Protein AF-K1SAT2-F1 (afdb_monomer)

Nearest PDB structures (foldseek):
  8qbs-assembly1_A  TM=5.553E-01  e=7.459E+00  Nostoc punctiforme
  8qbw-assembly1_A  TM=3.851E-01  e=7.459E+00  Nostoc punctiforme

pLDDT: mean 71.13, std 20.04, range [28.48, 98.44]

Radius of gyration: 42.5 Å; Cα contacts (8 Å, |Δi|>4): 253; chains: 1; bounding box: 80×56×134 Å

Solvent-accessible surface area (backbone atoms only — not comparable to full-atom values): 21656 Å² total; per-residue (Å²): 110,44,70,62,32,50,53,49,20,52,54,23,43,50,52,32,50,51,52,50,49,53,52,48,52,51,49,44,51,53,50,44,29,50,47,56,51,49,46,54,52,50,54,54,47,37,55,53,34,48,53,47,31,55,48,46,44,51,40,36,76,70,63,43,90,89,50,46,74,66,58,36,51,52,37,47,47,55,30,51,56,56,54,64,47,51,62,57,51,55,47,52,45,52,54,47,36,39,55,44,22,56,76,67,74,44,74,82,56,88,76,92,75,80,62,57,89,76,64,84,74,83,89,75,78,91,75,69,63,72,72,61,53,55,76,65,34,33,58,55,53,19,52,52,26,50,52,51,30,51,54,41,48,53,50,49,59,54,52,45,76,46,61,51,79,73,88,78,82,78,90,75,92,70,99,68,90,88,71,89,80,78,55,65,55,59,53,48,51,43,32,54,54,24,55,49,44,53,79,54,55,86,54,58,38,54,50,48,10,65,75,64,77,44,54,53,66,55,30,57,72,65,58,86,58,99,83,82,71,54,72,67,54,54,52,48,53,52,52,53,48,52,53,50,61,50,37,75,79,36,41,19,45,53,32,51,45,40,47,33,61,74,66,47,42,48,66,55,36,54,77,69,70,50,61,69,69,59,53,54,53,52,45,56,52,19,69,77,31,78,30,57,66,52,37,52,52,50,52,50,50,52,42,47,54,71,71,66,67,66,92,60,92,84,56,94,70,86,89,72,55,65,76,80,45,65,94,49,74,35,89,73,74,85,72,66,50,57,76,72,62,53,53,58,71,61,51,88,92,69,59,81,50,76,66,48,49,52,52,40,53,51,42,53,49,48,51,53,55,49,66,67,24,39,108

Structure (mmCIF, N/CA/C/O backbone):
data_AF-K1SAT2-F1
#
_entry.id   AF-K1SAT2-F1
#
loop_
_atom_site.group_PDB
_atom_site.id
_atom_site.type_symbol
_atom_site.label_atom_id
_atom_site.label_alt_id
_atom_site.label_comp_id
_atom_site.label_asym_id
_atom_site.label_entity_id
_atom_site.label_seq_id
_atom_site.pdbx_PDB_ins_code
_atom_site.Cartn_x
_atom_site.Cartn_y
_atom_site.Cartn_z
_atom_site.occupancy
_atom_site.B_iso_or_equiv
_atom_site.auth_seq_id
_atom_site.auth_comp_id
_atom_site.auth_asym_id
_atom_site.auth_atom_id
_atom_site.pdbx_PDB_model_num
ATOM 1 N N . ARG A 1 1 ? 11.034 -4.824 -20.436 1.00 73.56 1 ARG A N 1
ATOM 2 C CA . ARG A 1 1 ? 11.559 -4.964 -19.048 1.00 73.56 1 ARG A CA 1
ATOM 3 C C . ARG A 1 1 ? 10.797 -4.067 -18.073 1.00 73.56 1 ARG A C 1
ATOM 5 O O . ARG A 1 1 ? 10.253 -4.608 -17.124 1.00 73.56 1 ARG A O 1
ATOM 12 N N . GLN A 1 2 ? 10.643 -2.771 -18.363 1.00 74.75 2 GLN A N 1
ATOM 13 C CA . GLN A 1 2 ? 9.790 -1.843 -17.601 1.00 74.75 2 GLN A CA 1
ATOM 14 C C . GLN A 1 2 ? 8.387 -2.397 -17.290 1.00 74.75 2 GLN A C 1
ATOM 16 O O . GLN A 1 2 ? 8.020 -2.469 -16.127 1.00 74.75 2 GLN A O 1
ATOM 21 N N . ALA A 1 3 ? 7.643 -2.869 -18.299 1.00 78.50 3 ALA A N 1
ATOM 22 C CA . ALA A 1 3 ? 6.297 -3.422 -18.095 1.00 78.50 3 ALA A CA 1
ATOM 23 C C . ALA A 1 3 ? 6.263 -4.592 -17.089 1.00 78.50 3 ALA A C 1
ATOM 25 O O . ALA A 1 3 ? 5.349 -4.686 -16.280 1.00 78.50 3 ALA A O 1
ATOM 26 N N . LYS A 1 4 ? 7.301 -5.446 -17.075 1.00 81.75 4 LYS A N 1
ATOM 27 C CA . LYS A 1 4 ? 7.418 -6.550 -16.106 1.00 81.75 4 LYS A CA 1
ATOM 28 C C . LYS A 1 4 ? 7.636 -6.038 -14.679 1.00 81.75 4 LYS A C 1
ATOM 30 O O . LYS A 1 4 ? 7.098 -6.610 -13.741 1.00 81.75 4 LYS A O 1
ATOM 35 N N . VAL A 1 5 ? 8.432 -4.983 -14.515 1.00 83.06 5 VAL A N 1
ATOM 36 C CA . VAL A 1 5 ? 8.687 -4.362 -13.206 1.00 83.06 5 VAL A CA 1
ATOM 37 C C . VAL A 1 5 ? 7.457 -3.614 -12.704 1.00 83.06 5 VAL A C 1
ATOM 39 O O . VAL A 1 5 ? 7.106 -3.753 -11.541 1.00 83.06 5 VAL A O 1
ATOM 42 N N . SER A 1 6 ? 6.762 -2.893 -13.585 1.00 80.69 6 SER A N 1
ATOM 43 C CA . SER A 1 6 ? 5.506 -2.220 -13.248 1.00 80.69 6 SER A CA 1
ATOM 44 C C . SER A 1 6 ? 4.422 -3.219 -12.832 1.00 80.69 6 SER A C 1
ATOM 46 O O . SER A 1 6 ? 3.750 -2.985 -11.837 1.00 80.69 6 SER A O 1
ATOM 48 N N . LEU A 1 7 ? 4.315 -4.372 -13.506 1.00 91.00 7 LEU A N 1
ATOM 49 C CA . LEU A 1 7 ? 3.420 -5.452 -13.078 1.00 91.00 7 LEU A CA 1
ATOM 50 C C . LEU A 1 7 ? 3.766 -5.954 -11.665 1.00 91.00 7 LEU A C 1
ATOM 52 O O . LEU A 1 7 ? 2.884 -6.058 -10.818 1.00 91.00 7 LEU A O 1
ATOM 56 N N . LYS A 1 8 ? 5.051 -6.221 -11.392 1.00 89.75 8 LYS A N 1
ATOM 57 C CA . LYS A 1 8 ? 5.511 -6.644 -10.057 1.00 89.75 8 LYS A CA 1
ATOM 58 C C . LYS A 1 8 ? 5.253 -5.585 -8.984 1.00 89.75 8 LYS A C 1
ATOM 60 O O . LYS A 1 8 ? 4.880 -5.934 -7.871 1.00 89.75 8 LYS A O 1
ATOM 65 N N . GLN A 1 9 ? 5.432 -4.304 -9.308 1.00 90.38 9 GLN A N 1
ATOM 66 C CA . GLN A 1 9 ? 5.105 -3.196 -8.410 1.00 90.38 9 GLN A CA 1
ATOM 67 C C . GLN A 1 9 ? 3.630 -3.243 -8.001 1.00 90.38 9 GLN A C 1
ATOM 69 O O . GLN A 1 9 ? 3.337 -3.165 -6.812 1.00 90.38 9 GLN A O 1
ATOM 74 N N . THR A 1 10 ? 2.718 -3.404 -8.965 1.00 91.12 10 THR A N 1
ATOM 75 C CA . THR A 1 10 ? 1.278 -3.504 -8.693 1.00 91.12 10 THR A CA 1
ATOM 76 C C . THR A 1 10 ? 0.948 -4.719 -7.827 1.00 91.12 10 THR A C 1
ATOM 78 O O . THR A 1 10 ? 0.192 -4.580 -6.874 1.00 91.12 10 THR A O 1
ATOM 81 N N . GLN A 1 11 ? 1.566 -5.875 -8.087 1.00 92.69 11 GLN A N 1
ATOM 82 C CA . GLN A 1 11 ? 1.374 -7.086 -7.277 1.00 92.69 11 GLN A CA 1
ATOM 83 C C . GLN A 1 11 ? 1.824 -6.897 -5.819 1.00 92.69 11 GLN A C 1
ATOM 85 O O . GLN A 1 11 ? 1.113 -7.268 -4.889 1.00 92.69 11 GLN A O 1
ATOM 90 N N . PHE A 1 12 ? 2.993 -6.293 -5.591 1.00 92.56 12 PHE A N 1
ATOM 91 C CA . PHE A 1 12 ? 3.456 -6.016 -4.227 1.00 92.56 12 PHE A CA 1
ATOM 92 C C . PHE A 1 12 ? 2.622 -4.938 -3.530 1.00 92.56 12 PHE A C 1
ATOM 94 O O . PHE A 1 12 ? 2.406 -5.019 -2.323 1.00 92.56 12 PHE A O 1
ATOM 101 N N . TYR A 1 13 ? 2.126 -3.956 -4.284 1.00 91.25 13 TYR A N 1
ATOM 102 C CA . TYR A 1 13 ? 1.204 -2.952 -3.765 1.00 91.25 13 TYR A CA 1
ATOM 103 C C . TYR A 1 13 ? -0.126 -3.577 -3.326 1.00 91.25 13 TYR A C 1
ATOM 105 O O . TYR A 1 13 ? -0.590 -3.300 -2.224 1.00 91.25 13 TYR A O 1
ATOM 113 N N . GLU A 1 14 ? -0.699 -4.472 -4.132 1.00 93.00 14 GLU A N 1
ATOM 114 C CA . GLU A 1 14 ? -1.891 -5.248 -3.772 1.00 93.00 14 GLU A CA 1
ATOM 115 C C . GLU A 1 14 ? -1.671 -6.033 -2.473 1.00 93.00 14 GLU A C 1
ATOM 117 O O . GLU A 1 14 ? -2.476 -5.936 -1.548 1.00 93.00 14 GLU A O 1
ATOM 122 N N . GLN A 1 15 ? -0.536 -6.727 -2.348 1.00 93.44 15 GLN A N 1
ATOM 123 C CA . GLN A 1 15 ? -0.195 -7.469 -1.133 1.00 93.44 15 GLN A CA 1
ATOM 124 C C . GLN A 1 15 ? -0.039 -6.550 0.095 1.00 93.44 15 GLN A C 1
ATOM 126 O O . GLN A 1 15 ? -0.446 -6.914 1.204 1.00 93.44 15 GLN A O 1
ATOM 131 N N . ALA A 1 16 ? 0.530 -5.352 -0.079 1.00 91.81 16 ALA A N 1
ATOM 132 C CA . ALA A 1 16 ? 0.635 -4.354 0.986 1.00 91.81 16 ALA A CA 1
ATOM 133 C C . ALA A 1 16 ? -0.751 -3.885 1.454 1.00 91.81 16 ALA A C 1
ATOM 135 O O . ALA A 1 16 ? -1.024 -3.876 2.654 1.00 91.81 16 ALA A O 1
ATOM 136 N N . VAL A 1 17 ? -1.643 -3.560 0.513 1.00 92.50 17 VAL A N 1
ATOM 137 C CA . VAL A 1 17 ? -3.028 -3.163 0.805 1.00 92.50 17 VAL A CA 1
ATOM 138 C C . VAL A 1 17 ? -3.780 -4.298 1.494 1.00 92.50 17 VAL A C 1
ATOM 140 O O . VAL A 1 17 ? -4.419 -4.064 2.514 1.00 92.50 17 VAL A O 1
ATOM 143 N N . GLN A 1 18 ? -3.653 -5.535 1.010 1.00 93.44 18 GLN A N 1
ATOM 144 C CA . GLN A 1 18 ? -4.277 -6.702 1.634 1.00 93.44 18 GLN A CA 1
ATOM 145 C C . GLN A 1 18 ? -3.827 -6.864 3.092 1.00 93.44 18 GLN A C 1
ATOM 147 O O . GLN A 1 18 ? -4.653 -7.069 3.978 1.00 93.44 18 GLN A O 1
ATOM 152 N N . THR A 1 19 ? -2.527 -6.715 3.355 1.00 91.94 19 THR A N 1
ATOM 153 C CA . THR A 1 19 ? -1.965 -6.803 4.711 1.00 91.94 19 THR A CA 1
ATOM 154 C C . THR A 1 19 ? -2.523 -5.695 5.607 1.00 91.94 19 THR A C 1
ATOM 156 O O . THR A 1 19 ? -2.935 -5.961 6.735 1.00 91.94 19 THR A O 1
ATOM 159 N N . GLN A 1 20 ? -2.594 -4.465 5.089 1.00 91.31 20 GLN A N 1
ATOM 160 C CA . GLN A 1 20 ? -3.147 -3.311 5.797 1.00 91.31 20 GLN A CA 1
ATOM 161 C C . GLN A 1 20 ? -4.632 -3.504 6.134 1.00 91.31 20 GLN A C 1
ATOM 163 O O . GLN A 1 20 ? -5.052 -3.178 7.242 1.00 91.31 20 GLN A O 1
ATOM 168 N N . VAL A 1 21 ? -5.419 -4.050 5.202 1.00 93.56 21 VAL A N 1
ATOM 169 C CA . VAL A 1 21 ? -6.848 -4.330 5.405 1.00 93.56 21 VAL A CA 1
ATOM 170 C C . VAL A 1 21 ? -7.039 -5.421 6.452 1.00 93.56 21 VAL A C 1
ATOM 172 O O . VAL A 1 21 ? -7.824 -5.228 7.373 1.00 93.56 21 VAL A O 1
ATOM 175 N N . ILE A 1 22 ? -6.292 -6.528 6.375 1.00 94.12 22 ILE A N 1
ATOM 176 C CA . ILE A 1 22 ? -6.367 -7.613 7.368 1.00 94.12 22 ILE A CA 1
ATOM 177 C C . ILE A 1 22 ? -6.018 -7.088 8.765 1.00 94.12 22 ILE A C 1
ATOM 179 O O . ILE A 1 22 ? -6.756 -7.332 9.718 1.00 94.12 22 ILE A O 1
ATOM 183 N N . ALA A 1 23 ? -4.926 -6.329 8.887 1.00 93.00 23 ALA A N 1
ATOM 184 C CA . ALA A 1 23 ? -4.527 -5.726 10.155 1.00 93.00 23 ALA A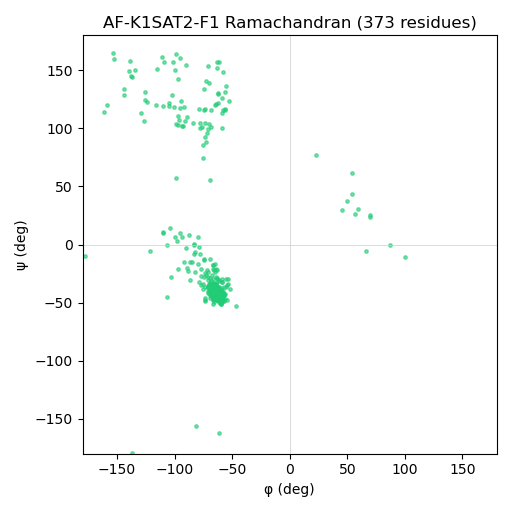 CA 1
ATOM 185 C C . ALA A 1 23 ? -5.566 -4.713 10.664 1.00 93.00 23 ALA A C 1
ATOM 187 O O . ALA A 1 23 ? -5.865 -4.684 11.856 1.00 93.00 23 ALA A O 1
ATOM 188 N N . GLY A 1 24 ? -6.141 -3.902 9.772 1.00 94.75 24 GLY A N 1
ATOM 189 C CA . GLY A 1 24 ? -7.207 -2.954 10.097 1.00 94.75 24 GLY A CA 1
ATOM 190 C C . GLY A 1 24 ? -8.460 -3.644 10.633 1.00 94.75 24 GLY A C 1
ATOM 191 O O . GLY A 1 24 ? -8.953 -3.264 11.691 1.00 94.75 24 GLY A O 1
ATOM 192 N N . VAL A 1 25 ? -8.918 -4.702 9.957 1.00 95.88 25 VAL A N 1
ATOM 193 C CA . VAL A 1 25 ? -10.059 -5.531 10.375 1.00 95.88 25 VAL A CA 1
ATOM 194 C C . VAL A 1 25 ? -9.801 -6.169 11.739 1.00 95.88 25 VAL A C 1
ATOM 196 O O . VAL A 1 25 ? -10.653 -6.079 12.622 1.00 95.88 25 VAL A O 1
ATOM 199 N N . ALA A 1 26 ? -8.621 -6.765 11.939 1.00 93.75 26 ALA A N 1
ATOM 200 C CA . ALA A 1 26 ? -8.252 -7.378 13.212 1.00 93.75 26 ALA A CA 1
ATOM 201 C C . ALA A 1 26 ? -8.237 -6.352 14.357 1.00 93.75 26 ALA A C 1
ATOM 203 O O . ALA A 1 26 ? -8.844 -6.591 15.399 1.00 93.75 26 ALA A O 1
ATOM 204 N N . ASN A 1 27 ? -7.610 -5.189 14.151 1.00 94.75 27 ASN A N 1
ATOM 205 C CA . ASN A 1 27 ? -7.588 -4.116 15.146 1.00 94.75 27 ASN A CA 1
ATOM 206 C C . ASN A 1 27 ? -9.002 -3.649 15.503 1.00 94.75 27 ASN A C 1
ATOM 208 O O . ASN A 1 27 ? -9.330 -3.598 16.683 1.00 94.75 27 ASN A O 1
ATOM 212 N N . MET A 1 28 ? -9.858 -3.384 14.508 1.00 95.38 28 MET A N 1
ATOM 213 C CA . MET A 1 28 ? -11.241 -2.958 14.755 1.00 95.38 28 MET A CA 1
ATOM 214 C C . MET A 1 28 ? -12.029 -4.008 15.549 1.00 95.38 28 MET A C 1
ATOM 216 O O . MET A 1 28 ? -12.771 -3.662 16.467 1.00 95.38 28 MET A O 1
ATOM 220 N N . TYR A 1 29 ? -11.847 -5.293 15.229 1.00 95.75 29 TYR A N 1
ATOM 221 C CA . TYR A 1 29 ? -12.497 -6.388 15.946 1.00 95.75 29 TYR A CA 1
ATOM 222 C C . TYR A 1 29 ? -12.048 -6.459 17.413 1.00 95.75 29 TYR A C 1
ATOM 224 O O . TYR A 1 29 ? -12.889 -6.517 18.308 1.00 95.75 29 TYR A O 1
ATOM 232 N N . TYR A 1 30 ? -10.743 -6.377 17.690 1.00 95.44 30 TYR A N 1
ATOM 233 C CA . TYR A 1 30 ? -10.244 -6.365 19.069 1.00 95.44 30 TYR A CA 1
ATOM 234 C C . TYR A 1 30 ? -10.637 -5.094 19.834 1.00 95.44 30 TYR A C 1
ATOM 236 O O . TYR A 1 30 ? -10.930 -5.170 21.027 1.00 95.44 30 TYR A O 1
ATOM 244 N N . THR A 1 31 ? -10.715 -3.941 19.164 1.00 96.19 31 THR A N 1
ATOM 245 C CA . THR A 1 31 ? -11.252 -2.709 19.758 1.00 96.19 31 THR A CA 1
ATOM 246 C C . THR A 1 31 ? -12.720 -2.871 20.148 1.00 96.19 31 THR A C 1
ATOM 248 O O . THR A 1 31 ? -13.096 -2.437 21.233 1.00 96.19 31 THR A O 1
ATOM 251 N N . LEU A 1 32 ? -13.541 -3.544 19.333 1.00 97.06 32 LEU A N 1
ATOM 252 C CA . LEU A 1 32 ? -14.931 -3.846 19.693 1.00 97.06 32 LEU A CA 1
ATOM 253 C C . LEU A 1 32 ? -15.025 -4.732 20.936 1.00 97.06 32 LEU A C 1
ATOM 255 O O . LEU A 1 32 ? -15.759 -4.389 21.857 1.00 97.06 32 LEU A O 1
ATOM 259 N N . LEU A 1 33 ? -14.237 -5.811 21.006 1.00 97.12 33 LEU A N 1
ATOM 260 C CA . LEU A 1 33 ? -14.194 -6.678 22.192 1.00 97.12 33 LEU A CA 1
ATOM 261 C C . LEU A 1 33 ? -13.787 -5.907 23.457 1.00 97.12 33 LEU A C 1
ATOM 263 O O . LEU A 1 33 ? -14.361 -6.104 24.528 1.00 97.12 33 LEU A O 1
ATOM 267 N N . MET A 1 34 ? -12.809 -5.006 23.334 1.00 97.56 34 MET A N 1
ATOM 268 C CA . MET A 1 34 ? -12.377 -4.130 24.423 1.00 97.56 34 MET A CA 1
ATOM 269 C C . MET A 1 34 ? -13.491 -3.176 24.866 1.00 97.56 34 MET A C 1
ATOM 271 O O . MET A 1 34 ? -13.727 -3.043 26.066 1.00 97.56 34 MET A O 1
ATOM 275 N N . LEU A 1 35 ? -14.180 -2.525 23.926 1.00 98.00 35 LEU A N 1
ATOM 276 C CA . LEU A 1 35 ? -15.265 -1.590 24.228 1.00 98.00 35 LEU A CA 1
ATOM 277 C C . LEU A 1 35 ? -16.474 -2.293 24.854 1.00 98.00 35 LEU A C 1
ATOM 279 O O . LEU A 1 35 ? -17.035 -1.778 25.819 1.00 98.00 35 LEU A O 1
ATOM 283 N N . ASP A 1 36 ? -16.840 -3.481 24.367 1.00 97.62 36 ASP A N 1
ATOM 284 C CA . ASP A 1 36 ? -17.902 -4.298 24.965 1.00 97.62 36 ASP A CA 1
ATOM 285 C C . ASP A 1 36 ? -17.555 -4.652 26.415 1.00 97.62 36 ASP A C 1
ATOM 287 O O . ASP A 1 36 ? -18.383 -4.518 27.322 1.00 97.62 36 ASP A O 1
ATOM 291 N N . ARG A 1 37 ? -16.296 -5.036 26.668 1.00 97.50 37 ARG A N 1
ATOM 292 C CA . ARG A 1 37 ? -15.836 -5.323 28.026 1.00 97.50 37 ARG A CA 1
ATOM 293 C C . ARG A 1 37 ? -15.832 -4.073 28.903 1.00 97.50 37 ARG A C 1
ATOM 295 O O . ARG A 1 37 ? -16.259 -4.142 30.055 1.00 97.50 37 ARG A O 1
ATOM 302 N N . GLN A 1 38 ? -15.391 -2.936 28.367 1.00 98.00 38 GLN A N 1
ATOM 303 C CA . GLN A 1 38 ? -15.415 -1.650 29.060 1.00 98.00 38 GLN A CA 1
ATOM 304 C C . GLN A 1 38 ? -16.845 -1.257 29.441 1.00 98.00 38 GLN A C 1
ATOM 306 O O . GLN A 1 38 ? -17.078 -0.895 30.592 1.00 98.00 38 GLN A O 1
ATOM 311 N N . LEU A 1 39 ? -17.807 -1.411 28.525 1.00 98.19 39 LEU A N 1
ATOM 312 C CA . LEU A 1 39 ? -19.221 -1.160 28.791 1.00 98.19 39 LEU A CA 1
ATOM 313 C C . LEU A 1 39 ? -19.724 -2.019 29.956 1.00 98.19 39 LEU A C 1
ATOM 315 O O . LEU A 1 39 ? -20.296 -1.480 30.899 1.00 98.19 39 LEU A O 1
ATOM 319 N N . GLN A 1 40 ? -19.438 -3.324 29.942 1.00 97.62 40 GLN A N 1
ATOM 320 C CA . GLN A 1 40 ? -19.834 -4.234 31.023 1.00 97.62 40 GLN A CA 1
ATOM 321 C C . GLN A 1 40 ? -19.235 -3.839 32.385 1.00 97.62 40 GLN A C 1
ATOM 323 O O . GLN A 1 40 ? -19.925 -3.893 33.404 1.00 97.62 40 GLN A O 1
ATOM 328 N N . ILE A 1 41 ? -17.956 -3.436 32.432 1.00 97.81 41 ILE A N 1
ATOM 329 C CA . ILE A 1 41 ? -17.315 -2.953 33.672 1.00 97.81 41 ILE A CA 1
ATOM 330 C C . ILE A 1 41 ? -18.007 -1.681 34.165 1.00 97.81 41 ILE A C 1
ATOM 332 O O . ILE A 1 41 ? -18.307 -1.559 35.357 1.00 97.81 41 ILE A O 1
ATOM 336 N N . THR A 1 42 ? -18.264 -0.732 33.266 1.00 98.19 42 THR A N 1
ATOM 337 C CA . THR A 1 42 ? -18.894 0.542 33.613 1.00 98.19 42 THR A CA 1
ATOM 338 C C . THR A 1 42 ? -20.327 0.334 34.095 1.00 98.19 42 THR A C 1
ATOM 340 O O . THR A 1 42 ? -20.693 0.894 35.125 1.00 98.19 42 THR A O 1
ATOM 343 N N . GLU A 1 43 ? -21.115 -0.524 33.446 1.00 98.44 43 GLU A N 1
ATOM 344 C CA . GLU A 1 43 ? -22.472 -0.877 33.888 1.00 98.44 43 GLU A CA 1
ATOM 345 C C . GLU A 1 43 ? -22.464 -1.527 35.281 1.00 98.44 43 GLU A C 1
ATOM 347 O O . GLU A 1 43 ? -23.230 -1.123 36.158 1.00 98.44 43 GLU A O 1
ATOM 352 N N . GLY A 1 44 ? -21.532 -2.451 35.543 1.00 98.25 44 GLY A N 1
ATOM 353 C CA . GLY A 1 44 ? -21.345 -3.015 36.884 1.00 98.25 44 GLY A CA 1
ATOM 354 C C . GLY A 1 44 ? -20.939 -1.967 37.930 1.00 98.25 44 GLY A C 1
ATOM 355 O O . GLY A 1 44 ? -21.400 -2.006 39.071 1.00 98.25 44 GLY A O 1
ATOM 356 N N . THR A 1 45 ? -20.123 -0.986 37.538 1.00 98.19 45 THR A N 1
ATOM 357 C CA . THR A 1 45 ? -19.711 0.130 38.406 1.00 98.19 45 THR A CA 1
ATOM 358 C C . THR A 1 45 ? -20.892 1.040 38.744 1.00 98.19 45 THR A C 1
ATOM 360 O O . THR A 1 45 ? -21.040 1.445 39.897 1.00 98.19 45 THR A O 1
ATOM 363 N N . VAL A 1 46 ? -21.768 1.322 37.775 1.00 98.31 46 VAL A N 1
ATOM 364 C CA . VAL A 1 46 ? -23.004 2.092 37.989 1.00 98.31 46 VAL A CA 1
ATOM 365 C C . VAL A 1 46 ? -23.896 1.405 39.023 1.00 98.31 46 VAL A C 1
ATOM 367 O O . VAL A 1 46 ? -24.368 2.067 39.945 1.00 98.31 46 VAL A O 1
ATOM 370 N N . GLU A 1 47 ? -24.074 0.085 38.935 1.00 98.25 47 GLU A N 1
ATOM 371 C CA . GLU A 1 47 ? -24.859 -0.682 39.914 1.00 98.25 47 GLU A CA 1
ATOM 372 C C . GLU A 1 47 ? -24.258 -0.638 41.328 1.00 98.25 47 GLU A C 1
ATOM 374 O O . GLU A 1 47 ? -24.981 -0.485 42.316 1.00 98.25 47 GLU A O 1
ATOM 379 N N . ILE A 1 48 ? -22.930 -0.718 41.451 1.00 98.31 48 ILE A N 1
ATOM 380 C CA . ILE A 1 48 ? -22.241 -0.585 42.744 1.00 98.31 48 ILE A CA 1
ATOM 381 C C . ILE A 1 48 ? -22.448 0.818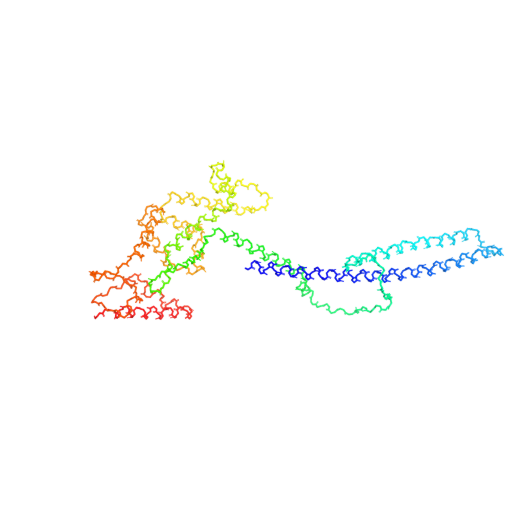 43.330 1.00 98.31 48 ILE A C 1
ATOM 383 O O . ILE A 1 48 ? -22.785 0.953 44.509 1.00 98.31 48 ILE A O 1
ATOM 387 N N . LEU A 1 49 ? -22.280 1.866 42.519 1.00 97.81 49 LEU A N 1
ATOM 388 C CA . LEU A 1 49 ? -22.443 3.253 42.961 1.00 97.81 49 LEU A CA 1
ATOM 389 C C . LEU A 1 49 ? -23.895 3.587 43.307 1.00 97.81 49 LEU A C 1
ATOM 391 O O . LEU A 1 49 ? -24.136 4.328 44.257 1.00 97.81 49 LEU A O 1
ATOM 395 N N . LYS A 1 50 ? -24.862 2.996 42.603 1.00 98.06 50 LYS A N 1
ATOM 396 C CA . LYS A 1 50 ? -26.282 3.114 42.936 1.00 98.06 50 LYS A CA 1
ATOM 397 C C . LYS A 1 50 ? -26.574 2.567 44.332 1.00 98.06 50 LYS A C 1
ATOM 399 O O . LYS A 1 50 ? -27.152 3.270 45.156 1.00 98.06 50 LYS A O 1
ATOM 404 N N . LYS A 1 51 ? -26.113 1.346 44.625 1.00 97.94 51 LYS A N 1
ATOM 405 C CA . LYS A 1 51 ? -26.271 0.726 45.953 1.00 97.94 51 LYS A CA 1
ATOM 406 C C . LYS A 1 51 ? -25.561 1.527 47.043 1.00 97.94 51 LYS A C 1
ATOM 408 O O . LYS A 1 51 ? -26.079 1.654 48.152 1.00 97.94 51 LYS A O 1
ATOM 413 N N . ASN A 1 52 ? -24.388 2.087 46.737 1.00 95.94 52 ASN A N 1
ATOM 414 C CA . ASN A 1 52 ? -23.683 2.988 47.647 1.00 95.94 52 ASN A CA 1
ATOM 415 C C . ASN A 1 52 ? -24.535 4.227 47.966 1.00 95.94 52 ASN A C 1
ATOM 417 O O . ASN A 1 52 ? -24.751 4.522 49.138 1.00 95.94 52 ASN A O 1
ATOM 421 N N . LEU A 1 53 ? -25.078 4.897 46.946 1.00 96.69 53 LEU A N 1
ATOM 422 C CA . LEU A 1 53 ? -25.953 6.056 47.120 1.00 96.69 53 LEU A CA 1
ATOM 423 C C . LEU A 1 53 ? -27.181 5.724 47.977 1.00 96.69 53 LEU A C 1
ATOM 425 O O . LEU A 1 53 ? -27.484 6.460 48.914 1.00 96.69 53 LEU A O 1
ATOM 429 N N . GLU A 1 54 ? -27.854 4.605 47.701 1.00 96.44 54 GLU A N 1
ATOM 430 C CA . GLU A 1 54 ? -28.995 4.121 48.492 1.00 96.44 54 GLU A CA 1
ATOM 431 C C . GLU A 1 54 ? -28.605 3.869 49.959 1.00 96.44 54 GLU A C 1
ATOM 433 O O . GLU A 1 54 ? -29.330 4.261 50.875 1.00 96.44 54 GLU A O 1
ATOM 438 N N . THR A 1 55 ? -27.427 3.284 50.193 1.00 95.19 55 THR A N 1
ATOM 439 C CA . THR A 1 55 ? -26.904 3.013 51.541 1.00 95.19 55 THR A CA 1
ATOM 440 C C . THR A 1 55 ? -26.609 4.308 52.298 1.00 95.19 55 THR A C 1
ATOM 442 O O . THR A 1 55 ? -27.065 4.478 53.426 1.00 95.19 55 THR A O 1
ATOM 445 N N . VAL A 1 56 ? -25.887 5.251 51.684 1.00 94.12 56 VAL A N 1
ATOM 446 C CA . VAL A 1 56 ? -25.543 6.541 52.309 1.00 94.12 56 VAL A CA 1
ATOM 447 C C . VAL A 1 56 ? -26.805 7.361 52.593 1.00 94.12 56 VAL A C 1
ATOM 449 O O . VAL A 1 56 ? -26.910 7.988 53.648 1.00 94.12 56 VAL A O 1
ATOM 452 N N . GLN A 1 57 ? -27.792 7.312 51.696 1.00 94.31 57 GLN A N 1
ATOM 453 C CA . GLN A 1 57 ? -29.097 7.932 51.908 1.00 94.31 57 GLN A CA 1
ATOM 454 C C . GLN A 1 57 ? -29.816 7.321 53.121 1.00 94.31 57 GLN A C 1
ATOM 456 O O . GLN A 1 57 ? -30.221 8.058 54.017 1.00 94.31 57 GLN A O 1
ATOM 461 N N . ALA A 1 58 ? -29.891 5.991 53.214 1.00 93.81 58 ALA A N 1
ATOM 462 C CA . ALA A 1 58 ? -30.515 5.312 54.350 1.00 93.81 58 ALA A CA 1
ATOM 463 C C . ALA A 1 58 ? -29.796 5.598 55.683 1.00 93.81 58 ALA A C 1
ATOM 465 O O . ALA A 1 58 ? -30.447 5.813 56.703 1.00 93.81 58 ALA A O 1
ATOM 466 N N . MET A 1 59 ? -28.459 5.653 55.687 1.00 92.81 59 MET A N 1
ATOM 467 C CA . MET A 1 59 ? -27.670 6.001 56.877 1.00 92.81 59 MET A CA 1
ATOM 468 C C . MET A 1 59 ? -27.937 7.434 57.352 1.00 92.81 59 MET A C 1
ATOM 470 O O . MET A 1 59 ? -28.027 7.674 58.559 1.00 92.81 59 MET A O 1
ATOM 474 N N . LYS A 1 60 ? -28.088 8.380 56.414 1.00 93.94 60 LYS A N 1
ATOM 475 C CA . LYS A 1 60 ? -28.490 9.757 56.721 1.00 93.94 60 LYS A CA 1
ATOM 476 C C . LYS A 1 60 ? -29.894 9.785 57.327 1.00 93.94 60 LYS A C 1
ATOM 478 O O . LYS A 1 60 ? -30.091 10.427 58.356 1.00 93.94 60 LYS A O 1
ATOM 483 N N . ASP A 1 61 ? -30.848 9.089 56.712 1.00 91.19 61 ASP A N 1
ATOM 484 C CA . ASP A 1 61 ? -32.249 9.075 57.148 1.00 91.19 61 ASP A CA 1
ATOM 485 C C . ASP A 1 61 ? -32.417 8.396 58.522 1.00 91.19 61 ASP A C 1
ATOM 487 O O . ASP A 1 61 ? -33.263 8.800 59.317 1.00 91.19 61 ASP A O 1
ATOM 491 N N . ALA A 1 62 ? -31.548 7.434 58.850 1.00 92.50 62 ALA A N 1
ATOM 492 C CA . ALA A 1 62 ? -31.440 6.812 60.171 1.00 92.50 62 ALA A CA 1
ATOM 493 C C . ALA A 1 62 ? -30.673 7.661 61.211 1.00 92.50 62 ALA A C 1
ATOM 495 O O . ALA A 1 62 ? -30.544 7.248 62.364 1.00 92.50 62 ALA A O 1
ATOM 496 N N . GLY A 1 63 ? -30.143 8.829 60.830 1.00 87.12 63 GLY A N 1
ATOM 497 C CA . GLY A 1 63 ? -29.428 9.734 61.733 1.00 87.12 63 GLY A CA 1
ATOM 498 C C . GLY A 1 63 ? -28.067 9.217 62.211 1.00 87.12 63 GLY A C 1
ATOM 499 O O . GLY A 1 63 ? -27.611 9.614 63.284 1.00 87.12 63 GLY A O 1
ATOM 500 N N . ILE A 1 64 ? -27.403 8.335 61.451 1.00 86.19 64 ILE A N 1
ATOM 501 C CA . ILE A 1 64 ? -26.082 7.809 61.824 1.00 86.19 64 ILE A CA 1
ATOM 502 C C . ILE A 1 64 ? -25.054 8.949 61.847 1.00 86.19 64 ILE A C 1
ATOM 504 O O . ILE A 1 64 ? -24.810 9.617 60.837 1.00 86.19 64 ILE A O 1
ATOM 508 N N . TYR A 1 65 ? -24.428 9.149 63.012 1.00 65.38 65 TYR A N 1
ATOM 509 C CA . TYR A 1 65 ? -23.454 10.212 63.264 1.00 65.38 65 TYR A CA 1
ATOM 510 C C . TYR A 1 65 ? -22.333 10.202 62.209 1.00 65.38 65 TYR A C 1
ATOM 512 O O . TYR A 1 65 ? -21.664 9.189 62.016 1.00 65.38 65 TYR A O 1
ATOM 520 N N . GLY A 1 66 ? -22.136 11.328 61.515 1.00 67.62 66 GLY A N 1
ATOM 521 C CA . GLY A 1 66 ? -21.127 11.485 60.456 1.00 67.62 66 GLY A CA 1
ATOM 522 C C . GLY A 1 66 ? -21.650 11.381 59.016 1.00 67.62 66 GLY A C 1
ATOM 523 O O . GLY A 1 66 ? -20.938 11.783 58.096 1.00 67.62 66 GLY A O 1
ATOM 524 N N . THR A 1 67 ? -22.896 10.943 58.795 1.00 79.75 67 THR A N 1
ATOM 525 C CA . THR A 1 67 ? -23.502 10.918 57.449 1.00 79.75 67 THR A CA 1
ATOM 526 C C . THR A 1 67 ? -24.277 12.209 57.191 1.00 79.75 67 THR A C 1
ATOM 528 O O . THR A 1 67 ? -25.381 12.404 57.695 1.00 79.75 67 THR A O 1
ATOM 531 N N . THR A 1 68 ? -23.688 13.129 56.424 1.00 86.50 68 THR A N 1
ATOM 532 C CA . THR A 1 68 ? -24.286 14.444 56.132 1.00 86.50 68 THR A CA 1
ATOM 533 C C . THR A 1 68 ? -24.984 14.467 54.770 1.00 86.50 68 THR A C 1
ATOM 535 O O . THR A 1 68 ? -24.708 13.643 53.900 1.00 86.50 68 THR A O 1
ATOM 538 N N . SER A 1 69 ? -25.841 15.467 54.528 1.00 88.31 69 SER A N 1
ATOM 539 C CA . SER A 1 69 ? -26.388 15.719 53.182 1.00 88.31 69 SER A CA 1
ATOM 540 C C . SER A 1 69 ? -25.289 15.913 52.128 1.00 88.31 69 SER A C 1
ATOM 542 O O . SER A 1 69 ? -25.489 15.551 50.976 1.00 88.31 69 SER A O 1
ATOM 544 N N . ALA A 1 70 ? -24.114 16.425 52.512 1.00 90.62 70 ALA A N 1
ATOM 545 C CA . ALA A 1 70 ? -22.983 16.556 51.597 1.00 90.62 70 ALA A CA 1
ATOM 546 C C . ALA A 1 70 ? -22.434 15.188 51.151 1.00 90.62 70 ALA A C 1
ATOM 548 O O . ALA A 1 70 ? -22.093 15.032 49.983 1.00 90.62 70 ALA A O 1
ATOM 549 N N . ALA A 1 71 ? -22.396 14.188 52.041 1.00 90.69 71 ALA A N 1
ATOM 550 C CA . ALA A 1 71 ? -21.965 12.830 51.693 1.00 90.69 71 ALA A CA 1
ATOM 551 C C . ALA A 1 71 ? -22.925 12.161 50.692 1.00 90.69 71 ALA A C 1
ATOM 553 O O . ALA A 1 71 ? -22.479 11.520 49.740 1.00 90.69 71 ALA A O 1
ATOM 554 N N . VAL A 1 72 ? -24.239 12.366 50.863 1.00 93.81 72 VAL A N 1
ATOM 555 C CA . VAL A 1 72 ? -25.256 11.916 49.897 1.00 93.81 72 VAL A CA 1
ATOM 556 C C . VAL A 1 72 ? -25.028 12.564 48.532 1.00 93.81 72 VAL A C 1
ATOM 558 O O . VAL A 1 72 ? -24.975 11.864 47.525 1.00 93.81 72 VAL A O 1
ATOM 561 N N . GLU A 1 73 ? -24.858 13.886 48.482 1.00 95.69 73 GLU A N 1
ATOM 562 C CA . GLU A 1 73 ? -24.687 14.598 47.211 1.00 95.69 73 GLU A CA 1
ATOM 563 C C . GLU A 1 73 ? -23.355 14.270 46.517 1.00 95.69 73 GLU A C 1
ATOM 565 O O . GLU A 1 73 ? -23.308 14.181 45.289 1.00 95.69 73 GLU A O 1
ATOM 570 N N . GLN A 1 74 ? -22.287 13.986 47.271 1.00 94.81 74 GLN A N 1
ATOM 571 C CA . GLN A 1 74 ? -21.042 13.449 46.710 1.00 94.81 74 GLN A CA 1
ATOM 572 C C . GLN A 1 74 ? -21.257 12.072 46.068 1.00 94.81 74 GLN A C 1
ATOM 574 O O . GLN A 1 74 ? -20.848 11.865 44.925 1.00 94.81 74 GLN A O 1
ATOM 579 N N . SER A 1 75 ? -21.943 11.153 46.759 1.00 95.19 75 SER A N 1
ATOM 580 C CA . SER A 1 75 ? -22.264 9.826 46.212 1.00 95.19 75 SER A CA 1
ATOM 581 C C . SER A 1 75 ? -23.171 9.929 44.976 1.00 95.19 75 SER A C 1
ATOM 583 O O . SER A 1 75 ? -22.918 9.286 43.954 1.00 95.19 75 SER A O 1
ATOM 585 N N . ARG A 1 76 ? -24.163 10.833 45.003 1.00 97.06 76 ARG A N 1
ATOM 586 C CA . ARG A 1 76 ? -25.046 11.132 43.863 1.00 97.06 76 ARG A CA 1
ATOM 587 C C . ARG A 1 76 ? -24.257 11.639 42.663 1.00 97.06 76 ARG A C 1
ATOM 589 O O . ARG A 1 76 ? -24.508 11.199 41.544 1.00 97.06 76 ARG A O 1
ATOM 596 N N . THR A 1 77 ? -23.307 12.540 42.898 1.00 97.75 77 THR A N 1
ATOM 597 C CA . THR A 1 77 ? -22.449 13.101 41.848 1.00 97.75 77 THR A CA 1
ATOM 598 C C . THR A 1 77 ? -21.580 12.016 41.220 1.00 97.75 77 THR A C 1
ATOM 600 O O . THR A 1 77 ? -21.553 11.902 39.998 1.00 97.75 77 THR A O 1
ATOM 603 N N . ALA A 1 78 ? -20.936 11.169 42.030 1.00 96.25 78 ALA A N 1
ATOM 604 C CA . ALA A 1 78 ? -20.118 10.061 41.535 1.00 96.25 78 ALA A CA 1
ATOM 605 C C . ALA A 1 78 ? -20.939 9.073 40.686 1.00 96.25 78 ALA A C 1
ATOM 607 O O . ALA A 1 78 ? -20.519 8.697 39.592 1.00 96.25 78 ALA A O 1
ATOM 608 N N . TYR A 1 79 ? -22.138 8.705 41.150 1.00 98.25 79 TYR A N 1
ATOM 609 C CA . TYR A 1 79 ? -23.072 7.871 40.391 1.00 98.25 79 TYR A CA 1
ATOM 610 C C . TYR A 1 79 ? -23.470 8.516 39.055 1.00 98.25 79 TYR A C 1
ATOM 612 O O . TYR A 1 79 ? -23.352 7.884 38.004 1.00 98.25 79 TYR A O 1
ATOM 620 N N . ALA A 1 80 ? -23.900 9.782 39.079 1.00 97.88 80 ALA A N 1
ATOM 621 C CA . ALA A 1 80 ? -24.320 10.506 37.882 1.00 97.88 80 ALA A CA 1
ATOM 622 C C . ALA A 1 80 ? -23.176 10.663 36.868 1.00 97.88 80 ALA A C 1
ATOM 624 O O . ALA A 1 80 ? -23.399 10.529 35.668 1.00 97.88 80 ALA A O 1
ATOM 625 N N . GLN A 1 81 ? -21.949 10.889 37.341 1.00 97.56 81 GLN A N 1
ATOM 626 C CA . GLN A 1 81 ? -20.774 11.052 36.490 1.00 97.56 81 GLN A CA 1
ATOM 627 C C . GLN A 1 81 ? -20.421 9.767 35.730 1.00 97.56 81 GLN A C 1
ATOM 629 O O . GLN A 1 81 ? -20.133 9.826 34.537 1.00 97.56 81 GLN A O 1
ATOM 634 N N . VAL A 1 82 ? -20.476 8.603 36.385 1.00 97.38 82 VAL A N 1
ATOM 635 C CA . VAL A 1 82 ? -20.227 7.316 35.711 1.00 97.38 82 VAL A CA 1
ATOM 636 C C . VAL A 1 82 ? -21.404 6.925 34.816 1.00 97.38 82 VAL A C 1
ATOM 638 O O . VAL A 1 82 ? -21.199 6.416 33.721 1.00 97.38 82 VAL A O 1
ATOM 641 N N . MET A 1 83 ? -22.644 7.209 35.223 1.00 97.75 83 MET A N 1
ATOM 642 C CA . MET A 1 83 ? -23.808 7.005 34.355 1.00 97.75 83 MET A CA 1
ATOM 643 C C . MET A 1 83 ? -23.697 7.828 33.061 1.00 97.75 83 MET A C 1
ATOM 645 O O . MET A 1 83 ? -24.038 7.331 31.987 1.00 97.75 83 MET A O 1
ATOM 649 N N . ALA A 1 84 ? -23.195 9.061 33.155 1.00 97.69 84 ALA A N 1
ATOM 650 C CA . ALA A 1 84 ? -23.040 9.958 32.017 1.00 97.69 84 ALA A CA 1
ATOM 651 C C . ALA A 1 84 ? -21.994 9.491 30.990 1.00 97.69 84 ALA A C 1
ATOM 653 O O . ALA A 1 84 ? -22.061 9.945 29.854 1.00 97.69 84 ALA A O 1
ATOM 654 N N . SER A 1 85 ? -21.077 8.575 31.334 1.00 96.62 85 SER A N 1
ATOM 655 C CA . SER A 1 85 ? -20.094 8.037 30.377 1.00 96.62 85 SER A CA 1
ATOM 656 C C . SER A 1 85 ? -20.603 6.839 29.565 1.00 96.62 85 SER A C 1
ATOM 658 O O . SER A 1 85 ? -20.016 6.495 28.539 1.00 96.62 85 SER A O 1
ATOM 660 N N . LEU A 1 86 ? -21.709 6.199 29.975 1.00 98.19 86 LEU A N 1
ATOM 661 C CA . LEU A 1 86 ? -22.279 5.054 29.249 1.00 98.19 86 LEU A CA 1
ATOM 662 C C . LEU A 1 86 ? -22.688 5.382 27.798 1.00 98.19 86 LEU A C 1
ATOM 664 O O . LEU A 1 86 ? -22.410 4.560 26.921 1.00 98.19 86 LEU A O 1
ATOM 668 N N . PRO A 1 87 ? -23.341 6.527 27.498 1.00 98.38 87 PRO A N 1
ATOM 669 C CA . PRO A 1 87 ? -23.660 6.907 26.123 1.00 98.38 87 PRO A CA 1
ATOM 670 C C . PRO A 1 87 ? -22.424 7.011 25.226 1.00 98.38 87 PRO A C 1
ATOM 672 O O . PRO A 1 87 ? -22.465 6.492 24.113 1.00 98.38 87 PRO A O 1
ATOM 675 N N . ASP A 1 88 ? -21.323 7.580 25.723 1.00 98.00 88 ASP A N 1
ATOM 676 C CA . ASP A 1 88 ? -20.081 7.749 24.955 1.00 98.00 88 ASP A CA 1
ATOM 677 C C . ASP A 1 88 ? -19.454 6.395 24.588 1.00 98.00 88 ASP A C 1
ATOM 679 O O . ASP A 1 88 ? -19.020 6.181 23.452 1.00 98.00 88 ASP A O 1
ATOM 683 N N . ILE A 1 89 ? -19.461 5.436 25.523 1.00 98.12 89 ILE A N 1
ATOM 684 C CA . ILE A 1 89 ? -18.978 4.071 25.262 1.00 98.12 89 ILE A CA 1
ATOM 685 C C . ILE A 1 89 ? -19.878 3.382 24.226 1.00 98.12 89 ILE A C 1
ATOM 687 O O . ILE A 1 89 ? -19.382 2.792 23.266 1.00 98.12 89 ILE A O 1
ATOM 691 N N . ARG A 1 90 ? -21.207 3.489 24.365 1.00 98.19 90 ARG A N 1
ATOM 692 C CA . ARG A 1 90 ? -22.161 2.905 23.402 1.00 98.19 90 ARG A CA 1
ATOM 693 C C . ARG A 1 90 ? -22.030 3.524 22.012 1.00 98.19 90 ARG A C 1
ATOM 695 O O . ARG A 1 90 ? -22.129 2.806 21.018 1.00 98.19 90 ARG A O 1
ATOM 702 N N . GLN A 1 91 ? -21.793 4.831 21.936 1.00 98.06 91 GLN A N 1
ATOM 703 C CA . GLN A 1 91 ? -21.507 5.519 20.683 1.00 98.06 91 GLN A CA 1
ATOM 704 C C . GLN A 1 91 ? -20.208 4.996 20.064 1.00 98.06 91 GLN A C 1
ATOM 706 O O . GLN A 1 91 ? -20.214 4.612 18.898 1.00 98.06 91 GLN A O 1
ATOM 711 N N . SER A 1 92 ? -19.139 4.880 20.857 1.00 98.31 92 SER A N 1
ATOM 712 C CA . SER A 1 92 ? -17.848 4.348 20.400 1.00 98.31 92 SER A CA 1
ATOM 713 C C . SER A 1 92 ? -17.980 2.928 19.835 1.00 98.31 92 SER A C 1
ATOM 715 O O . SER A 1 92 ? -17.393 2.618 18.797 1.00 98.31 92 SER A O 1
ATOM 717 N N . ILE A 1 93 ? -18.799 2.072 20.462 1.00 98.06 93 ILE A N 1
ATOM 718 C CA . ILE A 1 93 ? -19.116 0.730 19.944 1.00 98.06 93 ILE A CA 1
ATOM 719 C C . ILE A 1 93 ? -19.776 0.834 18.565 1.00 98.06 93 ILE A C 1
ATOM 721 O O . ILE A 1 93 ? -19.321 0.195 17.619 1.00 98.06 93 ILE A O 1
ATOM 725 N N . ARG A 1 94 ? -20.814 1.667 18.418 1.00 97.75 94 ARG A N 1
ATOM 726 C CA . ARG A 1 94 ? -21.534 1.829 17.143 1.00 97.75 94 ARG A CA 1
ATOM 727 C C . ARG A 1 94 ? -20.662 2.396 16.029 1.00 97.75 94 ARG A C 1
ATOM 729 O O . ARG A 1 94 ? -20.749 1.934 14.895 1.00 97.75 94 ARG A O 1
ATOM 736 N N . GLU A 1 95 ? -19.822 3.376 16.331 1.00 97.25 95 GLU A N 1
ATOM 737 C CA . GLU A 1 95 ? -18.891 3.954 15.359 1.00 97.25 95 GLU A CA 1
ATOM 738 C C . GLU A 1 95 ? -17.856 2.923 14.902 1.00 97.25 95 GLU A C 1
ATOM 740 O O . GLU A 1 95 ? -17.609 2.786 13.702 1.00 97.25 95 GLU A O 1
ATOM 745 N N . THR A 1 96 ? -17.324 2.137 15.840 1.00 97.31 96 THR A N 1
ATOM 746 C CA . THR A 1 96 ? -16.360 1.073 15.537 1.00 97.31 96 THR A CA 1
ATOM 747 C C . THR A 1 96 ? -17.009 -0.060 14.729 1.00 97.31 96 THR A C 1
ATOM 749 O O . THR A 1 96 ? -16.401 -0.554 13.778 1.00 97.31 96 THR A O 1
ATOM 752 N N . GLU A 1 97 ? -18.263 -0.432 15.024 1.00 97.12 97 GLU A N 1
ATOM 753 C CA . GLU A 1 97 ? -19.037 -1.389 14.214 1.00 97.12 97 GLU A CA 1
ATOM 754 C C . GLU A 1 97 ? -19.220 -0.888 12.784 1.00 97.12 97 GLU A C 1
ATOM 756 O O . GLU A 1 97 ? -18.931 -1.612 11.834 1.00 97.12 97 GLU A O 1
ATOM 761 N N . ASN A 1 98 ? -19.642 0.366 12.618 1.00 96.62 98 ASN A N 1
ATOM 762 C CA . ASN A 1 98 ? -19.859 0.955 11.301 1.00 96.62 98 ASN A CA 1
ATOM 763 C C . ASN A 1 98 ? -18.558 1.029 10.489 1.00 96.62 98 ASN A C 1
ATOM 765 O O . ASN A 1 98 ? -18.562 0.733 9.292 1.00 96.62 98 ASN A O 1
ATOM 769 N N . ALA A 1 99 ? -17.440 1.381 11.130 1.00 95.69 99 ALA A N 1
ATOM 770 C CA . ALA A 1 99 ? -16.127 1.392 10.492 1.00 95.69 99 ALA A CA 1
ATOM 771 C C . ALA A 1 99 ? -15.695 -0.017 10.049 1.00 95.69 99 ALA A C 1
ATOM 773 O O . ALA A 1 99 ? -15.161 -0.183 8.949 1.00 95.69 99 ALA A O 1
ATOM 774 N N . LEU A 1 100 ? -15.969 -1.040 10.863 1.00 96.56 100 LEU A N 1
ATOM 775 C CA . LEU A 1 100 ? -15.689 -2.430 10.510 1.00 96.56 100 LEU A CA 1
ATOM 776 C C . LEU A 1 100 ? -16.600 -2.925 9.373 1.00 96.56 100 LEU A C 1
ATOM 778 O O . LEU A 1 100 ? -16.101 -3.518 8.419 1.00 96.56 100 LEU A O 1
ATOM 782 N N . CYS A 1 101 ? -17.902 -2.622 9.402 1.00 96.50 101 CYS A N 1
ATOM 783 C CA . CYS A 1 101 ? -18.819 -2.914 8.296 1.00 96.50 101 CYS A CA 1
ATOM 784 C C . CYS A 1 101 ? -18.339 -2.277 6.985 1.00 96.50 101 CYS A C 1
ATOM 786 O O . CYS A 1 101 ? -18.332 -2.944 5.952 1.00 96.50 101 CYS A O 1
ATOM 788 N N . LEU A 1 102 ? -17.863 -1.027 7.028 1.00 95.19 102 LEU A N 1
ATOM 789 C CA . LEU A 1 102 ? -17.305 -0.347 5.860 1.00 95.19 102 LEU A CA 1
ATOM 790 C C . LEU A 1 102 ? -16.082 -1.086 5.297 1.00 95.19 102 LEU A C 1
ATOM 792 O O . LEU A 1 102 ? -15.999 -1.285 4.085 1.00 95.19 102 LEU A O 1
ATOM 796 N N . MET A 1 103 ? -15.162 -1.536 6.159 1.00 92.88 103 MET A N 1
ATOM 797 C CA . MET A 1 103 ? -14.000 -2.331 5.737 1.00 92.88 103 MET A CA 1
ATOM 798 C C . MET A 1 103 ? -14.388 -3.689 5.145 1.00 92.88 103 MET A C 1
ATOM 800 O O . MET A 1 103 ? -13.739 -4.160 4.213 1.00 92.88 103 MET A O 1
ATOM 804 N N . LEU A 1 104 ? -15.452 -4.306 5.660 1.00 94.31 104 LEU A N 1
ATOM 805 C CA . LEU A 1 104 ? -15.983 -5.583 5.178 1.00 94.31 104 LEU A CA 1
ATOM 806 C C . LEU A 1 104 ? -16.921 -5.433 3.971 1.00 94.31 104 LEU A C 1
ATOM 808 O O . LEU A 1 104 ? -17.437 -6.437 3.482 1.00 94.31 104 LEU A O 1
ATOM 812 N N . HIS A 1 105 ? -17.146 -4.205 3.491 1.00 95.31 105 HIS A N 1
ATOM 813 C CA . HIS A 1 105 ? -18.115 -3.893 2.440 1.00 95.31 105 HIS A CA 1
ATOM 814 C C . HIS A 1 105 ? -19.533 -4.409 2.760 1.00 95.31 105 HIS A C 1
ATOM 816 O O . HIS A 1 105 ? -20.228 -4.984 1.924 1.00 95.31 105 HIS A O 1
ATOM 822 N N . GLN A 1 106 ? -19.963 -4.216 4.004 1.00 94.88 106 GLN A N 1
ATOM 823 C CA . GLN A 1 106 ? -21.280 -4.598 4.499 1.00 94.88 106 GLN A CA 1
ATOM 824 C C . GLN A 1 106 ? -22.086 -3.356 4.899 1.00 94.88 106 GLN A C 1
ATOM 826 O O . GLN A 1 106 ? -21.502 -2.342 5.290 1.00 94.88 106 GLN A O 1
ATOM 831 N N . PRO A 1 107 ? -23.429 -3.404 4.816 1.00 95.50 107 PRO A N 1
ATOM 832 C CA . PRO A 1 107 ? -24.266 -2.342 5.362 1.00 95.50 107 PRO A CA 1
ATOM 833 C C . PRO A 1 107 ? -24.063 -2.217 6.877 1.00 95.50 107 PRO A C 1
ATOM 835 O O . PRO A 1 107 ? -23.666 -3.176 7.538 1.00 95.50 107 PRO A O 1
ATOM 838 N N . ALA A 1 108 ? -24.365 -1.038 7.426 1.00 95.25 108 ALA A N 1
ATOM 839 C CA . ALA A 1 108 ? -24.297 -0.793 8.863 1.00 95.25 108 ALA A CA 1
ATOM 840 C C . ALA A 1 108 ? -25.203 -1.775 9.619 1.00 95.25 108 ALA A C 1
ATOM 842 O O . ALA A 1 108 ? -26.425 -1.773 9.450 1.00 95.25 108 ALA A O 1
ATOM 843 N N . GLN A 1 109 ? -24.593 -2.622 10.443 1.00 93.38 109 GLN A N 1
ATOM 844 C CA . GLN A 1 109 ? -25.275 -3.644 11.225 1.00 93.38 109 GLN A CA 1
ATOM 845 C C . GLN A 1 109 ? -24.471 -3.978 12.479 1.00 93.38 109 GLN A C 1
ATOM 847 O O . GLN A 1 109 ? -23.292 -3.644 12.581 1.00 93.38 109 GLN A O 1
ATOM 852 N N . SER A 1 110 ? -25.109 -4.653 13.436 1.00 93.88 110 SER A N 1
ATOM 853 C CA . SER A 1 110 ? -24.366 -5.196 14.570 1.00 93.88 110 SER A CA 1
ATOM 854 C C . SER A 1 110 ? -23.545 -6.405 14.129 1.00 93.88 110 SER A C 1
ATOM 856 O O . SER A 1 110 ? -24.004 -7.214 13.320 1.00 93.88 110 SER A O 1
ATOM 858 N N . ILE A 1 111 ? -22.331 -6.523 14.659 1.00 93.88 111 ILE A N 1
ATOM 859 C CA . ILE A 1 111 ? -21.398 -7.596 14.306 1.00 93.88 111 ILE A CA 1
ATOM 860 C C . ILE A 1 111 ? -21.360 -8.606 15.450 1.00 93.88 111 ILE A C 1
ATOM 862 O O . ILE A 1 111 ? -20.964 -8.267 16.563 1.00 93.88 111 ILE A O 1
ATOM 866 N N . ALA A 1 112 ? -21.737 -9.854 15.164 1.00 93.00 112 ALA A N 1
ATOM 867 C CA . ALA A 1 112 ? -21.606 -10.952 16.116 1.00 93.00 112 ALA A CA 1
ATOM 868 C C . ALA A 1 112 ? -20.125 -11.180 16.466 1.00 93.00 112 ALA A C 1
ATOM 870 O O . ALA A 1 112 ? -19.278 -11.267 15.575 1.00 93.00 112 ALA A O 1
ATOM 871 N N . ARG A 1 113 ? -19.815 -11.264 17.762 1.00 93.62 113 ARG A N 1
ATOM 872 C CA . ARG A 1 113 ? -18.445 -11.367 18.283 1.00 93.62 113 ARG A CA 1
ATOM 873 C C . ARG A 1 113 ? -18.409 -12.097 19.626 1.00 93.62 113 ARG A C 1
ATOM 875 O O . ARG A 1 113 ? -19.441 -12.234 20.279 1.00 93.62 113 ARG A O 1
ATOM 882 N N . GLY A 1 114 ? -17.229 -12.609 19.974 1.00 92.81 114 GLY A N 1
ATOM 883 C CA . GLY A 1 114 ? -16.971 -13.303 21.242 1.00 92.81 114 GLY A CA 1
ATOM 884 C C . GLY A 1 114 ? -16.720 -12.342 22.407 1.00 92.81 114 GLY A C 1
ATOM 885 O O . GLY A 1 114 ? -17.118 -11.181 22.357 1.00 92.81 114 GLY A O 1
ATOM 886 N N . VAL A 1 115 ? -16.020 -12.817 23.439 1.00 94.06 115 VAL A N 1
ATOM 887 C CA . VAL A 1 115 ? -15.544 -11.979 24.555 1.00 94.06 115 VAL A CA 1
ATOM 888 C C . VAL A 1 115 ? -14.028 -11.799 24.511 1.00 94.06 115 VAL A C 1
ATOM 890 O O . VAL A 1 115 ? -13.301 -12.595 23.909 1.00 94.06 115 VAL A O 1
ATOM 893 N N . LEU A 1 116 ? -13.543 -10.726 25.138 1.00 92.56 116 LEU A N 1
ATOM 894 C CA . LEU A 1 116 ? -12.124 -10.371 25.129 1.00 92.56 116 LEU A CA 1
ATOM 895 C C . LEU A 1 116 ? -11.260 -11.425 25.841 1.00 92.56 116 LEU A C 1
ATOM 897 O O . LEU A 1 116 ? -10.163 -11.733 25.387 1.00 92.56 116 LEU A O 1
ATOM 901 N N . GLU A 1 117 ? -11.763 -12.003 26.928 1.00 92.06 117 GLU A N 1
ATOM 902 C CA . GLU A 1 117 ? -11.059 -12.972 27.773 1.00 92.06 117 GLU A CA 1
ATOM 903 C C . GLU A 1 117 ? -10.781 -14.312 27.076 1.00 92.06 117 GLU A C 1
ATOM 905 O O . GLU A 1 117 ? -9.879 -15.043 27.478 1.00 92.06 117 GLU A O 1
ATOM 910 N N . GLU A 1 118 ? -11.531 -14.637 26.022 1.00 93.00 118 GLU A N 1
ATOM 911 C CA . GLU A 1 118 ? -11.357 -15.870 25.244 1.00 93.00 118 GLU A CA 1
ATOM 912 C C . GLU A 1 118 ? -10.262 -15.755 24.171 1.00 93.00 118 GLU A C 1
ATOM 914 O O . GLU A 1 118 ? -9.898 -16.751 23.543 1.00 93.00 118 GLU A O 1
ATOM 919 N N . GLN A 1 119 ? -9.720 -14.557 23.936 1.00 89.06 119 GLN A N 1
ATOM 920 C CA . GLN A 1 119 ? -8.751 -14.332 22.868 1.00 89.06 119 GLN A CA 1
ATOM 921 C C . GLN A 1 119 ? -7.354 -14.818 23.280 1.00 89.06 119 GLN A C 1
ATOM 923 O O . GLN A 1 119 ? -6.730 -14.278 24.192 1.00 89.06 119 GLN A O 1
ATOM 928 N N . GLN A 1 120 ? -6.830 -15.820 22.570 1.00 85.56 120 GLN A N 1
ATOM 929 C CA . GLN A 1 120 ? -5.472 -16.331 22.767 1.00 85.56 120 GLN A CA 1
ATOM 930 C C . GLN A 1 120 ? -4.515 -15.695 21.758 1.00 85.56 120 GLN A C 1
ATOM 932 O O . GLN A 1 120 ? -4.584 -15.972 20.561 1.00 85.56 120 GLN A O 1
ATOM 937 N N . LEU A 1 121 ? -3.610 -14.845 22.243 1.00 80.38 121 LEU A N 1
ATOM 938 C CA . LEU A 1 121 ? -2.552 -14.252 21.428 1.00 80.38 121 LEU A CA 1
ATOM 939 C C . LEU A 1 121 ? -1.243 -15.040 21.595 1.00 80.38 121 LEU A C 1
ATOM 941 O O . LEU A 1 121 ? -0.937 -15.472 22.710 1.00 80.38 121 LEU A O 1
ATOM 945 N N . PRO A 1 122 ? -0.443 -15.212 20.527 1.00 79.62 122 PRO A N 1
ATOM 946 C CA . PRO A 1 122 ? 0.879 -15.818 20.639 1.00 79.62 122 PRO A CA 1
ATOM 947 C C . PRO A 1 122 ? 1.758 -15.019 21.609 1.00 79.62 122 PRO A C 1
ATOM 949 O O . PRO A 1 122 ? 1.932 -13.813 21.445 1.00 79.62 122 PRO A O 1
ATOM 952 N N . THR A 1 123 ? 2.324 -15.687 22.614 1.00 76.19 123 THR A N 1
ATOM 953 C CA . THR A 1 123 ? 3.261 -15.078 23.574 1.00 76.19 123 THR A CA 1
ATOM 954 C C . THR A 1 123 ? 4.685 -15.003 23.036 1.00 76.19 123 THR A C 1
ATOM 956 O O . THR A 1 123 ? 5.462 -14.150 23.459 1.00 76.19 123 THR A O 1
ATOM 959 N N . GLU A 1 124 ? 5.022 -15.862 22.074 1.00 76.44 124 GLU A N 1
ATOM 960 C CA . GLU A 1 124 ? 6.322 -15.883 21.416 1.00 76.44 124 GLU A CA 1
ATOM 961 C C . GLU A 1 124 ? 6.170 -15.561 19.931 1.00 76.44 124 GLU A C 1
ATOM 963 O O . GLU A 1 124 ? 5.509 -16.274 19.174 1.00 76.44 124 GLU A O 1
ATOM 968 N N . PHE A 1 125 ? 6.820 -14.482 19.502 1.00 67.94 125 PHE A N 1
ATOM 969 C CA . PHE A 1 125 ? 6.976 -14.158 18.092 1.00 67.94 125 PHE A CA 1
ATOM 970 C C . PHE A 1 125 ? 8.376 -14.582 17.658 1.00 67.94 125 PHE A C 1
ATOM 972 O O . PHE A 1 125 ? 9.369 -14.043 18.146 1.00 67.94 125 PHE A O 1
ATOM 979 N N . SER A 1 126 ? 8.474 -15.516 16.708 1.00 61.00 126 SER A N 1
ATOM 980 C CA . SER A 1 126 ? 9.742 -15.800 16.029 1.00 61.00 126 SER A CA 1
ATOM 981 C C . SER A 1 126 ? 10.031 -14.674 15.032 1.00 61.00 126 SER A C 1
ATOM 983 O O . SER A 1 126 ? 9.825 -14.786 13.824 1.00 61.00 126 SER A O 1
ATOM 985 N N . VAL A 1 127 ? 10.436 -13.521 15.557 1.00 56.59 127 VAL A N 1
ATOM 986 C CA . VAL A 1 127 ? 10.989 -12.435 14.755 1.00 56.59 127 VAL A CA 1
ATOM 987 C C . VAL A 1 127 ? 12.392 -12.866 14.340 1.00 56.59 127 VAL A C 1
ATOM 989 O O . VAL A 1 127 ? 13.307 -12.908 15.155 1.00 56.59 127 VAL A O 1
ATOM 992 N N . GLY A 1 128 ? 12.549 -13.269 13.076 1.00 60.06 128 GLY A N 1
ATOM 993 C CA . GLY A 1 128 ? 13.857 -13.577 12.494 1.00 60.06 128 GLY A CA 1
ATOM 994 C C . GLY A 1 128 ? 14.800 -12.363 12.478 1.00 60.06 128 GLY A C 1
ATOM 995 O O . GLY A 1 128 ? 14.585 -11.356 13.150 1.00 60.06 128 GLY A O 1
ATOM 996 N N . ILE A 1 129 ? 15.858 -12.415 11.667 1.00 58.56 129 ILE A N 1
ATOM 997 C CA . ILE A 1 129 ? 16.821 -11.307 11.573 1.00 58.56 129 ILE A CA 1
ATOM 998 C C . ILE A 1 129 ? 16.110 -10.036 11.053 1.00 58.56 129 ILE A C 1
ATOM 1000 O O . ILE A 1 129 ? 15.480 -10.095 9.993 1.00 58.56 129 ILE A O 1
ATOM 1004 N N . PRO A 1 130 ? 16.251 -8.867 11.712 1.00 60.81 130 PRO A N 1
ATOM 1005 C CA . PRO A 1 130 ? 15.538 -7.636 11.348 1.00 60.81 130 PRO A CA 1
ATOM 1006 C C . PRO A 1 130 ? 15.684 -7.207 9.879 1.00 60.81 130 PRO A C 1
ATOM 1008 O O . PRO A 1 130 ? 14.737 -6.707 9.273 1.00 60.81 130 PRO A O 1
ATOM 1011 N N . LEU A 1 131 ? 16.848 -7.454 9.269 1.00 59.97 131 LEU A N 1
ATOM 1012 C CA . LEU A 1 131 ? 17.098 -7.135 7.860 1.00 59.97 131 LEU A CA 1
ATOM 1013 C C . LEU A 1 131 ? 16.248 -7.992 6.901 1.00 59.97 131 LEU A C 1
ATOM 1015 O O . LEU A 1 131 ? 15.805 -7.517 5.858 1.00 59.97 131 LEU A O 1
ATOM 1019 N N . GLN A 1 132 ? 15.974 -9.243 7.278 1.00 61.25 132 GLN A N 1
ATOM 1020 C CA . GLN A 1 132 ? 15.147 -10.174 6.509 1.00 61.25 132 GLN A CA 1
ATOM 1021 C C . GLN A 1 132 ? 13.645 -9.865 6.657 1.00 61.25 132 GLN A C 1
ATOM 1023 O O . GLN A 1 132 ? 12.847 -10.208 5.789 1.00 61.25 132 GLN A O 1
ATOM 1028 N N . LEU A 1 133 ? 13.248 -9.147 7.715 1.00 68.19 133 LEU A N 1
ATOM 1029 C CA . LEU A 1 133 ? 11.891 -8.603 7.837 1.00 68.19 133 LEU A CA 1
ATOM 1030 C C . LEU A 1 133 ? 11.655 -7.465 6.833 1.00 68.19 133 LEU A C 1
ATOM 1032 O O . LEU A 1 133 ? 10.590 -7.412 6.219 1.00 68.19 133 LEU A O 1
ATOM 1036 N N . LEU A 1 134 ? 12.656 -6.605 6.592 1.00 72.75 134 LEU A N 1
ATOM 1037 C CA . LEU A 1 134 ? 12.570 -5.563 5.559 1.00 72.75 134 LEU A CA 1
ATOM 1038 C C . LEU A 1 134 ? 12.435 -6.151 4.150 1.00 72.75 134 LEU A C 1
ATOM 1040 O O . LEU A 1 134 ? 11.679 -5.624 3.340 1.00 72.75 134 LEU A O 1
ATOM 1044 N N . SER A 1 135 ? 13.124 -7.255 3.853 1.00 74.81 135 SER A N 1
ATOM 1045 C CA . SER A 1 135 ? 13.003 -7.919 2.550 1.00 74.81 135 SER A CA 1
ATOM 1046 C C . SER A 1 135 ? 11.694 -8.693 2.384 1.00 74.81 135 SER A C 1
ATOM 1048 O O . SER A 1 135 ? 11.350 -9.055 1.263 1.00 74.81 135 SER A O 1
ATOM 1050 N N . ASN A 1 136 ? 10.933 -8.921 3.458 1.00 79.25 136 ASN A N 1
ATOM 1051 C CA . ASN A 1 136 ? 9.603 -9.529 3.402 1.00 79.25 136 ASN A CA 1
ATOM 1052 C C . ASN A 1 136 ? 8.469 -8.503 3.282 1.00 79.25 136 ASN A C 1
ATOM 1054 O O . ASN A 1 136 ? 7.364 -8.875 2.891 1.00 79.25 136 ASN A O 1
ATOM 1058 N N . ARG A 1 137 ? 8.747 -7.222 3.541 1.00 85.94 137 ARG A N 1
ATOM 1059 C CA . ARG A 1 137 ? 7.782 -6.120 3.478 1.00 85.94 137 ARG A CA 1
ATOM 1060 C C . ARG A 1 137 ? 7.323 -5.819 2.038 1.00 85.94 137 ARG A C 1
ATOM 1062 O O . ARG A 1 137 ? 8.143 -5.404 1.214 1.00 85.94 137 ARG A O 1
ATOM 1069 N N . PRO A 1 138 ? 6.030 -6.005 1.699 1.00 89.50 138 PRO A N 1
ATOM 1070 C CA . PRO A 1 138 ? 5.535 -5.778 0.339 1.00 89.50 138 PRO A CA 1
ATOM 1071 C C . PRO A 1 138 ? 5.612 -4.310 -0.103 1.00 89.50 138 PRO A C 1
ATOM 1073 O O . PRO A 1 138 ? 5.897 -4.031 -1.264 1.00 89.50 138 PRO A O 1
ATOM 1076 N N . ASP A 1 139 ? 5.440 -3.361 0.818 1.00 88.88 139 ASP A N 1
ATOM 1077 C CA . ASP A 1 139 ? 5.586 -1.925 0.556 1.00 88.88 139 ASP A CA 1
ATOM 1078 C C . ASP A 1 139 ? 7.020 -1.554 0.137 1.00 88.88 139 ASP A C 1
ATOM 1080 O O . ASP A 1 139 ? 7.216 -0.815 -0.830 1.00 88.88 139 ASP A O 1
ATOM 1084 N N . VAL A 1 140 ? 8.029 -2.141 0.792 1.00 89.44 140 VAL A N 1
ATOM 1085 C CA . VAL A 1 140 ? 9.448 -1.972 0.431 1.00 89.44 140 VAL A CA 1
ATOM 1086 C C . VAL A 1 140 ? 9.727 -2.553 -0.957 1.00 89.44 140 VAL A C 1
ATOM 1088 O O . VAL A 1 140 ? 10.340 -1.885 -1.792 1.00 89.44 140 VAL A O 1
ATOM 1091 N N . LYS A 1 141 ? 9.217 -3.756 -1.252 1.00 87.88 141 LYS A N 1
ATOM 1092 C CA . LYS A 1 141 ? 9.348 -4.371 -2.586 1.00 87.88 141 LYS A CA 1
ATOM 1093 C C . LYS A 1 141 ? 8.677 -3.535 -3.677 1.00 87.88 141 LYS A C 1
ATOM 1095 O O . LYS A 1 141 ? 9.228 -3.390 -4.767 1.00 87.88 141 LYS A O 1
ATOM 1100 N N . ALA A 1 142 ? 7.505 -2.960 -3.404 1.00 86.25 142 ALA A N 1
ATOM 1101 C CA . ALA A 1 142 ? 6.824 -2.070 -4.341 1.00 86.25 142 ALA A CA 1
ATOM 1102 C C . ALA A 1 142 ? 7.657 -0.805 -4.625 1.00 86.25 142 ALA A C 1
ATOM 1104 O O . ALA A 1 142 ? 7.794 -0.405 -5.785 1.00 86.25 142 ALA A O 1
ATOM 1105 N N . ALA A 1 143 ? 8.268 -0.210 -3.596 1.00 83.12 143 ALA A N 1
ATOM 1106 C CA . ALA A 1 143 ? 9.158 0.940 -3.749 1.00 83.12 143 ALA A CA 1
ATOM 1107 C C . ALA A 1 143 ? 10.425 0.599 -4.558 1.00 83.12 143 ALA A C 1
ATOM 1109 O O . ALA A 1 143 ? 10.810 1.359 -5.448 1.00 83.12 143 ALA A O 1
ATOM 1110 N N . GLU A 1 144 ? 11.030 -0.568 -4.324 1.00 85.38 144 GLU A N 1
ATOM 1111 C CA . GLU A 1 144 ? 12.174 -1.057 -5.104 1.00 85.38 144 GLU A CA 1
ATOM 1112 C C . GLU A 1 144 ? 11.811 -1.241 -6.587 1.00 85.38 144 GLU A C 1
ATOM 1114 O O . GLU A 1 144 ? 12.537 -0.790 -7.477 1.00 85.38 144 GLU A O 1
ATOM 1119 N N . MET A 1 145 ? 10.648 -1.837 -6.875 1.00 87.94 145 MET A N 1
ATOM 1120 C CA . MET A 1 145 ? 10.162 -1.963 -8.252 1.00 87.94 145 MET A CA 1
ATOM 1121 C C . MET A 1 145 ? 9.879 -0.589 -8.882 1.00 87.94 145 MET A C 1
ATOM 1123 O O . MET A 1 145 ? 10.193 -0.386 -10.053 1.00 87.94 145 MET A O 1
ATOM 1127 N N . SER A 1 146 ? 9.365 0.386 -8.126 1.00 81.81 146 SER A N 1
ATOM 1128 C CA . SER A 1 146 ? 9.176 1.767 -8.604 1.00 81.81 146 SER A CA 1
ATOM 1129 C C . SER A 1 146 ? 10.504 2.431 -9.005 1.00 81.81 146 SER A C 1
ATOM 1131 O O . SER A 1 146 ? 10.618 3.050 -10.072 1.00 81.81 146 SER A O 1
ATOM 1133 N N . LEU A 1 147 ? 11.552 2.238 -8.197 1.00 81.56 147 LEU A N 1
ATOM 1134 C CA . LEU A 1 147 ? 12.903 2.708 -8.508 1.00 81.56 147 LEU A CA 1
ATOM 1135 C C . LEU A 1 147 ? 13.450 2.029 -9.772 1.00 81.56 147 LEU A C 1
ATOM 1137 O O . LEU A 1 147 ? 13.944 2.702 -10.680 1.00 81.56 147 LEU A O 1
ATOM 1141 N N . ALA A 1 148 ? 13.307 0.707 -9.878 1.00 72.88 148 ALA A N 1
ATOM 1142 C CA . ALA A 1 148 ? 13.723 -0.040 -11.061 1.00 72.88 148 ALA A CA 1
ATOM 1143 C C . ALA A 1 148 ? 12.949 0.396 -12.321 1.00 72.88 148 ALA A C 1
ATOM 1145 O O . ALA A 1 148 ? 13.542 0.544 -13.391 1.00 72.88 148 ALA A O 1
ATOM 1146 N N . ALA A 1 149 ? 11.643 0.660 -12.217 1.00 72.25 149 ALA A N 1
ATOM 1147 C CA . ALA A 1 149 ? 10.836 1.191 -13.315 1.00 72.25 149 ALA A CA 1
ATOM 1148 C C . ALA A 1 149 ? 11.340 2.570 -13.764 1.00 72.25 149 ALA A C 1
ATOM 1150 O O . ALA A 1 149 ? 11.485 2.808 -14.963 1.00 72.25 149 ALA A O 1
ATOM 1151 N N . SER A 1 150 ? 11.691 3.438 -12.814 1.00 73.06 150 SER A N 1
ATOM 1152 C CA . SER A 1 150 ? 12.289 4.750 -13.088 1.00 73.06 150 SER A CA 1
ATOM 1153 C C . SER A 1 150 ? 13.637 4.627 -13.806 1.00 73.06 150 SER A C 1
ATOM 1155 O O . SER A 1 150 ? 13.892 5.348 -14.770 1.00 73.06 150 SER A O 1
ATOM 1157 N N . TYR A 1 151 ? 14.473 3.661 -13.416 1.00 72.56 151 TYR A N 1
ATOM 1158 C CA . TYR A 1 151 ? 15.725 3.350 -14.113 1.00 72.56 151 TYR A CA 1
ATOM 1159 C C . TYR A 1 151 ? 15.491 2.865 -15.556 1.00 72.56 151 TYR A C 1
ATOM 1161 O O . TYR A 1 151 ? 16.170 3.294 -16.489 1.00 72.56 151 TYR A O 1
ATOM 1169 N N . TYR A 1 152 ? 14.494 2.005 -15.786 1.00 69.12 152 TYR A N 1
ATOM 1170 C CA . TYR A 1 152 ? 14.149 1.591 -17.149 1.00 69.12 152 TYR A CA 1
ATOM 1171 C C . TYR A 1 152 ? 13.549 2.731 -17.979 1.00 69.12 152 TYR A C 1
ATOM 1173 O O . TYR A 1 152 ? 13.822 2.796 -19.175 1.00 69.12 152 TYR A O 1
ATOM 1181 N N . ASN A 1 153 ? 12.789 3.641 -17.366 1.00 64.31 153 ASN A N 1
ATOM 1182 C CA . ASN A 1 153 ? 12.258 4.831 -18.030 1.00 64.31 153 ASN A CA 1
ATOM 1183 C C . ASN A 1 153 ? 13.369 5.762 -18.501 1.00 64.31 153 ASN A C 1
ATOM 1185 O O . ASN A 1 153 ? 13.342 6.212 -19.644 1.00 64.31 153 ASN A O 1
ATOM 1189 N N . THR A 1 154 ? 14.367 6.030 -17.658 1.00 60.16 154 THR A N 1
ATOM 1190 C CA . THR A 1 154 ? 15.496 6.880 -18.053 1.00 60.16 154 THR A CA 1
ATOM 1191 C C . THR A 1 154 ? 16.311 6.231 -19.163 1.00 60.16 154 THR A C 1
ATOM 1193 O O . THR A 1 154 ? 16.672 6.910 -20.120 1.00 60.16 154 THR A O 1
ATOM 1196 N N . ASN A 1 155 ? 16.532 4.917 -19.105 1.00 54.94 155 ASN A N 1
ATOM 1197 C CA . ASN A 1 155 ? 17.204 4.190 -20.179 1.00 54.94 155 ASN A CA 1
ATOM 1198 C C . ASN A 1 155 ? 16.377 4.139 -21.468 1.00 54.94 155 ASN A C 1
ATOM 1200 O O . ASN A 1 155 ? 16.950 4.270 -22.540 1.00 54.94 155 ASN A O 1
ATOM 1204 N N . SER A 1 156 ? 15.050 4.012 -21.390 1.00 56.38 156 SER A N 1
ATOM 1205 C CA . SER A 1 156 ? 14.163 4.102 -22.556 1.00 56.38 156 SER A CA 1
ATOM 1206 C C . SER A 1 156 ? 14.171 5.504 -23.164 1.00 56.38 156 SER A C 1
ATOM 1208 O O . SER A 1 156 ? 14.208 5.638 -24.382 1.00 56.38 156 SER A O 1
ATOM 1210 N N . ALA A 1 157 ? 14.154 6.551 -22.336 1.00 51.25 157 ALA A N 1
ATOM 1211 C CA . ALA A 1 157 ? 14.247 7.935 -22.789 1.00 51.25 157 ALA A CA 1
ATOM 1212 C C . ALA A 1 157 ? 15.623 8.234 -23.406 1.00 51.25 157 ALA A C 1
ATOM 1214 O O . ALA A 1 157 ? 15.700 8.936 -24.404 1.00 51.25 157 ALA A O 1
ATOM 1215 N N . ARG A 1 158 ? 16.702 7.655 -22.860 1.00 45.62 158 ARG A N 1
ATOM 1216 C CA . ARG A 1 158 ? 18.045 7.690 -23.461 1.00 45.62 158 ARG A CA 1
ATOM 1217 C C . ARG A 1 158 ? 18.092 6.937 -24.786 1.00 45.62 158 ARG A C 1
ATOM 1219 O O . ARG A 1 158 ? 18.592 7.488 -25.752 1.00 45.62 158 ARG A O 1
ATOM 1226 N N . ALA A 1 159 ? 17.535 5.725 -24.840 1.00 48.28 159 ALA A N 1
ATOM 1227 C CA . ALA A 1 159 ? 17.426 4.903 -26.047 1.00 48.28 159 ALA A CA 1
ATOM 1228 C C . ALA A 1 159 ? 16.637 5.612 -27.153 1.00 48.28 159 ALA A C 1
ATOM 1230 O O . ALA A 1 159 ? 16.954 5.454 -28.323 1.00 48.28 159 ALA A O 1
ATOM 1231 N N . ALA A 1 160 ? 15.656 6.438 -26.782 1.00 49.25 160 ALA A N 1
ATOM 1232 C CA . ALA A 1 160 ? 14.939 7.278 -27.724 1.00 49.25 160 ALA A CA 1
ATOM 1233 C C . ALA A 1 160 ? 15.828 8.348 -28.376 1.00 49.25 160 ALA A C 1
ATOM 1235 O O . ALA A 1 160 ? 15.432 8.856 -29.400 1.00 49.25 160 ALA A O 1
ATOM 1236 N N . PHE A 1 161 ? 17.014 8.691 -27.863 1.00 43.88 161 PHE A N 1
ATOM 1237 C CA . PHE A 1 161 ? 17.955 9.555 -28.596 1.00 43.88 161 PHE A CA 1
ATOM 1238 C C . PHE A 1 161 ? 18.808 8.793 -29.624 1.00 43.88 161 PHE A C 1
ATOM 1240 O O . PHE A 1 161 ? 19.534 9.426 -30.386 1.00 43.88 161 PHE A O 1
ATOM 1247 N N . TYR A 1 162 ? 18.727 7.459 -29.660 1.00 41.50 162 TYR A N 1
ATOM 1248 C CA . TYR A 1 162 ? 19.427 6.622 -30.633 1.00 41.50 162 TYR A CA 1
ATOM 1249 C C . TYR A 1 162 ? 18.476 6.211 -31.776 1.00 41.50 162 TYR A C 1
ATOM 1251 O O . TYR A 1 162 ? 17.267 6.089 -31.551 1.00 41.50 162 TYR A O 1
ATOM 1259 N N . PRO A 1 163 ? 18.992 5.987 -33.001 1.00 40.28 163 PRO A N 1
ATOM 1260 C CA . PRO A 1 163 ? 18.196 5.511 -34.134 1.00 40.28 163 PRO A CA 1
ATOM 1261 C C . PRO A 1 163 ? 17.456 4.207 -33.819 1.00 40.28 163 PRO A C 1
ATOM 1263 O O . PRO A 1 163 ? 18.020 3.270 -33.251 1.00 40.28 163 PRO A O 1
ATOM 1266 N N . GLN A 1 164 ? 16.186 4.135 -34.220 1.00 39.22 164 GLN A N 1
ATOM 1267 C CA . GLN A 1 164 ? 15.348 2.952 -34.033 1.00 39.22 164 GLN A CA 1
ATOM 1268 C C . GLN A 1 164 ? 15.321 2.087 -35.296 1.00 39.22 164 GLN A C 1
ATOM 1270 O O . GLN A 1 164 ? 14.574 2.357 -36.233 1.00 39.22 164 GLN A O 1
ATOM 1275 N N . ILE A 1 165 ? 16.070 0.983 -35.305 1.00 40.12 165 ILE A N 1
ATOM 1276 C CA . ILE A 1 165 ? 15.999 0.008 -36.401 1.00 40.12 165 ILE A CA 1
ATOM 1277 C C . ILE A 1 165 ? 14.651 -0.722 -36.330 1.00 40.12 165 ILE A C 1
ATOM 1279 O O . ILE A 1 165 ? 14.445 -1.597 -35.489 1.00 40.12 165 ILE A O 1
ATOM 1283 N N . THR A 1 166 ? 13.724 -0.364 -37.218 1.00 35.88 166 THR A N 1
ATOM 1284 C CA . THR A 1 166 ? 12.431 -1.048 -37.354 1.00 35.88 166 THR A CA 1
ATOM 1285 C C . THR A 1 166 ? 12.504 -2.025 -38.521 1.00 35.88 166 THR A C 1
ATOM 1287 O O . THR A 1 166 ? 12.445 -1.624 -39.682 1.00 35.88 166 THR A O 1
ATOM 1290 N N . LEU A 1 167 ? 12.625 -3.323 -38.225 1.00 35.59 167 LEU A N 1
ATOM 1291 C CA . LEU A 1 167 ? 12.570 -4.372 -39.245 1.00 35.59 167 LEU A CA 1
ATOM 1292 C C . LEU A 1 167 ? 11.118 -4.508 -39.740 1.00 35.59 167 LEU A C 1
ATOM 1294 O O . LEU A 1 167 ? 10.288 -5.155 -39.104 1.00 35.59 167 LEU A O 1
ATOM 1298 N N . SER A 1 168 ? 10.786 -3.855 -40.854 1.00 36.03 168 SER A N 1
ATOM 1299 C CA . SER A 1 168 ? 9.461 -3.950 -41.476 1.00 36.03 168 SER A CA 1
ATOM 1300 C C . SER A 1 168 ? 9.462 -5.039 -42.553 1.00 36.03 168 SER A C 1
ATOM 1302 O O . SER A 1 168 ? 9.961 -4.857 -43.660 1.00 36.03 168 SER A O 1
ATOM 1304 N N . GLY A 1 169 ? 8.907 -6.207 -42.227 1.00 34.41 169 GLY A N 1
ATOM 1305 C CA . GLY A 1 169 ? 8.619 -7.247 -43.214 1.00 34.41 169 GLY A CA 1
ATOM 1306 C C . GLY A 1 169 ? 7.275 -6.969 -43.885 1.00 34.41 169 GLY A C 1
ATOM 1307 O O . GLY A 1 169 ? 6.235 -7.196 -43.275 1.00 34.41 169 GLY A O 1
ATOM 1308 N N . SER A 1 170 ? 7.276 -6.485 -45.129 1.00 34.88 170 SER A N 1
ATOM 1309 C CA . SER A 1 170 ? 6.074 -6.520 -45.974 1.00 34.88 170 SER A CA 1
ATOM 1310 C C . SER A 1 170 ? 6.097 -7.819 -46.778 1.00 34.88 170 SER A C 1
ATOM 1312 O O . SER A 1 170 ? 6.913 -7.995 -47.678 1.00 34.88 170 SER A O 1
ATOM 1314 N N . GLY A 1 171 ? 5.247 -8.777 -46.406 1.00 31.81 171 GLY A N 1
ATOM 1315 C CA . GLY A 1 171 ? 5.062 -10.015 -47.161 1.00 31.81 171 GLY A CA 1
ATOM 1316 C C . GLY A 1 171 ? 4.229 -9.754 -48.413 1.00 31.81 171 GLY A C 1
ATOM 1317 O O . GLY A 1 171 ? 3.012 -9.904 -48.376 1.00 31.81 171 GLY A O 1
ATOM 1318 N N . GLY A 1 172 ? 4.869 -9.340 -49.506 1.00 33.16 172 GLY A N 1
ATOM 1319 C CA . GLY A 1 172 ? 4.275 -9.337 -50.843 1.00 33.16 172 GLY A CA 1
ATOM 1320 C C . GLY A 1 172 ? 4.599 -10.650 -51.549 1.00 33.16 172 GLY A C 1
ATOM 1321 O O . GLY A 1 172 ? 5.767 -10.964 -51.753 1.00 33.16 172 GLY A O 1
ATOM 1322 N N . TRP A 1 173 ? 3.578 -11.433 -51.895 1.00 28.94 173 TRP A N 1
ATOM 1323 C CA . TRP A 1 173 ? 3.742 -12.657 -52.677 1.00 28.94 173 TRP A CA 1
ATOM 1324 C C . TRP A 1 173 ? 4.020 -12.283 -54.138 1.00 28.94 173 TRP A C 1
ATOM 1326 O O . TRP A 1 173 ? 3.156 -11.705 -54.795 1.00 28.94 173 TRP A O 1
ATOM 1336 N N . THR A 1 174 ? 5.202 -12.618 -54.659 1.00 28.48 174 THR A N 1
ATOM 1337 C CA . THR A 1 174 ? 5.481 -12.605 -56.101 1.00 28.48 174 THR A CA 1
ATOM 1338 C C . THR A 1 174 ? 6.005 -13.977 -56.524 1.00 28.48 174 THR A C 1
ATOM 1340 O O . THR A 1 174 ? 6.863 -14.575 -55.875 1.00 28.48 174 THR A O 1
ATOM 1343 N N . ASN A 1 175 ? 5.425 -14.521 -57.595 1.00 31.75 175 ASN A N 1
ATOM 1344 C CA . ASN A 1 175 ? 5.787 -15.819 -58.156 1.00 31.75 175 ASN A CA 1
ATOM 1345 C C . ASN A 1 175 ? 7.141 -15.725 -58.876 1.00 31.75 175 ASN A C 1
ATOM 1347 O O . ASN A 1 175 ? 7.168 -15.484 -60.078 1.00 31.75 175 ASN A O 1
ATOM 1351 N N . ASN A 1 176 ? 8.250 -15.927 -58.161 1.00 33.69 176 ASN A N 1
ATOM 1352 C CA . ASN A 1 176 ? 9.430 -16.610 -58.699 1.00 33.69 176 ASN A CA 1
ATOM 1353 C C . ASN A 1 176 ? 10.330 -17.091 -57.542 1.00 33.69 176 ASN A C 1
ATOM 1355 O O . ASN A 1 176 ? 10.831 -16.284 -56.767 1.00 33.69 176 ASN A O 1
ATOM 1359 N N . SER A 1 177 ? 10.452 -18.412 -57.393 1.00 33.88 177 SER A N 1
ATOM 1360 C CA . SER A 1 177 ? 11.412 -19.158 -56.555 1.00 33.88 177 SER A CA 1
ATOM 1361 C C . SER A 1 177 ? 12.063 -18.438 -55.350 1.00 33.88 177 SER A C 1
ATOM 1363 O O . SER A 1 177 ? 13.244 -18.109 -55.363 1.00 33.88 177 SER A O 1
ATOM 1365 N N . GLY A 1 178 ? 11.298 -18.295 -54.265 1.00 34.69 178 GLY A N 1
ATOM 1366 C CA . GLY A 1 178 ? 11.718 -18.691 -52.912 1.00 34.69 178 GLY A CA 1
ATOM 1367 C C . GLY A 1 178 ? 13.029 -18.154 -52.320 1.00 34.69 178 GLY A C 1
ATOM 1368 O O . GLY A 1 178 ? 13.857 -18.956 -51.908 1.00 34.69 178 GLY A O 1
ATOM 1369 N N . ALA A 1 179 ? 13.171 -16.839 -52.142 1.00 33.75 179 ALA A N 1
ATOM 1370 C CA . ALA A 1 179 ? 13.910 -16.257 -51.014 1.00 33.75 179 ALA A CA 1
ATOM 1371 C C . ALA A 1 179 ? 13.456 -14.804 -50.804 1.00 33.75 179 ALA A C 1
ATOM 1373 O O . ALA A 1 179 ? 13.558 -13.974 -51.704 1.00 33.75 179 ALA A O 1
ATOM 1374 N N . GLY A 1 180 ? 12.924 -14.482 -49.623 1.00 35.50 180 GLY A N 1
ATOM 1375 C CA . GLY A 1 180 ? 12.557 -13.109 -49.276 1.00 35.50 180 GLY A CA 1
ATOM 1376 C C . GLY A 1 180 ? 13.807 -12.242 -49.128 1.00 35.50 180 GLY A C 1
ATOM 1377 O O . GLY A 1 180 ? 14.478 -12.302 -48.101 1.00 35.50 180 GLY A O 1
ATOM 1378 N N . ILE A 1 181 ? 14.124 -11.438 -50.143 1.00 37.69 181 ILE A N 1
ATOM 1379 C CA . ILE A 1 181 ? 15.245 -10.494 -50.108 1.00 37.69 181 ILE A CA 1
ATOM 1380 C C . ILE A 1 181 ? 14.825 -9.273 -49.283 1.00 37.69 181 ILE A C 1
ATOM 1382 O O . ILE A 1 181 ? 14.065 -8.412 -49.732 1.00 37.69 181 ILE A O 1
ATOM 1386 N N . VAL A 1 182 ? 15.334 -9.186 -48.054 1.00 41.91 182 VAL A N 1
ATOM 1387 C CA . VAL A 1 182 ? 15.283 -7.959 -47.254 1.00 41.91 182 VAL A CA 1
ATOM 1388 C C . VAL A 1 182 ? 16.345 -7.016 -47.818 1.00 41.91 182 VAL A C 1
ATOM 1390 O O . VAL A 1 182 ? 17.532 -7.204 -47.582 1.00 41.91 182 VAL A O 1
ATOM 1393 N N . ASN A 1 183 ? 15.924 -6.033 -48.615 1.00 37.28 183 ASN A N 1
ATOM 1394 C CA . ASN A 1 183 ? 16.815 -5.058 -49.244 1.00 37.28 183 ASN A CA 1
ATOM 1395 C C . ASN A 1 183 ? 17.612 -4.278 -48.157 1.00 37.28 183 ASN A C 1
ATOM 1397 O O . ASN A 1 183 ? 17.001 -3.517 -47.393 1.00 37.28 183 ASN A O 1
ATOM 1401 N N . PRO A 1 184 ? 18.951 -4.440 -48.068 1.00 34.47 184 PRO A N 1
ATOM 1402 C CA . PRO A 1 184 ? 19.781 -3.799 -47.045 1.00 34.47 184 PRO A CA 1
ATOM 1403 C C . PRO A 1 184 ? 19.772 -2.268 -47.147 1.00 34.47 184 PRO A C 1
ATOM 1405 O O . PRO A 1 184 ? 19.883 -1.592 -46.129 1.00 34.47 184 PRO A O 1
ATOM 1408 N N . GLY A 1 185 ? 19.575 -1.719 -48.352 1.00 33.66 185 GLY A N 1
ATOM 1409 C CA . GLY A 1 185 ? 19.426 -0.287 -48.608 1.00 33.66 185 GLY A CA 1
ATOM 1410 C C . GLY A 1 185 ? 18.100 0.278 -48.102 1.00 33.66 185 GLY A C 1
ATOM 1411 O O . GLY A 1 185 ? 18.088 1.367 -47.542 1.00 33.66 185 GLY A O 1
ATOM 1412 N N . LYS A 1 186 ? 16.990 -0.478 -48.170 1.00 37.06 186 LYS A N 1
ATOM 1413 C CA . LYS A 1 186 ? 15.738 -0.112 -47.468 1.00 37.06 186 LYS A CA 1
ATOM 1414 C C . LYS A 1 186 ? 15.891 -0.201 -45.951 1.00 37.06 186 LYS A C 1
ATOM 1416 O O . LYS A 1 186 ? 15.345 0.645 -45.248 1.00 37.06 186 LYS A O 1
ATOM 1421 N N . LEU A 1 187 ? 16.650 -1.176 -45.447 1.00 36.28 187 LEU A N 1
ATOM 1422 C CA . LEU A 1 187 ? 17.018 -1.257 -44.031 1.00 36.28 187 LEU A CA 1
ATOM 1423 C C . LEU A 1 187 ? 17.842 -0.037 -43.594 1.00 36.28 187 LEU A C 1
ATOM 1425 O O . LEU A 1 187 ? 17.513 0.570 -42.580 1.00 36.28 187 LEU A O 1
ATOM 1429 N N . LEU A 1 188 ? 18.831 0.384 -44.386 1.00 37.53 188 LEU A N 1
ATOM 1430 C CA . LEU A 1 188 ? 19.661 1.566 -44.128 1.00 37.53 188 LEU A CA 1
ATOM 1431 C C . LEU A 1 188 ? 18.895 2.887 -44.293 1.00 37.53 188 LEU A C 1
ATOM 1433 O O . LEU A 1 188 ? 19.008 3.761 -43.442 1.00 37.53 188 LEU A O 1
ATOM 1437 N N . ALA A 1 189 ? 18.052 3.022 -45.318 1.00 37.41 189 ALA A N 1
ATOM 1438 C CA . ALA A 1 189 ? 17.175 4.178 -45.514 1.00 37.41 189 ALA A CA 1
ATOM 1439 C C . ALA A 1 189 ? 16.113 4.279 -44.405 1.00 37.41 189 ALA A C 1
ATOM 1441 O O . ALA A 1 189 ? 15.807 5.376 -43.946 1.00 37.41 189 ALA A O 1
ATOM 1442 N N . SER A 1 190 ? 15.604 3.146 -43.903 1.00 37.97 190 SER A N 1
ATOM 1443 C CA . SER A 1 190 ? 14.749 3.114 -42.710 1.00 37.97 190 SER A CA 1
ATOM 1444 C C . SER A 1 190 ? 15.531 3.427 -41.430 1.00 37.97 190 SER A C 1
ATOM 1446 O O . SER A 1 190 ? 15.004 4.113 -40.560 1.00 37.97 190 SER A O 1
ATOM 1448 N N . ALA A 1 191 ? 16.806 3.028 -41.338 1.00 34.38 191 ALA A N 1
ATOM 1449 C CA . ALA A 1 191 ? 17.694 3.372 -40.231 1.00 34.38 191 ALA A CA 1
ATOM 1450 C C . ALA A 1 191 ? 18.037 4.875 -40.218 1.00 34.38 191 ALA A C 1
ATOM 1452 O O . ALA A 1 191 ? 18.022 5.477 -39.150 1.00 34.38 191 ALA A O 1
ATOM 1453 N N . ILE A 1 192 ? 18.239 5.510 -41.379 1.00 35.66 192 ILE A N 1
ATOM 1454 C CA . ILE A 1 192 ? 18.469 6.961 -41.525 1.00 35.66 192 ILE A CA 1
ATOM 1455 C C . ILE A 1 192 ? 17.160 7.756 -41.353 1.00 35.66 192 ILE A C 1
ATOM 1457 O O . ILE A 1 192 ? 17.140 8.782 -40.674 1.00 35.66 192 ILE A O 1
ATOM 1461 N N . GLY A 1 193 ? 16.028 7.257 -41.859 1.00 36.44 193 GLY A N 1
ATOM 1462 C CA . GLY A 1 193 ? 14.699 7.807 -41.559 1.00 36.44 193 GLY A CA 1
ATOM 1463 C C . GLY A 1 193 ? 14.384 7.760 -40.058 1.00 36.44 193 GLY A C 1
ATOM 1464 O O . GLY A 1 193 ? 13.907 8.740 -39.490 1.00 36.44 193 GLY A O 1
ATOM 1465 N N . SER A 1 194 ? 14.775 6.675 -39.381 1.00 40.00 194 SER A N 1
ATOM 1466 C CA . SER A 1 194 ? 14.709 6.529 -37.921 1.00 40.00 194 SER A CA 1
ATOM 1467 C C . SER A 1 194 ? 15.779 7.317 -37.154 1.00 40.00 194 SER A C 1
ATOM 1469 O O . SER A 1 194 ? 15.672 7.448 -35.941 1.00 40.00 194 SER A O 1
ATOM 1471 N N . LEU A 1 195 ? 16.812 7.835 -37.829 1.00 35.53 195 LEU A N 1
ATOM 1472 C CA . LEU A 1 195 ? 17.872 8.665 -37.239 1.00 35.53 195 LEU A CA 1
ATOM 1473 C C . LEU A 1 195 ? 17.373 10.097 -37.001 1.00 35.53 195 LEU A C 1
ATOM 1475 O O . LEU A 1 195 ? 17.820 1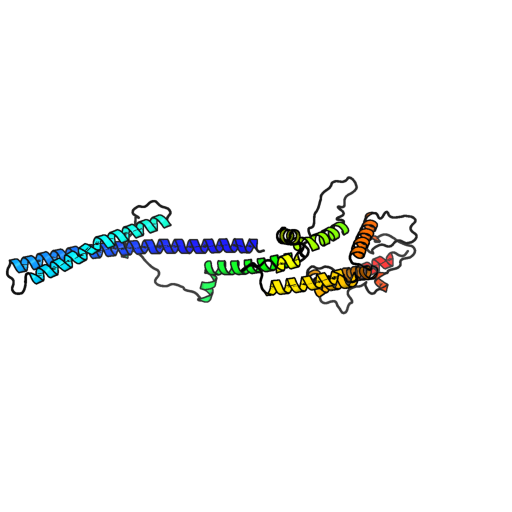0.776 -36.082 1.00 35.53 195 LEU A O 1
ATOM 1479 N N . THR A 1 196 ? 16.397 10.536 -37.799 1.00 37.56 196 THR A N 1
ATOM 1480 C CA . THR A 1 196 ? 15.722 11.831 -37.634 1.00 37.56 196 THR A CA 1
ATOM 1481 C C . THR A 1 196 ? 14.396 11.708 -36.876 1.00 37.56 196 THR A C 1
ATOM 1483 O O . THR A 1 196 ? 13.951 12.668 -36.257 1.00 37.56 196 THR A O 1
ATOM 1486 N N . GLN A 1 197 ? 13.785 10.520 -36.818 1.00 35.47 197 GLN A N 1
ATOM 1487 C CA . GLN A 1 197 ? 12.482 10.299 -36.175 1.00 35.47 197 GLN A CA 1
ATOM 1488 C C . GLN A 1 197 ? 12.405 10.642 -34.670 1.00 35.47 197 GLN A C 1
ATOM 1490 O O . GLN A 1 197 ? 11.400 11.221 -34.257 1.00 35.47 197 GLN A O 1
ATOM 1495 N N . PRO A 1 198 ? 13.430 10.392 -33.836 1.00 39.31 198 PRO A N 1
ATOM 1496 C CA . PRO A 1 198 ? 13.410 10.819 -32.445 1.00 39.31 198 PRO A CA 1
ATOM 1497 C C . PRO A 1 198 ? 13.748 12.299 -32.246 1.00 39.31 198 PRO A C 1
ATOM 1499 O O . PRO A 1 198 ? 13.392 12.873 -31.215 1.00 39.31 198 PRO A O 1
ATOM 1502 N N . LEU A 1 199 ? 14.346 12.941 -33.261 1.00 40.09 199 LEU A N 1
ATOM 1503 C CA . LEU A 1 199 ? 14.417 14.401 -33.375 1.00 40.09 199 LEU A CA 1
ATOM 1504 C C . LEU A 1 199 ? 13.003 15.001 -33.551 1.00 40.09 199 LEU A C 1
ATOM 1506 O O . LEU A 1 199 ? 12.757 16.140 -33.159 1.00 40.09 199 LEU A O 1
ATOM 1510 N N . PHE A 1 200 ? 12.042 14.210 -34.049 1.00 44.66 200 PHE A N 1
ATOM 1511 C CA . PHE A 1 200 ? 10.620 14.537 -34.194 1.00 44.66 200 PHE A CA 1
ATOM 1512 C C . PHE A 1 200 ? 9.772 13.958 -33.042 1.00 44.66 200 PHE A C 1
ATOM 1514 O O . PHE A 1 200 ? 8.811 13.211 -33.236 1.00 44.66 200 PHE A O 1
ATOM 1521 N N . TYR A 1 201 ? 10.106 14.320 -31.802 1.00 37.97 201 TYR A N 1
ATOM 1522 C CA . TYR A 1 201 ? 9.361 13.940 -30.596 1.00 37.97 201 TYR A CA 1
ATOM 1523 C C . TYR A 1 201 ? 7.890 14.419 -30.654 1.00 37.97 201 TYR A C 1
ATOM 1525 O O . TYR A 1 201 ? 7.597 15.589 -30.398 1.00 37.97 201 TYR A O 1
ATOM 1533 N N . ARG A 1 202 ? 6.950 13.521 -31.002 1.00 41.44 202 ARG A N 1
ATOM 1534 C CA . ARG A 1 202 ? 5.475 13.690 -30.904 1.00 41.44 202 ARG A CA 1
ATOM 1535 C C . ARG A 1 202 ? 4.909 15.038 -31.406 1.00 41.44 202 ARG A C 1
ATOM 1537 O O . ARG A 1 202 ? 3.895 15.512 -30.902 1.00 41.44 202 ARG A O 1
ATOM 1544 N N . GLY A 1 203 ? 5.554 15.684 -32.377 1.00 41.09 203 GLY A N 1
ATOM 1545 C CA . GLY A 1 203 ? 5.083 16.921 -33.011 1.00 41.09 203 GLY A CA 1
ATOM 1546 C C . GLY A 1 203 ? 5.024 18.181 -32.128 1.00 41.09 203 GLY A C 1
ATOM 1547 O O . GLY A 1 203 ? 4.772 19.253 -32.663 1.00 41.09 203 GLY A O 1
ATOM 1548 N N . ALA A 1 204 ? 5.275 18.118 -30.814 1.00 48.72 204 ALA A N 1
ATOM 1549 C CA . ALA A 1 204 ? 5.144 19.275 -29.916 1.00 48.72 204 ALA A CA 1
ATOM 1550 C C . ALA A 1 204 ? 6.283 20.292 -30.099 1.00 48.72 204 ALA A C 1
ATOM 1552 O O . ALA A 1 204 ? 6.031 21.480 -30.300 1.00 48.72 204 ALA A O 1
ATOM 1553 N N . ALA A 1 205 ? 7.534 19.820 -30.118 1.00 45.97 205 ALA A N 1
ATOM 1554 C CA . ALA A 1 205 ? 8.689 20.665 -30.420 1.00 45.97 205 ALA A CA 1
ATOM 1555 C C . ALA A 1 205 ? 8.662 21.144 -31.881 1.00 45.97 205 ALA A C 1
ATOM 1557 O O . ALA A 1 205 ? 9.007 22.287 -32.155 1.00 45.97 205 ALA A O 1
ATOM 1558 N N . CYS A 1 206 ? 8.160 20.315 -32.804 1.00 42.03 206 CYS A N 1
ATOM 1559 C CA . CYS A 1 206 ? 7.952 20.688 -34.205 1.00 42.03 206 CYS A CA 1
ATOM 1560 C C . CYS A 1 206 ? 6.887 21.774 -34.358 1.00 42.03 206 CYS A C 1
ATOM 1562 O O . CYS A 1 206 ? 7.071 22.676 -35.161 1.00 42.03 206 CYS A O 1
ATOM 1564 N N . LYS A 1 207 ? 5.804 21.734 -33.572 1.00 49.06 207 LYS A N 1
ATOM 1565 C CA . LYS A 1 207 ? 4.762 22.768 -33.574 1.00 49.06 207 LYS A CA 1
ATOM 1566 C C . LYS A 1 207 ? 5.312 24.102 -33.068 1.00 49.06 207 LYS A C 1
ATOM 1568 O O . LYS A 1 207 ? 5.047 25.127 -33.678 1.00 49.06 207 LYS A O 1
ATOM 1573 N N . ILE A 1 208 ? 6.135 24.083 -32.017 1.00 52.09 208 ILE A N 1
ATOM 1574 C CA . ILE A 1 208 ? 6.803 25.282 -31.481 1.00 52.09 208 ILE A CA 1
ATOM 1575 C C . ILE A 1 208 ? 7.864 25.811 -32.460 1.00 52.09 208 ILE A C 1
ATOM 1577 O O . ILE A 1 208 ? 7.912 27.010 -32.715 1.00 52.09 208 ILE A O 1
ATOM 1581 N N . SER A 1 209 ? 8.676 24.926 -33.041 1.00 45.53 209 SER A N 1
ATOM 1582 C CA . SER A 1 209 ? 9.684 25.246 -34.062 1.00 45.53 209 SER A CA 1
ATOM 1583 C C . SER A 1 209 ? 9.045 25.840 -35.322 1.00 45.53 209 SER A C 1
ATOM 1585 O O . SER A 1 209 ? 9.480 26.888 -35.789 1.00 45.53 209 SER A O 1
ATOM 1587 N N . SER A 1 210 ? 7.953 25.240 -35.803 1.00 48.28 210 SER A N 1
ATOM 1588 C CA . SER A 1 210 ? 7.145 25.717 -36.931 1.00 48.28 210 SER A CA 1
ATOM 1589 C C . SER A 1 210 ? 6.491 27.071 -36.653 1.00 48.28 210 SER A C 1
ATOM 1591 O O . SER A 1 210 ? 6.519 27.933 -37.521 1.00 48.28 210 SER A O 1
ATOM 1593 N N . GLN A 1 211 ? 5.923 27.276 -35.460 1.00 58.47 211 GLN A N 1
ATOM 1594 C CA . GLN A 1 211 ? 5.271 28.538 -35.087 1.00 58.47 211 GLN A CA 1
ATOM 1595 C C . GLN A 1 211 ? 6.260 29.686 -34.870 1.00 58.47 211 GLN A C 1
ATOM 1597 O O . GLN A 1 211 ? 5.901 30.843 -35.066 1.00 58.47 211 GLN A O 1
ATOM 1602 N N . ARG A 1 212 ? 7.481 29.383 -34.415 1.00 53.50 212 ARG A N 1
ATOM 1603 C CA . ARG A 1 212 ? 8.486 30.391 -34.043 1.00 53.50 212 ARG A CA 1
ATOM 1604 C C . ARG A 1 212 ? 9.637 30.516 -35.041 1.00 53.50 212 ARG A C 1
ATOM 1606 O O . ARG A 1 212 ? 10.519 31.331 -34.809 1.00 53.50 212 ARG A O 1
ATOM 1613 N N . HIS A 1 213 ? 9.643 29.727 -36.117 1.00 50.81 213 HIS A N 1
ATOM 1614 C CA . HIS A 1 213 ? 10.739 29.643 -37.093 1.00 50.81 213 HIS A CA 1
ATOM 1615 C C . HIS A 1 213 ? 12.130 29.449 -36.454 1.00 50.81 213 HIS A C 1
ATOM 1617 O O . HIS A 1 213 ? 13.124 29.997 -36.920 1.00 50.81 213 HIS A O 1
ATOM 1623 N N . ILE A 1 214 ? 12.205 28.661 -35.378 1.00 51.34 214 ILE A N 1
ATOM 1624 C CA . ILE A 1 214 ? 13.456 28.327 -34.673 1.00 51.34 214 ILE A CA 1
ATOM 1625 C C . ILE A 1 214 ? 13.814 26.858 -34.881 1.00 51.34 214 ILE A C 1
ATOM 1627 O O . ILE A 1 214 ? 12.945 26.048 -35.213 1.00 51.34 214 ILE A O 1
ATOM 1631 N N . THR A 1 215 ? 15.074 26.482 -34.651 1.00 47.12 215 THR A N 1
ATOM 1632 C CA . THR A 1 215 ? 15.484 25.074 -34.739 1.00 47.12 215 THR A CA 1
ATOM 1633 C C . THR A 1 215 ? 14.756 24.227 -33.687 1.00 47.12 215 THR A C 1
ATOM 1635 O O . THR A 1 215 ? 14.368 24.714 -32.625 1.00 47.12 215 THR A O 1
ATOM 1638 N N . ILE A 1 216 ? 14.548 22.935 -33.958 1.00 49.62 216 ILE A N 1
ATOM 1639 C CA . ILE A 1 216 ? 13.870 22.022 -33.015 1.00 49.62 216 ILE A CA 1
ATOM 1640 C C . ILE A 1 216 ? 14.653 21.915 -31.694 1.00 49.62 216 ILE A C 1
ATOM 1642 O O . ILE A 1 216 ? 14.059 21.796 -30.623 1.00 49.62 216 ILE A O 1
ATOM 1646 N N . THR A 1 217 ? 15.980 22.032 -31.753 1.00 49.44 217 THR A N 1
ATOM 1647 C CA . THR A 1 217 ? 16.863 22.117 -30.586 1.00 49.44 217 THR A CA 1
ATOM 1648 C C . THR A 1 217 ? 16.618 23.383 -29.767 1.00 49.44 217 THR A C 1
ATOM 1650 O O . THR A 1 217 ? 16.518 23.294 -28.545 1.00 49.44 217 THR A O 1
ATOM 1653 N N . ASP A 1 218 ? 16.414 24.536 -30.409 1.00 53.50 218 ASP A N 1
ATOM 1654 C CA . ASP A 1 218 ? 16.056 25.784 -29.722 1.00 53.50 218 ASP A CA 1
ATOM 1655 C C . ASP A 1 218 ? 14.634 25.731 -29.151 1.00 53.50 218 ASP A C 1
ATOM 1657 O O . ASP A 1 218 ? 14.380 26.228 -28.055 1.00 53.50 218 ASP A O 1
ATOM 1661 N N . ALA A 1 219 ? 13.709 25.061 -29.846 1.00 57.09 219 ALA A N 1
ATOM 1662 C CA . ALA A 1 219 ? 12.368 24.799 -29.337 1.00 57.09 219 ALA A CA 1
ATOM 1663 C C . ALA A 1 219 ? 12.408 23.914 -28.080 1.00 57.09 219 ALA A C 1
ATOM 1665 O O . ALA A 1 219 ? 11.701 24.200 -27.121 1.00 57.09 219 ALA A O 1
ATOM 1666 N N . LEU A 1 220 ? 13.264 22.887 -28.039 1.00 53.53 220 LEU A N 1
ATOM 1667 C CA . LEU A 1 220 ? 13.471 22.032 -26.863 1.00 53.53 220 LEU A CA 1
ATOM 1668 C C . LEU A 1 220 ? 14.160 22.763 -25.700 1.00 53.53 220 LEU A C 1
ATOM 1670 O O . LEU A 1 220 ? 13.820 22.525 -24.542 1.00 53.53 220 LEU A O 1
ATOM 1674 N N . LEU A 1 221 ? 15.108 23.659 -25.992 1.00 58.00 221 LEU A N 1
ATOM 1675 C CA . LEU A 1 221 ? 15.801 24.473 -24.987 1.00 58.00 221 LEU A CA 1
ATOM 1676 C C . LEU A 1 221 ? 14.918 25.601 -24.427 1.00 58.00 221 LEU A C 1
ATOM 1678 O O . LEU A 1 221 ? 15.101 25.987 -23.273 1.00 58.00 221 LEU A O 1
ATOM 1682 N N . GLY A 1 222 ? 13.961 26.092 -25.222 1.00 52.75 222 GLY A N 1
ATOM 1683 C CA . GLY A 1 222 ? 13.002 27.141 -24.865 1.00 52.75 222 GLY A CA 1
ATOM 1684 C C . GLY A 1 222 ? 11.689 26.651 -24.240 1.00 52.75 222 GLY A C 1
ATOM 1685 O O . GLY A 1 222 ? 10.856 27.478 -23.868 1.00 52.75 222 GLY A O 1
ATOM 1686 N N . ILE A 1 223 ? 11.477 25.334 -24.113 1.00 56.62 223 ILE A N 1
ATOM 1687 C CA . ILE A 1 223 ? 10.391 24.782 -23.290 1.00 56.62 223 ILE A CA 1
ATOM 1688 C C . ILE A 1 223 ? 10.786 24.963 -21.818 1.00 56.62 223 ILE A C 1
ATOM 1690 O O . ILE A 1 223 ? 11.461 24.124 -21.212 1.00 56.62 223 ILE A O 1
ATOM 1694 N N . ASP A 1 224 ? 10.356 26.078 -21.231 1.00 50.97 224 ASP A N 1
ATOM 1695 C CA . ASP A 1 224 ? 10.381 26.256 -19.783 1.00 50.97 224 ASP A CA 1
ATOM 1696 C C . ASP A 1 224 ? 9.322 25.347 -19.163 1.00 50.97 224 ASP A C 1
ATOM 1698 O O . ASP A 1 224 ? 8.125 25.626 -19.174 1.00 50.97 224 ASP A O 1
ATOM 1702 N N . THR A 1 225 ? 9.760 24.201 -18.651 1.00 44.41 225 THR A N 1
ATOM 1703 C CA . THR A 1 225 ? 8.908 23.314 -17.859 1.00 44.41 225 THR A CA 1
ATOM 1704 C C . THR A 1 225 ? 9.608 23.025 -16.549 1.00 44.41 225 THR A C 1
ATOM 1706 O O . THR A 1 225 ? 10.594 22.288 -16.480 1.00 44.41 225 THR A O 1
ATOM 1709 N N . GLY A 1 226 ? 9.096 23.637 -15.487 1.00 45.06 226 GLY A N 1
ATOM 1710 C CA . GLY A 1 226 ? 9.557 23.434 -14.123 1.00 45.06 226 GLY A CA 1
ATOM 1711 C C . GLY A 1 226 ? 9.232 22.048 -13.572 1.00 45.06 226 GLY A C 1
ATOM 1712 O O . GLY A 1 226 ? 8.579 21.990 -12.544 1.00 45.06 226 GLY A O 1
ATOM 1713 N N . THR A 1 227 ? 9.638 20.948 -14.227 1.00 47.66 227 THR A N 1
ATOM 1714 C CA . THR A 1 227 ? 9.693 19.596 -13.608 1.00 47.66 227 THR A CA 1
ATOM 1715 C C . THR A 1 227 ? 10.232 18.449 -14.481 1.00 47.66 227 THR A C 1
ATOM 1717 O O . THR A 1 227 ? 10.454 17.380 -13.923 1.00 47.66 227 THR A O 1
ATOM 1720 N N . GLN A 1 228 ? 10.462 18.577 -15.800 1.00 50.03 228 GLN A N 1
ATOM 1721 C CA . GLN A 1 228 ? 10.620 17.364 -16.644 1.00 50.03 228 GLN A CA 1
ATOM 1722 C C . GLN A 1 228 ? 11.936 17.183 -17.418 1.00 50.03 228 GLN A C 1
ATOM 1724 O O . GLN A 1 228 ? 12.156 16.106 -17.969 1.00 50.03 228 GLN A O 1
ATOM 1729 N N . ILE A 1 229 ? 12.861 18.149 -17.426 1.00 49.91 229 ILE A N 1
ATOM 1730 C CA . ILE A 1 229 ? 14.171 17.978 -18.085 1.00 49.91 229 ILE A CA 1
ATOM 1731 C C . ILE A 1 229 ? 15.286 18.372 -17.113 1.00 49.91 229 ILE A C 1
ATOM 1733 O O . ILE A 1 229 ? 15.417 19.536 -16.740 1.00 49.91 229 ILE A O 1
ATOM 1737 N N . SER A 1 230 ? 16.098 17.392 -16.700 1.00 54.38 230 SER A N 1
ATOM 1738 C CA . SER A 1 230 ? 17.249 17.606 -15.812 1.00 54.38 230 SER A CA 1
ATOM 1739 C C . SER A 1 230 ? 18.247 18.605 -16.416 1.00 54.38 230 SER A C 1
ATOM 1741 O O . SER A 1 230 ? 18.450 18.639 -17.631 1.00 54.38 230 SER A O 1
ATOM 1743 N N . VAL A 1 231 ? 18.933 19.376 -15.565 1.00 54.44 231 VAL A N 1
ATOM 1744 C CA . VAL A 1 231 ? 20.013 20.307 -15.956 1.00 54.44 231 VAL A CA 1
ATOM 1745 C C . VAL A 1 231 ? 21.080 19.605 -16.807 1.00 54.44 231 VAL A C 1
ATOM 1747 O O . VAL A 1 231 ? 21.552 20.159 -17.800 1.00 54.44 231 VAL A O 1
ATOM 1750 N N . ASN A 1 232 ? 21.397 18.349 -16.482 1.00 49.50 232 ASN A N 1
ATOM 1751 C CA . ASN A 1 232 ? 22.344 17.539 -17.251 1.00 49.50 232 ASN A CA 1
ATOM 1752 C C . ASN A 1 232 ? 21.801 17.185 -18.642 1.00 49.50 232 ASN A C 1
ATOM 1754 O O . ASN A 1 232 ? 22.544 17.202 -19.617 1.00 49.50 232 ASN A O 1
ATOM 1758 N N . SER A 1 233 ? 20.498 16.928 -18.762 1.00 53.47 233 SER A N 1
ATOM 1759 C CA . SER A 1 233 ? 19.852 16.676 -20.052 1.00 53.47 233 SER A CA 1
ATOM 1760 C C . SER A 1 233 ? 19.841 17.930 -20.928 1.00 53.47 233 SER A C 1
ATOM 1762 O O . SER A 1 233 ? 20.135 17.825 -22.113 1.00 53.47 233 SER A O 1
ATOM 1764 N N . LYS A 1 234 ? 19.609 19.124 -20.359 1.00 53.34 234 LYS A N 1
ATOM 1765 C CA . LYS A 1 234 ? 19.735 20.398 -21.096 1.00 53.34 234 LYS A CA 1
ATOM 1766 C C . LYS A 1 234 ? 21.167 20.636 -21.590 1.00 53.34 234 LYS A C 1
ATOM 1768 O O . LYS A 1 234 ? 21.358 21.057 -22.728 1.00 53.34 234 LYS A O 1
ATOM 1773 N N . ARG A 1 235 ? 22.175 20.334 -20.760 1.00 56.03 235 ARG A N 1
ATOM 1774 C CA . ARG A 1 235 ? 23.596 20.429 -21.142 1.00 56.03 235 ARG A CA 1
ATOM 1775 C C . ARG A 1 235 ? 23.935 19.478 -22.293 1.00 56.03 235 ARG A C 1
ATOM 1777 O O . ARG A 1 235 ? 24.553 19.919 -23.256 1.00 56.03 235 ARG A O 1
ATOM 1784 N N . ASN A 1 236 ? 23.479 18.228 -22.223 1.00 56.09 236 ASN A N 1
ATOM 1785 C CA . ASN A 1 236 ? 23.698 17.248 -23.286 1.00 56.09 236 ASN A CA 1
ATOM 1786 C C . ASN A 1 236 ? 23.000 17.669 -24.585 1.00 56.09 236 ASN A C 1
ATOM 1788 O O . ASN A 1 236 ? 23.640 17.675 -25.624 1.00 56.09 236 ASN A O 1
ATOM 1792 N N . ILE A 1 237 ? 21.739 18.117 -24.526 1.00 55.53 237 ILE A N 1
ATOM 1793 C CA . ILE A 1 237 ? 21.007 18.627 -25.701 1.00 55.53 237 ILE A CA 1
ATOM 1794 C C . ILE A 1 237 ? 21.764 19.790 -26.353 1.00 55.53 237 ILE A C 1
ATOM 1796 O O . ILE A 1 237 ? 21.899 19.826 -27.572 1.00 55.53 237 ILE A O 1
ATOM 1800 N N . LYS A 1 238 ? 22.307 20.716 -25.552 1.00 58.66 238 LYS A N 1
ATOM 1801 C CA . LYS A 1 238 ? 23.110 21.836 -26.056 1.00 58.66 238 LYS A CA 1
ATOM 1802 C C . LYS A 1 238 ? 24.403 21.366 -26.733 1.00 58.66 238 LYS A C 1
ATOM 1804 O O . LYS A 1 238 ? 24.736 21.870 -27.799 1.00 58.66 238 LYS A O 1
ATOM 1809 N N . GLN A 1 239 ? 25.105 20.397 -26.145 1.00 61.31 239 GLN A N 1
ATOM 1810 C CA . GLN A 1 239 ? 26.307 19.808 -26.746 1.00 61.31 239 GLN A CA 1
ATOM 1811 C C . GLN A 1 239 ? 25.987 19.082 -28.058 1.00 61.31 239 GLN A C 1
ATOM 1813 O O . GLN A 1 239 ? 26.667 19.288 -29.058 1.00 61.31 239 GLN A O 1
ATOM 1818 N N . THR A 1 240 ? 24.920 18.285 -28.090 1.00 55.81 240 THR A N 1
ATOM 1819 C CA . THR A 1 240 ? 24.479 17.588 -29.303 1.00 55.81 240 THR A CA 1
ATOM 1820 C C . THR A 1 240 ? 24.063 18.574 -30.398 1.00 55.81 240 THR A C 1
ATOM 1822 O O . THR A 1 240 ? 24.425 18.380 -31.553 1.00 55.81 240 THR A O 1
ATOM 1825 N N . ALA A 1 241 ? 23.377 19.666 -30.047 1.00 55.62 241 ALA A N 1
ATOM 1826 C CA . ALA A 1 241 ? 23.014 20.722 -30.992 1.00 55.62 241 ALA A CA 1
ATOM 1827 C C . ALA A 1 241 ? 24.249 21.407 -31.605 1.00 55.62 241 ALA A C 1
ATOM 1829 O O . ALA A 1 241 ? 24.286 21.644 -32.809 1.00 55.62 241 ALA A O 1
ATOM 1830 N N . GLN A 1 242 ? 25.284 21.666 -30.799 1.00 62.25 242 GLN A N 1
ATOM 1831 C CA . GLN A 1 242 ? 26.551 22.227 -31.281 1.00 62.25 242 GLN A CA 1
ATOM 1832 C C . GLN A 1 242 ? 27.263 21.282 -32.255 1.00 62.25 242 GLN A C 1
ATOM 1834 O O . GLN A 1 242 ? 27.708 21.720 -33.312 1.00 62.25 242 GLN A O 1
ATOM 1839 N N . LEU A 1 243 ? 27.314 19.985 -31.939 1.00 59.22 243 LEU A N 1
ATOM 1840 C CA . LEU A 1 243 ? 27.887 18.974 -32.832 1.00 59.22 243 LEU A CA 1
ATOM 1841 C C . LEU A 1 243 ? 27.103 18.852 -34.147 1.00 59.22 243 LEU A C 1
ATOM 1843 O O . LEU A 1 243 ? 27.704 18.685 -35.203 1.00 59.22 243 LEU A O 1
ATOM 1847 N N . MET A 1 244 ? 25.775 18.983 -34.112 1.00 53.62 244 MET A N 1
ATOM 1848 C CA . MET A 1 244 ? 24.940 18.987 -35.319 1.00 53.62 244 MET A CA 1
ATOM 1849 C C . MET A 1 244 ? 25.156 20.233 -36.181 1.00 53.62 244 MET A C 1
ATOM 1851 O O . MET A 1 244 ? 25.225 20.127 -37.403 1.00 53.62 244 MET A O 1
ATOM 1855 N N . GLN A 1 245 ? 25.294 21.405 -35.560 1.00 58.50 245 GLN A N 1
ATOM 1856 C CA . GLN A 1 245 ? 25.607 22.642 -36.274 1.00 58.50 245 GLN A CA 1
ATOM 1857 C C . GLN A 1 245 ? 26.997 22.577 -36.919 1.00 58.50 245 GLN A C 1
ATOM 1859 O O . GLN A 1 245 ? 27.186 23.053 -38.035 1.00 58.50 245 GLN A O 1
ATOM 1864 N N . GLN A 1 246 ? 27.951 21.940 -36.241 1.00 62.50 246 GLN A N 1
ATOM 1865 C CA . GLN A 1 246 ? 29.267 21.653 -36.798 1.00 62.50 246 GLN A CA 1
ATOM 1866 C C . GLN A 1 246 ? 29.165 20.683 -37.986 1.00 62.50 246 GLN A C 1
ATOM 1868 O O . GLN A 1 246 ? 29.720 20.962 -39.043 1.00 62.50 246 GLN A O 1
ATOM 1873 N N . ALA A 1 247 ? 28.381 19.608 -37.859 1.00 60.22 247 ALA A N 1
ATOM 1874 C CA . ALA A 1 247 ? 28.198 18.611 -38.912 1.00 60.22 247 ALA A CA 1
ATOM 1875 C C . ALA A 1 247 ? 27.584 19.178 -40.208 1.00 60.22 247 ALA A C 1
ATOM 1877 O O . ALA A 1 247 ? 27.891 18.685 -41.288 1.00 60.22 247 ALA A O 1
ATOM 1878 N N . GLN A 1 248 ? 26.746 20.219 -40.135 1.00 55.94 248 GLN A N 1
ATOM 1879 C CA . GLN A 1 248 ? 26.137 20.832 -41.328 1.00 55.94 248 GLN A CA 1
ATOM 1880 C C . GLN A 1 248 ? 27.151 21.473 -42.284 1.00 55.94 248 GLN A C 1
ATOM 1882 O O . GLN A 1 248 ? 26.891 21.530 -43.482 1.00 55.94 248 GLN A O 1
ATOM 1887 N N . ASN A 1 249 ? 28.297 21.926 -41.771 1.00 62.75 249 ASN A N 1
ATOM 1888 C CA . ASN A 1 249 ? 29.331 22.607 -42.556 1.00 62.75 249 ASN A CA 1
ATOM 1889 C C . ASN A 1 249 ? 30.602 21.758 -42.723 1.00 62.75 249 ASN A C 1
ATOM 1891 O O . ASN A 1 249 ? 31.635 22.269 -43.151 1.00 62.75 249 ASN A O 1
ATOM 1895 N N . SER A 1 250 ? 30.538 20.481 -42.348 1.00 67.12 250 SER A N 1
ATOM 1896 C CA . SER A 1 250 ? 31.673 19.563 -42.334 1.00 67.12 250 SER A CA 1
ATOM 1897 C C . SER A 1 250 ? 31.671 18.627 -43.540 1.00 67.12 250 SER A C 1
ATOM 1899 O O . SER A 1 250 ? 30.633 18.333 -44.135 1.00 67.12 250 SER A O 1
ATOM 1901 N N . SER A 1 251 ? 32.854 18.110 -43.871 1.00 75.38 251 SER A N 1
ATOM 1902 C CA . SER A 1 251 ? 33.009 17.066 -44.889 1.00 75.38 251 SER A CA 1
ATOM 1903 C C . SER A 1 251 ? 32.294 15.769 -44.482 1.00 75.38 251 SER A C 1
ATOM 1905 O O . SER A 1 251 ? 32.105 15.496 -43.295 1.00 75.38 251 SER A O 1
ATOM 1907 N N . ALA A 1 252 ? 31.942 14.909 -45.443 1.00 66.19 252 ALA A N 1
ATOM 1908 C CA . ALA A 1 252 ? 31.269 13.635 -45.158 1.00 66.19 252 ALA A CA 1
ATOM 1909 C C . ALA A 1 252 ? 32.037 12.752 -44.152 1.00 66.19 252 ALA A C 1
ATOM 1911 O O . ALA A 1 252 ? 31.436 12.090 -43.306 1.00 66.19 252 ALA A O 1
ATOM 1912 N N . THR A 1 253 ? 33.371 12.787 -44.203 1.00 75.75 253 THR A N 1
ATOM 1913 C CA . THR A 1 253 ? 34.243 12.048 -43.279 1.00 75.75 253 THR A CA 1
ATOM 1914 C C . THR A 1 253 ? 34.192 12.616 -41.855 1.00 75.75 253 THR A C 1
ATOM 1916 O O . THR A 1 253 ? 34.177 11.856 -40.887 1.00 75.75 253 THR A O 1
ATOM 1919 N N . GLU A 1 254 ? 34.141 13.940 -41.710 1.00 70.75 254 GLU A N 1
ATOM 1920 C CA . GLU A 1 254 ? 33.988 14.605 -40.409 1.00 70.75 254 GLU A CA 1
ATOM 1921 C C . GLU A 1 254 ? 32.585 14.420 -39.834 1.00 70.75 254 GLU A C 1
ATOM 1923 O O . GLU A 1 254 ? 32.430 14.210 -38.637 1.00 70.75 254 GLU A O 1
ATOM 1928 N N . VAL A 1 255 ? 31.551 14.424 -40.672 1.00 64.75 255 VAL A N 1
ATOM 1929 C CA . VAL A 1 255 ? 30.189 14.099 -40.232 1.00 64.75 255 VAL A CA 1
ATOM 1930 C C . VAL A 1 255 ? 30.136 12.671 -39.689 1.00 64.75 255 VAL A C 1
ATOM 1932 O O . VAL A 1 255 ? 29.586 12.440 -38.611 1.00 64.75 255 VAL A O 1
ATOM 1935 N N . LEU A 1 256 ? 30.766 11.719 -40.385 1.00 66.06 256 LEU A N 1
ATOM 1936 C CA . LEU A 1 256 ? 30.864 10.334 -39.928 1.00 66.06 256 LEU A CA 1
ATOM 1937 C C . LEU A 1 256 ? 31.609 10.234 -38.584 1.00 66.06 256 LEU A C 1
ATOM 1939 O O . LEU A 1 256 ? 31.170 9.507 -37.694 1.00 66.06 256 LEU A O 1
ATOM 1943 N N . SER A 1 257 ? 32.697 10.989 -38.395 1.00 70.56 257 SER A N 1
ATOM 1944 C CA . SER A 1 257 ? 33.461 10.982 -37.140 1.00 70.56 257 SER A CA 1
ATOM 1945 C C . SER A 1 257 ? 32.714 11.654 -35.982 1.00 70.56 257 SER A C 1
ATOM 1947 O O . SER A 1 257 ? 32.760 11.153 -34.856 1.00 70.56 257 SER A O 1
ATOM 1949 N N . ILE A 1 258 ? 31.967 12.731 -36.246 1.00 64.06 258 ILE A N 1
ATOM 1950 C CA . ILE A 1 258 ? 31.086 13.381 -35.268 1.00 64.06 258 ILE A CA 1
ATOM 1951 C C . ILE A 1 258 ? 30.006 12.400 -34.807 1.00 64.06 258 ILE A C 1
ATOM 1953 O O . ILE A 1 258 ? 29.764 12.294 -33.609 1.00 64.06 258 ILE A O 1
ATOM 1957 N N . ILE A 1 259 ? 29.398 11.638 -35.717 1.00 62.97 259 ILE A N 1
ATOM 1958 C CA . ILE A 1 259 ? 28.381 10.638 -35.366 1.00 62.97 259 ILE A CA 1
ATOM 1959 C C . ILE A 1 259 ? 29.003 9.490 -34.559 1.00 62.97 259 ILE A C 1
ATOM 1961 O O . ILE A 1 259 ? 28.518 9.148 -33.480 1.00 62.97 259 ILE A O 1
ATOM 1965 N N . LEU A 1 260 ? 30.095 8.902 -35.050 1.00 60.66 260 LEU A N 1
ATOM 1966 C CA . LEU A 1 260 ? 30.702 7.720 -34.436 1.00 60.66 260 LEU A CA 1
ATOM 1967 C C . LEU A 1 260 ? 31.348 8.027 -33.082 1.00 60.66 260 LEU A C 1
ATOM 1969 O O . LEU A 1 260 ? 31.106 7.307 -32.115 1.00 60.66 260 LEU A O 1
ATOM 1973 N N . HIS A 1 261 ? 32.117 9.108 -32.984 1.00 71.06 261 HIS A N 1
ATOM 1974 C CA . HIS A 1 261 ? 32.891 9.430 -31.785 1.00 71.06 261 HIS A CA 1
ATOM 1975 C C . HIS A 1 261 ? 32.291 10.594 -30.992 1.00 71.06 261 HIS A C 1
ATOM 1977 O O . HIS A 1 261 ? 32.142 10.491 -29.776 1.00 71.06 261 HIS A O 1
ATOM 1983 N N . GLY A 1 262 ? 31.888 11.679 -31.659 1.00 61.53 262 GLY A N 1
ATOM 1984 C CA . GLY A 1 262 ? 31.310 12.857 -30.994 1.00 61.53 262 GLY A CA 1
ATOM 1985 C C . GLY A 1 262 ? 29.959 12.577 -30.323 1.00 61.53 262 GLY A C 1
ATOM 1986 O O . GLY A 1 262 ? 29.697 13.064 -29.225 1.00 61.53 262 GLY A O 1
ATOM 1987 N N . MET A 1 263 ? 29.125 11.743 -30.947 1.00 58.66 263 MET A N 1
ATOM 1988 C CA . MET A 1 263 ? 27.830 11.295 -30.422 1.00 58.66 263 MET A CA 1
ATOM 1989 C C . MET A 1 263 ? 27.895 9.889 -29.796 1.00 58.66 263 MET A C 1
ATOM 1991 O O . MET A 1 263 ? 26.862 9.353 -29.398 1.00 58.66 263 MET A O 1
ATOM 1995 N N . GLN A 1 264 ? 29.099 9.309 -29.673 1.00 58.84 264 GLN A N 1
ATOM 1996 C CA . GLN A 1 264 ? 29.373 8.003 -29.046 1.00 58.84 264 GLN A CA 1
ATOM 1997 C C . GLN A 1 264 ? 28.636 6.816 -29.695 1.00 58.84 264 GLN A C 1
ATOM 1999 O O . GLN A 1 264 ? 28.293 5.834 -29.031 1.00 58.84 264 GLN A O 1
ATOM 2004 N N . TYR A 1 265 ? 28.368 6.886 -31.001 1.00 54.78 265 TYR A N 1
ATOM 2005 C CA . TYR A 1 265 ? 27.676 5.811 -31.709 1.00 54.78 265 TYR A CA 1
ATOM 2006 C C . TYR A 1 265 ? 28.552 4.566 -31.918 1.00 54.78 265 TYR A C 1
ATOM 2008 O O . TYR A 1 265 ? 28.022 3.458 -31.977 1.00 54.78 265 TYR A O 1
ATOM 2016 N N . ALA A 1 266 ? 29.879 4.721 -31.958 1.00 58.25 266 ALA A N 1
ATOM 2017 C CA . ALA A 1 266 ? 30.825 3.610 -32.060 1.00 58.25 266 ALA A CA 1
ATOM 2018 C C . ALA A 1 266 ? 30.675 2.623 -30.885 1.00 58.25 266 ALA A C 1
ATOM 2020 O O . ALA A 1 266 ? 30.504 1.425 -31.102 1.00 58.25 266 ALA A O 1
ATOM 2021 N N . ASP A 1 267 ? 30.605 3.127 -29.647 1.00 58.66 267 ASP A N 1
ATOM 2022 C CA . ASP A 1 267 ? 30.434 2.299 -28.442 1.00 58.66 267 ASP A CA 1
ATOM 2023 C C . ASP A 1 267 ? 29.097 1.549 -28.430 1.00 58.66 267 ASP A C 1
ATOM 2025 O O . ASP A 1 267 ? 28.999 0.411 -27.959 1.00 58.66 267 ASP A O 1
ATOM 2029 N N . TYR A 1 268 ? 28.036 2.201 -28.916 1.00 52.56 268 TYR A N 1
ATOM 2030 C CA . TYR A 1 268 ? 26.723 1.580 -29.055 1.00 52.56 268 TYR A CA 1
ATOM 2031 C C . TYR A 1 268 ? 26.765 0.456 -30.085 1.00 52.56 268 TYR A C 1
ATOM 2033 O O . TYR A 1 268 ? 26.238 -0.631 -29.848 1.00 52.56 268 TYR A O 1
ATOM 2041 N N . ALA A 1 269 ? 27.386 0.707 -31.225 1.00 51.50 269 ALA A N 1
ATOM 2042 C CA . ALA A 1 269 ? 27.321 -0.198 -32.344 1.00 51.50 269 ALA A CA 1
ATOM 2043 C C . ALA A 1 269 ? 28.247 -1.422 -32.150 1.00 51.50 269 ALA A C 1
ATOM 2045 O O . ALA A 1 269 ? 27.796 -2.543 -32.395 1.00 51.50 269 ALA A O 1
ATOM 2046 N N . HIS A 1 270 ? 29.410 -1.254 -31.506 1.00 54.12 270 HIS A N 1
ATOM 2047 C CA . HIS A 1 270 ? 30.246 -2.361 -31.016 1.00 54.12 270 HIS A CA 1
ATOM 2048 C C . HIS A 1 270 ? 29.486 -3.260 -30.019 1.00 54.12 270 HIS A C 1
ATOM 2050 O O . HIS A 1 270 ? 29.475 -4.483 -30.138 1.00 54.12 270 HIS A O 1
ATOM 2056 N N . LYS A 1 271 ? 28.761 -2.677 -29.049 1.00 52.84 271 LYS A N 1
ATOM 2057 C CA . LYS A 1 271 ? 27.950 -3.447 -28.076 1.00 52.84 271 LYS A CA 1
ATOM 2058 C C . LYS A 1 271 ? 26.796 -4.234 -28.702 1.00 52.84 271 LYS A C 1
ATOM 2060 O O . LYS A 1 271 ? 26.296 -5.160 -28.069 1.00 52.84 271 LYS A O 1
ATOM 2065 N N . ASN A 1 272 ? 26.351 -3.854 -29.899 1.00 47.12 272 ASN A N 1
ATOM 2066 C CA . ASN A 1 272 ? 25.264 -4.515 -30.622 1.00 47.12 272 ASN A CA 1
ATOM 2067 C C . ASN A 1 272 ? 25.770 -5.396 -31.778 1.00 47.12 272 ASN A C 1
ATOM 2069 O O . ASN A 1 272 ? 24.969 -5.809 -32.614 1.00 47.12 272 ASN A O 1
ATOM 2073 N N . GLY A 1 273 ? 27.073 -5.697 -31.825 1.00 46.75 273 GLY A N 1
ATOM 2074 C CA . GLY A 1 273 ? 27.649 -6.609 -32.814 1.00 46.75 273 GLY A CA 1
ATOM 2075 C C . GLY A 1 273 ? 27.659 -6.057 -34.241 1.00 46.75 273 GLY A C 1
ATOM 2076 O O . GLY A 1 273 ? 27.669 -6.837 -35.194 1.00 46.75 273 GLY A O 1
ATOM 2077 N N . LEU A 1 274 ? 27.623 -4.729 -34.419 1.00 47.75 274 LEU A N 1
ATOM 2078 C CA . LEU A 1 274 ? 27.982 -4.150 -35.708 1.00 47.75 274 LEU A CA 1
ATOM 2079 C 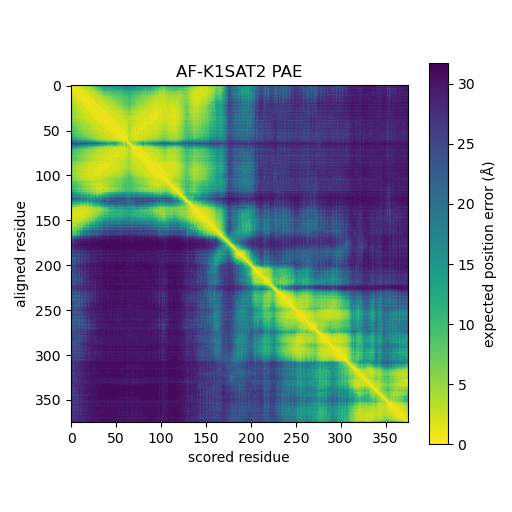C . LEU A 1 274 ? 29.501 -4.244 -35.868 1.00 47.75 274 LEU A C 1
ATOM 2081 O O . LEU A 1 274 ? 30.251 -3.662 -35.093 1.00 47.75 274 LEU A O 1
ATOM 2085 N N . ASP A 1 275 ? 29.903 -5.004 -36.881 1.00 52.84 275 ASP A N 1
ATOM 2086 C CA . ASP A 1 275 ? 31.292 -5.243 -37.264 1.00 52.84 275 ASP A CA 1
ATOM 2087 C C . ASP A 1 275 ? 32.046 -3.930 -37.540 1.00 52.84 275 ASP A C 1
ATOM 2089 O O . ASP A 1 275 ? 31.563 -3.085 -38.306 1.00 52.84 275 ASP A O 1
ATOM 2093 N N . GLU A 1 276 ? 33.233 -3.785 -36.942 1.00 55.56 276 GLU A N 1
ATOM 2094 C CA . GLU A 1 276 ? 34.101 -2.617 -37.103 1.00 55.56 276 GLU A CA 1
ATOM 2095 C C . GLU A 1 276 ? 34.485 -2.383 -38.572 1.00 55.56 276 GLU A C 1
ATOM 2097 O O . GLU A 1 276 ? 34.528 -1.236 -39.026 1.00 55.56 276 GLU A O 1
ATOM 2102 N N . ASN A 1 277 ? 34.603 -3.461 -39.357 1.00 54.84 277 ASN A N 1
ATOM 2103 C CA . ASN A 1 277 ? 34.934 -3.405 -40.784 1.00 54.84 277 ASN A CA 1
ATOM 2104 C C . ASN A 1 277 ? 33.923 -2.583 -41.601 1.00 54.84 277 ASN A C 1
ATOM 2106 O O . ASN A 1 277 ? 34.261 -1.955 -42.607 1.00 54.84 277 ASN A O 1
ATOM 2110 N N . LYS A 1 278 ? 32.656 -2.538 -41.169 1.00 57.19 278 LYS A N 1
ATOM 2111 C CA . LYS A 1 278 ? 31.613 -1.762 -41.858 1.00 57.19 278 LYS A CA 1
ATOM 2112 C C . LYS A 1 278 ? 31.820 -0.256 -41.691 1.00 57.19 278 LYS A C 1
ATOM 2114 O O . LYS A 1 278 ? 31.423 0.503 -42.576 1.00 57.19 278 LYS A O 1
ATOM 2119 N N . TYR A 1 279 ? 32.451 0.189 -40.601 1.00 60.31 279 TYR A N 1
ATOM 2120 C CA . TYR A 1 279 ? 32.806 1.601 -40.425 1.00 60.31 279 TYR A CA 1
ATOM 2121 C C . TYR A 1 279 ? 33.930 2.013 -41.353 1.00 60.31 279 TYR A C 1
ATOM 2123 O O . TYR A 1 279 ? 33.866 3.103 -41.919 1.00 60.31 279 TYR A O 1
ATOM 2131 N N . ASP A 1 280 ? 34.922 1.147 -41.544 1.00 61.97 280 ASP A N 1
ATOM 2132 C CA . ASP A 1 280 ? 36.043 1.434 -42.432 1.00 61.97 280 ASP A CA 1
ATOM 2133 C C . ASP A 1 280 ? 35.586 1.543 -43.886 1.00 61.97 280 ASP A C 1
ATOM 2135 O O . ASP A 1 280 ? 35.954 2.500 -44.569 1.00 61.97 280 ASP A O 1
ATOM 2139 N N . ILE A 1 281 ? 34.668 0.674 -44.322 1.00 64.00 281 ILE A N 1
ATOM 2140 C CA . ILE A 1 281 ? 34.030 0.782 -45.643 1.00 64.00 281 ILE A CA 1
ATOM 2141 C C . ILE A 1 281 ? 33.271 2.109 -45.778 1.00 64.00 281 ILE A C 1
ATOM 2143 O O . ILE A 1 281 ? 33.455 2.837 -46.755 1.00 64.00 281 ILE A O 1
ATOM 2147 N N . LEU A 1 282 ? 32.446 2.474 -44.790 1.00 61.91 282 LEU A N 1
ATOM 2148 C CA . LEU A 1 282 ? 31.720 3.749 -44.806 1.00 61.91 282 LEU A CA 1
ATOM 2149 C C . LEU A 1 282 ? 32.668 4.950 -44.816 1.00 61.91 282 LEU A C 1
ATOM 2151 O O . LEU A 1 282 ? 32.404 5.936 -45.499 1.00 61.91 282 LEU A O 1
ATOM 2155 N N . ARG A 1 283 ? 33.792 4.863 -44.104 1.00 68.31 283 ARG A N 1
ATOM 2156 C CA . ARG A 1 283 ? 34.822 5.900 -44.075 1.00 68.31 283 ARG A CA 1
ATOM 2157 C C . ARG A 1 283 ? 35.548 6.010 -45.411 1.00 68.31 283 ARG A C 1
ATOM 2159 O O . ARG A 1 283 ? 35.832 7.122 -45.844 1.00 68.31 283 ARG A O 1
ATOM 2166 N N . MET A 1 284 ? 35.824 4.892 -46.078 1.00 68.06 284 MET A N 1
ATOM 2167 C CA . MET A 1 284 ? 36.395 4.882 -47.426 1.00 68.06 284 MET A CA 1
ATOM 2168 C C . MET A 1 284 ? 35.445 5.515 -48.442 1.00 68.06 284 MET A C 1
ATOM 2170 O O . MET A 1 284 ? 35.870 6.354 -49.230 1.00 68.06 284 MET A O 1
ATOM 2174 N N . LEU A 1 285 ? 34.154 5.182 -48.383 1.00 68.38 285 LEU A N 1
ATOM 2175 C CA . LEU A 1 285 ? 33.138 5.799 -49.238 1.00 68.38 285 LEU A CA 1
ATOM 2176 C C . LEU A 1 285 ? 32.988 7.299 -48.942 1.00 68.38 285 LEU A C 1
ATOM 2178 O O . LEU A 1 285 ? 32.937 8.100 -49.870 1.00 68.38 285 LEU A O 1
ATOM 2182 N N . ALA A 1 286 ? 33.015 7.689 -47.664 1.00 69.81 286 ALA A N 1
ATOM 2183 C CA . ALA A 1 286 ? 32.941 9.082 -47.222 1.00 69.81 286 ALA A CA 1
ATOM 2184 C C . ALA A 1 286 ? 34.155 9.937 -47.626 1.00 69.81 286 ALA A C 1
ATOM 2186 O O . ALA A 1 286 ? 34.039 11.158 -47.676 1.00 69.81 286 ALA A O 1
ATOM 2187 N N . ARG A 1 287 ? 35.317 9.331 -47.906 1.00 81.12 287 ARG A N 1
ATOM 2188 C CA . ARG A 1 287 ? 36.498 10.048 -48.428 1.00 81.12 287 ARG A CA 1
ATOM 2189 C C . ARG A 1 287 ? 36.345 10.456 -49.890 1.00 81.12 287 ARG A C 1
ATOM 2191 O O . ARG A 1 287 ? 36.996 11.403 -50.315 1.00 81.12 287 ARG A O 1
ATOM 2198 N N . ASN A 1 288 ? 35.508 9.744 -50.639 1.00 76.88 288 ASN A N 1
ATOM 2199 C CA . ASN A 1 288 ? 35.334 9.937 -52.078 1.00 76.88 288 ASN A CA 1
ATOM 2200 C C . ASN A 1 288 ? 34.158 10.863 -52.422 1.00 76.88 288 ASN A C 1
ATOM 2202 O O . ASN A 1 288 ? 33.767 10.940 -53.582 1.00 76.88 288 ASN A O 1
ATOM 2206 N N . VAL A 1 289 ? 33.582 11.537 -51.426 1.00 75.94 289 VAL A N 1
ATOM 2207 C CA . VAL A 1 289 ? 32.421 12.422 -51.570 1.00 75.94 289 VAL A CA 1
ATOM 2208 C C . VAL A 1 289 ? 32.626 13.684 -50.737 1.00 75.94 289 VAL A C 1
ATOM 2210 O O . VAL A 1 289 ? 33.217 13.649 -49.656 1.00 75.94 289 VAL A O 1
ATOM 2213 N N . ASN A 1 290 ? 32.143 14.818 -51.236 1.00 73.12 290 ASN A N 1
ATOM 2214 C CA . ASN A 1 290 ? 32.434 16.132 -50.663 1.00 73.12 290 ASN A CA 1
ATOM 2215 C C . ASN A 1 290 ? 31.430 16.534 -49.578 1.00 73.12 290 ASN A C 1
ATOM 2217 O O . ASN A 1 290 ? 31.722 17.392 -48.745 1.00 73.12 290 ASN A O 1
ATOM 2221 N N . SER A 1 291 ? 30.251 15.908 -49.565 1.00 67.44 291 SER A N 1
ATOM 2222 C CA . SER A 1 291 ? 29.182 16.211 -48.613 1.00 67.44 291 SER A CA 1
ATOM 2223 C C . SER A 1 291 ? 28.491 14.955 -48.091 1.00 67.44 291 SER A C 1
ATOM 2225 O O . SER A 1 291 ? 28.508 13.891 -48.710 1.00 67.44 291 SER A O 1
ATOM 2227 N N . SER A 1 292 ? 27.847 15.086 -46.933 1.00 61.00 292 SER A N 1
ATOM 2228 C CA . SER A 1 292 ? 27.020 14.023 -46.358 1.00 61.00 292 SER A CA 1
ATOM 2229 C C . SER A 1 292 ? 25.817 13.664 -47.240 1.00 61.00 292 SER A C 1
ATOM 2231 O O . SER A 1 292 ? 25.413 12.505 -47.250 1.00 61.00 292 SER A O 1
ATOM 2233 N N . ALA A 1 293 ? 25.278 14.615 -48.011 1.00 60.28 293 ALA A N 1
ATOM 2234 C CA . ALA A 1 293 ? 24.215 14.357 -48.983 1.00 60.28 293 ALA A CA 1
ATOM 2235 C C . ALA A 1 293 ? 24.712 13.471 -50.137 1.00 60.28 293 ALA A C 1
ATOM 2237 O O . ALA A 1 293 ? 24.107 12.449 -50.440 1.00 60.28 293 ALA A O 1
ATOM 2238 N N . GLU A 1 294 ? 25.879 13.796 -50.692 1.00 63.22 294 GLU A N 1
ATOM 2239 C CA . GLU A 1 294 ? 26.508 13.025 -51.769 1.00 63.22 294 GLU A CA 1
ATOM 2240 C C . GLU A 1 294 ? 26.891 11.604 -51.316 1.00 63.22 294 GLU A C 1
ATOM 2242 O O . GLU A 1 294 ? 26.769 10.649 -52.080 1.00 63.22 294 GLU A O 1
ATOM 2247 N N . LEU A 1 295 ? 27.273 11.429 -50.044 1.00 65.50 295 LEU A N 1
ATOM 2248 C CA . LEU A 1 295 ? 27.474 10.101 -49.459 1.00 65.50 295 LEU A CA 1
ATOM 2249 C C . LEU A 1 295 ? 26.185 9.265 -49.464 1.00 65.50 295 LEU A C 1
ATOM 2251 O O . LEU A 1 295 ? 26.226 8.074 -49.770 1.00 65.50 295 LEU A O 1
ATOM 2255 N N . ILE A 1 296 ? 25.047 9.870 -49.115 1.00 59.50 296 ILE A N 1
ATOM 2256 C CA . ILE A 1 296 ? 23.744 9.190 -49.091 1.00 59.50 296 ILE A CA 1
ATOM 2257 C C . ILE A 1 296 ? 23.318 8.799 -50.509 1.00 59.50 296 ILE A C 1
ATOM 2259 O O . ILE A 1 296 ? 22.864 7.670 -50.723 1.00 59.50 296 ILE A O 1
ATOM 2263 N N . ASP A 1 297 ? 23.511 9.695 -51.475 1.00 65.88 297 ASP A N 1
ATOM 2264 C CA . ASP A 1 297 ? 23.224 9.427 -52.884 1.00 65.88 297 ASP A CA 1
ATOM 2265 C C . ASP A 1 297 ? 24.098 8.281 -53.405 1.00 65.88 297 ASP A C 1
ATOM 2267 O O . ASP A 1 297 ? 23.587 7.323 -53.989 1.00 65.88 297 ASP A O 1
ATOM 2271 N N . ARG A 1 298 ? 25.399 8.297 -53.086 1.00 65.81 298 ARG A N 1
ATOM 2272 C CA . ARG A 1 298 ? 26.340 7.238 -53.470 1.00 65.81 298 ARG A CA 1
ATOM 2273 C C . ARG A 1 298 ? 25.984 5.881 -52.866 1.00 65.81 298 ARG A C 1
ATOM 2275 O O . ARG A 1 298 ? 26.079 4.860 -53.542 1.00 65.81 298 ARG A O 1
ATOM 2282 N N . LEU A 1 299 ? 25.566 5.841 -51.602 1.00 61.97 299 LEU A N 1
ATOM 2283 C CA . LEU A 1 299 ? 25.114 4.602 -50.958 1.00 61.97 299 LEU A CA 1
ATOM 2284 C C . LEU A 1 299 ? 23.823 4.065 -51.591 1.00 61.97 299 LEU A C 1
ATOM 2286 O O . LEU A 1 299 ? 23.660 2.852 -51.728 1.00 61.97 299 LEU A O 1
ATOM 2290 N N . SER A 1 300 ? 22.923 4.959 -51.998 1.00 60.81 300 SER A N 1
ATOM 2291 C CA . SER A 1 300 ? 21.675 4.600 -52.677 1.00 60.81 300 SER A CA 1
ATOM 2292 C C . SER A 1 300 ? 21.939 4.046 -54.078 1.00 60.81 300 SER A C 1
ATOM 2294 O O . SER A 1 300 ? 21.367 3.022 -54.449 1.00 60.81 300 SER A O 1
ATOM 2296 N N . GLU A 1 301 ? 22.859 4.665 -54.819 1.00 66.62 301 GLU A N 1
ATOM 2297 C CA . GLU A 1 301 ? 23.340 4.190 -56.119 1.00 66.62 301 GLU A CA 1
ATOM 2298 C C . GLU A 1 301 ? 23.962 2.791 -56.004 1.00 66.62 301 GLU A C 1
ATOM 2300 O O . GLU A 1 301 ? 23.548 1.870 -56.706 1.00 66.62 301 GLU A O 1
ATOM 2305 N N . LEU A 1 302 ? 24.892 2.596 -55.061 1.00 60.91 302 LEU A N 1
ATOM 2306 C CA . LEU A 1 302 ? 25.518 1.293 -54.809 1.00 60.91 302 LEU A CA 1
ATOM 2307 C C . LEU A 1 302 ? 24.482 0.228 -54.437 1.00 60.91 302 LEU A C 1
ATOM 2309 O O . LEU A 1 302 ? 24.542 -0.893 -54.938 1.00 60.91 302 LEU A O 1
ATOM 2313 N N . SER A 1 303 ? 23.494 0.576 -53.611 1.00 54.97 303 SER A N 1
ATOM 2314 C CA . SER A 1 303 ? 22.395 -0.334 -53.286 1.00 54.97 303 SER A CA 1
ATOM 2315 C C . SER A 1 303 ? 21.539 -0.687 -54.505 1.00 54.97 303 SER A C 1
ATOM 2317 O O . SER A 1 303 ? 21.019 -1.802 -54.553 1.00 54.97 303 SER A O 1
ATOM 2319 N N . GLY A 1 304 ? 21.348 0.239 -55.446 1.00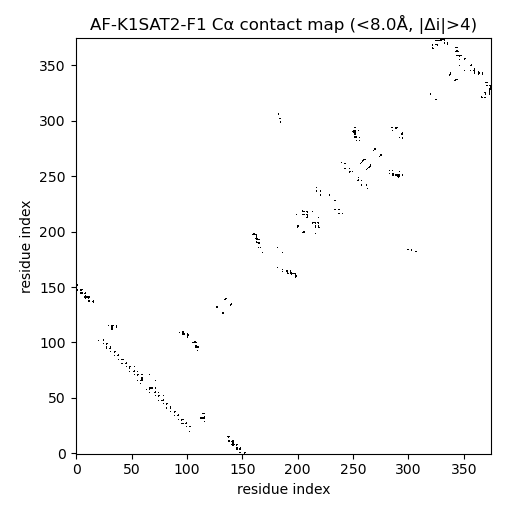 57.28 304 GLY A N 1
ATOM 2320 C CA . GLY A 1 304 ? 20.643 -0.013 -56.704 1.00 57.28 304 GLY A CA 1
ATOM 2321 C C . GLY A 1 304 ? 21.418 -0.979 -57.595 1.00 57.28 304 GLY A C 1
ATOM 2322 O O . GLY A 1 304 ? 20.872 -1.993 -58.020 1.00 57.28 304 GLY A O 1
ATOM 2323 N N . ILE A 1 305 ? 22.720 -0.734 -57.766 1.00 63.00 305 ILE A N 1
ATOM 2324 C CA . ILE A 1 305 ? 23.630 -1.603 -58.528 1.00 63.00 305 ILE A CA 1
ATOM 2325 C C . ILE A 1 305 ? 23.630 -3.029 -57.958 1.00 63.00 305 ILE A C 1
ATOM 2327 O O . ILE A 1 305 ? 23.538 -3.998 -58.708 1.00 63.00 305 ILE A O 1
ATOM 2331 N N . MET A 1 306 ? 23.677 -3.170 -56.630 1.00 56.72 306 MET A N 1
ATOM 2332 C CA . MET A 1 306 ? 23.623 -4.478 -55.970 1.00 56.72 306 MET A CA 1
ATOM 2333 C C . MET A 1 306 ? 22.269 -5.187 -56.125 1.00 56.72 306 MET A C 1
ATOM 2335 O O . MET A 1 306 ? 22.217 -6.411 -56.045 1.00 56.72 306 MET A O 1
ATOM 2339 N N . ALA A 1 307 ? 21.173 -4.446 -56.309 1.00 56.50 307 ALA A N 1
ATOM 2340 C CA . ALA A 1 307 ? 19.829 -5.008 -56.442 1.00 56.50 307 ALA A CA 1
ATOM 2341 C C . ALA A 1 307 ? 19.479 -5.407 -57.885 1.00 56.50 307 ALA A C 1
ATOM 2343 O O . ALA A 1 307 ? 18.695 -6.333 -58.082 1.00 56.50 307 ALA A O 1
ATOM 2344 N N . GLU A 1 308 ? 20.039 -4.716 -58.879 1.00 61.00 308 GLU A N 1
ATOM 2345 C CA . GLU A 1 308 ? 19.762 -4.938 -60.306 1.00 61.00 308 GLU A CA 1
ATOM 2346 C C . GLU A 1 308 ? 20.811 -5.805 -61.016 1.00 61.00 308 GLU A C 1
ATOM 2348 O O . GLU A 1 308 ? 20.704 -6.023 -62.225 1.00 61.00 308 GLU A O 1
ATOM 2353 N N . HIS A 1 309 ? 21.809 -6.319 -60.289 1.00 58.59 309 HIS A N 1
ATOM 2354 C CA . HIS A 1 309 ? 22.860 -7.145 -60.871 1.00 58.59 309 HIS A CA 1
ATOM 2355 C C . HIS A 1 309 ? 22.267 -8.356 -61.608 1.00 58.59 309 HIS A C 1
ATOM 2357 O O . HIS A 1 309 ? 21.628 -9.223 -61.011 1.00 58.59 309 HIS A O 1
ATOM 2363 N N . LYS A 1 310 ? 22.487 -8.404 -62.922 1.00 55.56 310 LYS A N 1
ATOM 2364 C CA . LYS A 1 310 ? 22.331 -9.611 -63.728 1.00 55.56 310 LYS A CA 1
ATOM 2365 C C . LYS A 1 310 ? 23.726 -10.150 -63.983 1.00 55.56 310 LYS A C 1
ATOM 2367 O O . LYS A 1 310 ? 24.576 -9.390 -64.441 1.00 55.56 310 LYS A O 1
ATOM 2372 N N . ASP A 1 311 ? 23.930 -11.431 -63.701 1.00 57.25 311 ASP A N 1
ATOM 2373 C CA . ASP A 1 311 ? 25.160 -12.124 -64.067 1.00 57.25 311 ASP A CA 1
ATOM 2374 C C . ASP A 1 311 ? 25.358 -11.984 -65.583 1.00 57.25 311 ASP A C 1
ATOM 2376 O O . ASP A 1 311 ? 24.519 -12.437 -66.367 1.00 57.25 311 ASP A O 1
ATOM 2380 N N . ASP A 1 312 ? 26.424 -11.295 -65.989 1.00 63.38 312 ASP A N 1
ATOM 2381 C CA . ASP A 1 312 ? 26.829 -11.168 -67.387 1.00 63.38 312 ASP A CA 1
ATOM 2382 C C . ASP A 1 312 ? 27.766 -12.340 -67.729 1.00 63.38 312 ASP A C 1
ATOM 2384 O O . ASP A 1 312 ? 28.898 -12.367 -67.231 1.00 63.38 312 ASP A O 1
ATOM 2388 N N . PRO A 1 313 ? 27.329 -13.316 -68.550 1.00 61.28 313 PRO A N 1
ATOM 2389 C CA . PRO A 1 313 ? 28.143 -14.478 -68.900 1.00 61.28 313 PRO A CA 1
ATOM 2390 C C . PRO A 1 313 ? 29.423 -14.113 -69.664 1.00 61.28 313 PRO A C 1
ATOM 2392 O O . PRO A 1 313 ? 30.370 -14.897 -69.652 1.00 61.28 313 PRO A O 1
ATOM 2395 N N . ASP A 1 314 ? 29.457 -12.938 -70.303 1.00 66.75 314 ASP A N 1
ATOM 2396 C CA . ASP A 1 314 ? 30.597 -12.452 -71.086 1.00 66.75 314 ASP A CA 1
ATOM 2397 C C . ASP A 1 314 ? 31.544 -11.556 -70.262 1.00 66.75 314 ASP A C 1
ATOM 2399 O O . ASP A 1 314 ? 32.505 -10.983 -70.797 1.00 66.75 314 ASP A O 1
ATOM 2403 N N . SER A 1 315 ? 31.313 -11.428 -68.948 1.00 72.00 315 SER A N 1
ATOM 2404 C CA . SER A 1 315 ? 32.170 -10.614 -68.091 1.00 72.00 315 SER A CA 1
ATOM 2405 C C . SER A 1 315 ? 33.600 -11.156 -68.056 1.00 72.00 315 SER A C 1
ATOM 2407 O O . SER A 1 315 ? 33.873 -12.272 -67.612 1.00 72.00 315 SER A O 1
ATOM 2409 N N . LYS A 1 316 ? 34.558 -10.311 -68.454 1.00 73.62 316 LYS A N 1
ATOM 2410 C CA . LYS A 1 316 ? 35.996 -10.631 -68.419 1.00 73.62 316 LYS A CA 1
ATOM 2411 C C . LYS A 1 316 ? 36.548 -10.794 -67.000 1.00 73.62 316 LYS A C 1
ATOM 2413 O O . LYS A 1 316 ? 37.648 -11.313 -66.836 1.00 73.62 316 LYS A O 1
ATOM 2418 N N . PHE A 1 317 ? 35.829 -10.304 -65.990 1.00 72.88 317 PHE A N 1
ATOM 2419 C CA . PHE A 1 317 ? 36.225 -10.380 -64.589 1.00 72.88 317 PHE A CA 1
ATOM 2420 C C . PHE A 1 317 ? 34.996 -10.589 -63.704 1.00 72.88 317 PHE A C 1
ATOM 2422 O O . PHE A 1 317 ? 34.026 -9.839 -63.788 1.00 72.88 317 PHE A O 1
ATOM 2429 N N . THR A 1 318 ? 35.047 -11.590 -62.827 1.00 68.88 318 THR A N 1
ATOM 2430 C CA . THR A 1 318 ? 33.980 -11.860 -61.857 1.00 68.88 318 THR A CA 1
ATOM 2431 C C . THR A 1 318 ? 34.479 -11.526 -60.462 1.00 68.88 318 THR A C 1
ATOM 2433 O O . THR A 1 318 ? 35.437 -12.130 -59.981 1.00 68.88 318 THR A O 1
ATOM 2436 N N . LEU A 1 319 ? 33.816 -10.578 -59.798 1.00 72.88 319 LEU A N 1
ATOM 2437 C CA . LEU A 1 319 ? 34.026 -10.317 -58.379 1.00 72.88 319 LEU A CA 1
ATOM 2438 C C . LEU A 1 319 ? 32.974 -11.093 -57.584 1.00 72.88 319 LEU A C 1
ATOM 2440 O O . LEU A 1 319 ? 31.782 -10.847 -57.726 1.00 72.88 319 LEU A O 1
ATOM 2444 N N . SER A 1 320 ? 33.411 -12.034 -56.753 1.00 67.25 320 SER A N 1
ATOM 2445 C CA . SER A 1 320 ? 32.523 -12.918 -55.996 1.00 67.25 320 SER A CA 1
ATOM 2446 C C . SER A 1 320 ? 33.054 -13.110 -54.581 1.00 67.25 320 SER A C 1
ATOM 2448 O O . SER A 1 320 ? 34.263 -13.096 -54.348 1.00 67.25 320 SER A O 1
ATOM 2450 N N . THR A 1 321 ? 32.150 -13.320 -53.624 1.00 74.88 321 THR A N 1
ATOM 2451 C CA . THR A 1 321 ? 32.541 -13.733 -52.273 1.00 74.88 321 THR A CA 1
ATOM 2452 C C . THR A 1 321 ? 33.034 -15.184 -52.280 1.00 74.88 321 THR A C 1
ATOM 2454 O O . THR A 1 321 ? 32.599 -16.006 -53.089 1.00 74.88 321 THR A O 1
ATOM 2457 N N . VAL A 1 322 ? 33.898 -15.551 -51.329 1.00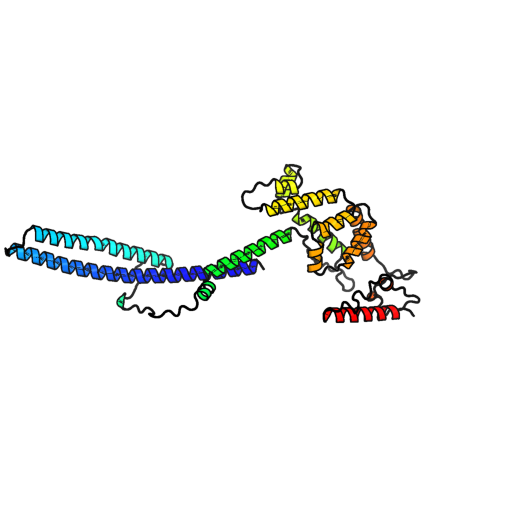 70.88 322 VAL A N 1
ATOM 2458 C CA . VAL A 1 322 ? 34.391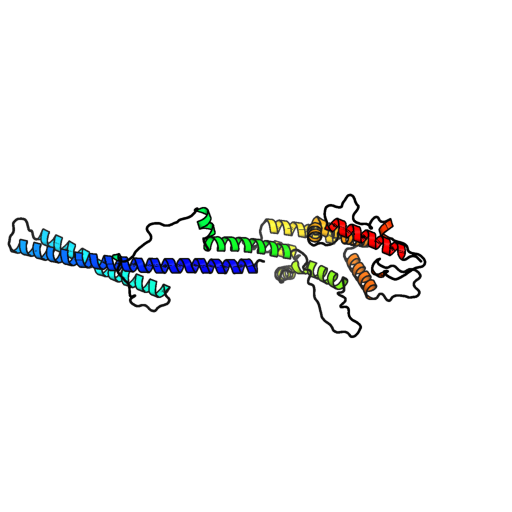 -16.938 -51.197 1.00 70.88 322 VAL A CA 1
ATOM 2459 C C . VAL A 1 322 ? 33.240 -17.947 -51.065 1.00 70.88 322 VAL A C 1
ATOM 2461 O O . VAL A 1 322 ? 33.299 -19.043 -51.621 1.00 70.88 322 VAL A O 1
ATOM 2464 N N . HIS A 1 323 ? 32.164 -17.561 -50.373 1.00 65.75 323 HIS A N 1
ATOM 2465 C CA . HIS A 1 323 ? 30.978 -18.394 -50.185 1.00 65.75 323 HIS A CA 1
ATOM 2466 C C . HIS A 1 323 ? 30.181 -18.599 -51.478 1.00 65.75 323 HIS A C 1
ATOM 2468 O O . HIS A 1 323 ? 29.774 -19.727 -51.755 1.00 65.75 323 HIS A O 1
ATOM 2474 N N . SER A 1 324 ? 29.983 -17.546 -52.278 1.00 65.00 324 SER A N 1
ATOM 2475 C CA . SER A 1 324 ? 29.268 -17.633 -53.562 1.00 65.00 324 SER A CA 1
ATOM 2476 C C . SER A 1 324 ? 30.069 -18.363 -54.643 1.00 65.00 324 SER A C 1
ATOM 2478 O O . SER A 1 324 ? 29.481 -18.930 -55.555 1.00 65.00 324 SER A O 1
ATOM 2480 N N . SER A 1 325 ? 31.396 -18.431 -54.511 1.00 67.81 325 SER A N 1
ATOM 2481 C CA . SER A 1 325 ? 32.271 -19.175 -55.429 1.00 67.81 325 SER A CA 1
ATOM 2482 C C . SER A 1 325 ? 32.386 -20.674 -55.120 1.00 67.81 325 SER A C 1
ATOM 2484 O O . SER A 1 325 ? 33.113 -21.396 -55.807 1.00 67.81 325 SER A O 1
ATOM 2486 N N . LYS A 1 326 ? 31.719 -21.178 -54.076 1.00 70.94 326 LYS A N 1
ATOM 2487 C CA . LYS A 1 326 ? 31.843 -22.578 -53.652 1.00 70.94 326 LYS A CA 1
ATOM 2488 C C . LYS A 1 326 ? 31.298 -23.528 -54.724 1.00 70.94 326 LYS A C 1
ATOM 2490 O O . LYS A 1 326 ? 30.114 -23.505 -55.034 1.00 70.94 326 LYS A O 1
ATOM 2495 N N . GLY A 1 327 ? 32.157 -24.411 -55.235 1.00 71.69 327 GLY A N 1
ATOM 2496 C CA . GLY A 1 327 ? 31.799 -25.363 -56.295 1.00 71.69 327 GLY A CA 1
ATOM 2497 C C . GLY A 1 327 ? 31.954 -24.818 -57.718 1.00 71.69 327 GLY A C 1
ATOM 2498 O O . GLY A 1 327 ? 31.719 -25.562 -58.663 1.00 71.69 327 GLY A O 1
ATOM 2499 N N . LEU A 1 328 ? 32.384 -23.563 -57.868 1.00 77.62 328 LEU A N 1
ATOM 2500 C CA . LEU A 1 328 ? 32.805 -22.985 -59.143 1.00 77.62 328 LEU A CA 1
ATOM 2501 C C . LEU A 1 328 ? 34.330 -23.088 -59.290 1.00 77.62 328 LEU A C 1
ATOM 2503 O O . LEU A 1 328 ? 35.040 -23.268 -58.293 1.00 77.62 328 LEU A O 1
ATOM 2507 N N . GLU A 1 329 ? 34.818 -22.981 -60.523 1.00 81.81 329 GLU A N 1
ATOM 2508 C CA . GLU A 1 329 ? 36.240 -22.979 -60.877 1.00 81.81 329 GLU A CA 1
ATOM 2509 C C . GLU A 1 329 ? 36.512 -21.902 -61.932 1.00 81.81 329 GLU A C 1
ATOM 2511 O O . GLU A 1 329 ? 35.680 -21.676 -62.812 1.00 81.81 329 GLU A O 1
ATOM 2516 N N . TYR A 1 330 ? 37.676 -21.260 -61.850 1.00 82.31 330 TYR A N 1
ATOM 2517 C CA . TYR A 1 330 ? 38.080 -20.152 -62.716 1.00 82.31 330 TYR A CA 1
ATOM 2518 C C . TYR A 1 330 ? 39.518 -20.349 -63.203 1.00 82.31 330 TYR A C 1
ATOM 2520 O O . TYR A 1 330 ? 40.345 -20.909 -62.486 1.00 82.31 330 TYR A O 1
ATOM 2528 N N . ASP A 1 331 ? 39.843 -19.849 -64.397 1.00 84.31 331 ASP A N 1
ATOM 2529 C CA . ASP A 1 331 ? 41.191 -19.989 -64.973 1.00 84.31 331 ASP A CA 1
ATOM 2530 C C . ASP A 1 331 ? 42.247 -19.161 -64.215 1.00 84.31 331 ASP A C 1
ATOM 2532 O O . ASP A 1 331 ? 43.421 -19.520 -64.164 1.00 84.31 331 ASP A O 1
ATOM 2536 N N . CYS A 1 332 ? 41.839 -18.046 -63.602 1.00 83.56 332 CYS A N 1
ATOM 2537 C CA . CYS A 1 332 ? 42.687 -17.232 -62.738 1.00 83.56 332 CYS A CA 1
ATOM 2538 C C . CYS A 1 332 ? 41.861 -16.670 -61.576 1.00 83.56 332 CYS A C 1
ATOM 2540 O O . CYS A 1 332 ? 40.763 -16.152 -61.784 1.00 83.56 332 CYS A O 1
ATOM 2542 N N . VAL A 1 333 ? 42.388 -16.764 -60.353 1.00 83.50 333 VAL A N 1
ATOM 2543 C CA . VAL A 1 333 ? 41.734 -16.27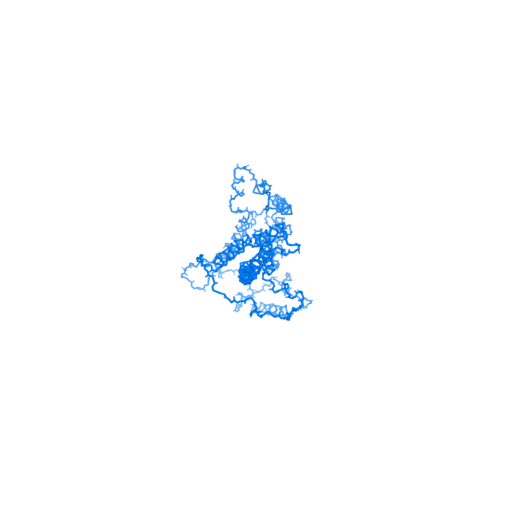0 -59.133 1.00 83.50 333 VAL A CA 1
ATOM 2544 C C . VAL A 1 333 ? 42.666 -15.294 -58.425 1.00 83.50 333 VAL A C 1
ATOM 2546 O O . VAL A 1 333 ? 43.776 -15.656 -58.041 1.00 83.50 333 VAL A O 1
ATOM 2549 N N . TYR A 1 334 ? 42.191 -14.066 -58.210 1.00 81.88 334 TYR A N 1
ATOM 2550 C CA . TYR A 1 334 ? 42.856 -13.066 -57.375 1.00 81.88 334 TYR A CA 1
ATOM 2551 C C . TYR A 1 334 ? 42.108 -12.937 -56.045 1.00 81.88 334 TYR A C 1
ATOM 2553 O O . TYR A 1 334 ? 40.915 -12.637 -56.027 1.00 81.88 334 TYR A O 1
ATOM 2561 N N . LEU A 1 335 ? 42.804 -13.165 -54.929 1.00 79.19 335 LEU A N 1
ATOM 2562 C CA . LEU A 1 335 ? 42.249 -13.021 -53.581 1.00 79.19 335 LEU A CA 1
ATOM 2563 C C . LEU A 1 335 ? 42.609 -11.644 -53.024 1.00 79.19 335 LEU A C 1
ATOM 2565 O O . LEU A 1 335 ? 43.763 -11.401 -52.682 1.00 79.19 335 LEU A O 1
ATOM 2569 N N . LEU A 1 336 ? 41.619 -10.754 -52.945 1.00 72.19 336 LEU A N 1
ATOM 2570 C CA . LEU A 1 336 ? 41.820 -9.357 -52.547 1.00 72.19 336 LEU A CA 1
ATOM 2571 C C . LEU A 1 336 ? 42.095 -9.221 -51.037 1.00 72.19 336 LEU A C 1
ATOM 2573 O O . LEU A 1 336 ? 43.112 -8.659 -50.646 1.00 72.19 336 LEU A O 1
ATOM 2577 N N . ASP A 1 337 ? 41.288 -9.864 -50.190 1.00 67.00 337 ASP A N 1
ATOM 2578 C CA . ASP A 1 337 ? 41.353 -9.699 -48.723 1.00 67.00 337 ASP A CA 1
ATOM 2579 C C . ASP A 1 337 ? 42.613 -10.299 -48.063 1.00 67.00 337 ASP A C 1
ATOM 2581 O O . ASP A 1 337 ? 42.917 -10.025 -46.901 1.00 67.00 337 ASP A O 1
ATOM 2585 N N . VAL A 1 338 ? 43.370 -11.117 -48.800 1.00 71.44 338 VAL A N 1
ATOM 2586 C CA . VAL A 1 338 ? 44.655 -11.689 -48.354 1.00 71.44 338 VAL A CA 1
ATOM 2587 C C . VAL A 1 338 ? 45.780 -10.663 -48.488 1.00 71.44 338 VAL A C 1
ATOM 2589 O O . VAL A 1 338 ? 46.718 -10.662 -47.696 1.00 71.44 338 VAL A O 1
ATOM 2592 N N . ILE A 1 339 ? 45.685 -9.781 -49.486 1.00 61.41 339 ILE A N 1
ATOM 2593 C CA . ILE A 1 339 ? 46.671 -8.727 -49.745 1.00 61.41 339 ILE A CA 1
ATOM 2594 C C . ILE A 1 339 ? 46.507 -7.591 -48.726 1.00 61.41 339 ILE A C 1
ATOM 2596 O O . ILE A 1 339 ? 47.502 -7.026 -48.275 1.00 61.41 339 ILE A O 1
ATOM 2600 N N . ASP A 1 340 ? 45.272 -7.324 -48.299 1.00 57.50 340 ASP A N 1
ATOM 2601 C CA . ASP A 1 340 ? 44.943 -6.249 -47.357 1.00 57.50 340 ASP A CA 1
ATOM 2602 C C . ASP A 1 340 ? 45.044 -6.662 -45.871 1.00 57.50 340 ASP A C 1
ATOM 2604 O O . ASP A 1 340 ? 44.687 -5.888 -44.986 1.00 57.50 340 ASP A O 1
ATOM 2608 N N . ASN A 1 341 ? 45.564 -7.863 -45.571 1.00 63.44 341 ASN A N 1
ATOM 2609 C CA . ASN A 1 341 ? 45.634 -8.451 -44.220 1.00 63.44 341 ASN A CA 1
ATOM 2610 C C . ASN A 1 341 ? 44.271 -8.576 -43.507 1.00 63.44 341 ASN A C 1
ATOM 2612 O O . ASN A 1 341 ? 44.212 -8.587 -42.277 1.00 63.44 341 ASN A O 1
ATOM 2616 N N . VAL A 1 342 ? 43.177 -8.680 -44.264 1.00 62.09 342 VAL A N 1
ATOM 2617 C CA . VAL A 1 342 ? 41.818 -8.842 -43.721 1.00 62.09 342 VAL A CA 1
ATOM 2618 C C . VAL A 1 342 ? 41.482 -10.323 -43.502 1.00 62.09 342 VAL A C 1
ATOM 2620 O O . VAL A 1 342 ? 40.652 -10.641 -42.655 1.00 62.09 342 VAL A O 1
ATOM 2623 N N . LEU A 1 343 ? 42.156 -11.242 -44.207 1.00 69.00 343 LEU A N 1
ATOM 2624 C CA . LEU A 1 343 ? 41.971 -12.689 -44.071 1.00 69.00 343 LEU A CA 1
ATOM 2625 C C . LEU A 1 343 ? 43.302 -13.425 -43.784 1.00 69.00 343 LEU A C 1
ATOM 2627 O O . LEU A 1 343 ? 44.217 -13.355 -44.609 1.00 69.00 343 LEU A O 1
ATOM 2631 N N . PRO A 1 344 ? 43.406 -14.216 -42.693 1.00 66.75 344 PRO A N 1
ATOM 2632 C CA . PRO A 1 344 ? 42.437 -14.334 -41.600 1.00 66.75 344 PRO A CA 1
ATOM 2633 C C . PRO A 1 344 ? 42.403 -13.058 -40.744 1.00 66.75 344 PRO A C 1
ATOM 2635 O O . PRO A 1 344 ? 43.446 -12.482 -40.438 1.00 66.75 344 PRO A O 1
ATOM 2638 N N . CYS A 1 345 ? 41.203 -12.643 -40.346 1.00 66.81 345 CYS A N 1
ATOM 2639 C CA . CYS A 1 345 ? 40.952 -11.443 -39.549 1.00 66.81 345 CYS A CA 1
ATOM 2640 C C . CYS A 1 345 ? 41.499 -11.614 -38.124 1.00 66.81 345 CYS A C 1
ATOM 2642 O O . CYS A 1 345 ? 42.082 -10.697 -37.536 1.00 66.81 345 CYS A O 1
ATOM 2644 N N . ILE A 1 346 ? 41.374 -12.829 -37.582 1.00 66.31 346 ILE A N 1
ATOM 2645 C CA . ILE A 1 346 ? 41.939 -13.201 -36.286 1.00 66.31 346 ILE A CA 1
ATOM 2646 C C . ILE A 1 346 ? 43.307 -13.848 -36.513 1.00 66.31 346 ILE A C 1
ATOM 2648 O O . ILE A 1 346 ? 43.445 -14.839 -37.226 1.00 66.31 346 ILE A O 1
ATOM 2652 N N . THR A 1 347 ? 44.355 -13.310 -35.893 1.00 68.31 347 THR A N 1
ATOM 2653 C CA . THR A 1 347 ? 45.683 -13.932 -35.901 1.00 68.31 347 THR A CA 1
ATOM 2654 C C . THR A 1 347 ? 45.840 -14.883 -34.720 1.00 68.31 347 THR A C 1
ATOM 2656 O O . THR A 1 347 ? 45.201 -14.722 -33.682 1.00 68.31 347 THR A O 1
ATOM 2659 N N . LYS A 1 348 ? 46.722 -15.883 -34.857 1.00 65.75 348 LYS A N 1
ATOM 2660 C CA . LYS A 1 348 ? 46.936 -16.925 -33.835 1.00 65.75 348 LYS A CA 1
ATOM 2661 C C . LYS A 1 348 ? 47.255 -16.352 -32.444 1.00 65.75 348 LYS A C 1
ATOM 2663 O O . LYS A 1 348 ? 46.890 -16.954 -31.441 1.00 65.75 348 LYS A O 1
ATOM 2668 N N . ASP A 1 349 ? 47.879 -15.178 -32.398 1.00 68.88 349 ASP A N 1
ATOM 2669 C CA . ASP A 1 349 ? 48.276 -14.487 -31.168 1.00 68.88 349 ASP A CA 1
ATOM 2670 C C . ASP A 1 349 ? 47.113 -13.765 -30.456 1.00 68.88 349 ASP A C 1
ATOM 2672 O O . ASP A 1 349 ? 47.288 -13.282 -29.341 1.00 68.88 349 ASP A O 1
ATOM 2676 N N . LYS A 1 350 ? 45.929 -13.680 -31.083 1.00 64.81 350 LYS A N 1
ATOM 2677 C CA . LYS A 1 350 ? 44.728 -12.995 -30.566 1.00 64.81 350 LYS A CA 1
ATOM 2678 C C . LYS A 1 350 ? 43.592 -13.950 -30.164 1.00 64.81 350 LYS A C 1
ATOM 2680 O O . LYS A 1 350 ? 42.487 -13.490 -29.899 1.00 64.81 350 LYS A O 1
ATOM 2685 N N . LEU A 1 351 ? 43.848 -15.259 -30.127 1.00 78.25 351 LEU A N 1
ATOM 2686 C CA . LEU A 1 351 ? 42.860 -16.284 -29.776 1.00 78.25 351 LEU A CA 1
ATOM 2687 C C . LEU A 1 351 ? 42.659 -16.340 -28.254 1.00 78.25 351 LEU A C 1
ATOM 2689 O O . LEU A 1 351 ? 43.473 -16.942 -27.552 1.00 78.25 351 LEU A O 1
ATOM 2693 N N . ASN A 1 352 ? 41.591 -15.721 -27.744 1.00 75.38 352 ASN A N 1
ATOM 2694 C CA . ASN A 1 352 ? 41.352 -15.601 -26.303 1.00 75.38 352 ASN A CA 1
ATOM 2695 C C . ASN A 1 352 ? 40.294 -16.583 -25.788 1.00 75.38 352 ASN A C 1
ATOM 2697 O O . ASN A 1 352 ? 40.361 -16.998 -24.627 1.00 75.38 352 ASN A O 1
ATOM 2701 N N . ASP A 1 353 ? 39.339 -16.984 -26.630 1.00 80.88 353 ASP A N 1
ATOM 2702 C CA . ASP A 1 353 ? 38.290 -17.925 -26.249 1.00 80.88 353 ASP A CA 1
ATOM 2703 C C . ASP A 1 353 ? 37.979 -19.007 -27.307 1.00 80.88 353 ASP A C 1
ATOM 2705 O O . ASP A 1 353 ? 38.622 -19.136 -28.350 1.00 80.88 353 ASP A O 1
ATOM 2709 N N . LYS A 1 354 ? 37.014 -19.881 -26.988 1.00 77.94 354 LYS A N 1
ATOM 2710 C CA . LYS A 1 354 ? 36.602 -20.990 -27.866 1.00 77.94 354 LYS A CA 1
ATOM 2711 C C . LYS A 1 354 ? 35.832 -20.526 -29.107 1.00 77.94 354 LYS A C 1
ATOM 2713 O O . LYS A 1 354 ? 35.767 -21.293 -30.068 1.00 77.94 354 LYS A O 1
ATOM 2718 N N . GLU A 1 355 ? 35.209 -19.355 -29.064 1.00 75.25 355 GLU A N 1
ATOM 2719 C CA . GLU A 1 355 ? 34.496 -18.760 -30.195 1.00 75.25 355 GLU A CA 1
ATOM 2720 C C . GLU A 1 355 ? 35.529 -18.245 -31.211 1.00 75.25 355 GLU A C 1
ATOM 2722 O O . GLU A 1 355 ? 35.462 -18.615 -32.385 1.00 75.25 355 GLU A O 1
ATOM 2727 N N . ASP A 1 356 ? 36.565 -17.546 -30.730 1.00 76.44 356 ASP A N 1
ATOM 2728 C CA . ASP A 1 356 ? 37.686 -17.034 -31.528 1.00 76.44 356 ASP A CA 1
ATOM 2729 C C . ASP A 1 356 ? 38.404 -18.157 -32.290 1.00 76.44 356 ASP A C 1
ATOM 2731 O O . ASP A 1 356 ? 38.706 -18.029 -33.477 1.00 76.44 356 ASP A O 1
ATOM 2735 N N . ILE A 1 357 ? 38.654 -19.296 -31.627 1.00 78.88 357 ILE A N 1
ATOM 2736 C CA . ILE A 1 357 ? 39.307 -20.463 -32.248 1.00 78.88 357 ILE A CA 1
ATOM 2737 C C . ILE A 1 357 ? 38.450 -21.033 -33.380 1.00 78.88 357 ILE A C 1
ATOM 2739 O O . ILE A 1 357 ? 38.976 -21.343 -34.448 1.00 78.88 357 ILE A O 1
ATOM 2743 N N . LYS A 1 358 ? 37.132 -21.146 -33.180 1.00 79.88 358 LYS A N 1
ATOM 2744 C CA . LYS A 1 358 ? 36.222 -21.638 -34.224 1.00 79.88 358 LYS A CA 1
ATOM 2745 C C . LYS A 1 358 ? 36.154 -20.688 -35.412 1.00 79.88 358 LYS A C 1
ATOM 2747 O O . LYS A 1 358 ? 36.151 -21.146 -36.551 1.00 79.88 358 LYS A O 1
ATOM 2752 N N . GLN A 1 359 ? 36.098 -19.385 -35.151 1.00 75.62 359 GLN A N 1
ATOM 2753 C CA . GLN A 1 359 ? 36.064 -18.373 -36.200 1.00 75.62 359 GLN A CA 1
ATOM 2754 C C . GLN A 1 359 ? 37.371 -18.375 -37.006 1.00 75.62 359 GLN A C 1
ATOM 2756 O O . GLN A 1 359 ? 37.334 -18.404 -38.233 1.00 75.62 359 GLN A O 1
ATOM 2761 N N . TYR A 1 360 ? 38.517 -18.475 -36.329 1.00 81.38 360 TYR A N 1
ATOM 2762 C CA . TYR A 1 360 ? 39.824 -18.627 -36.967 1.00 81.38 360 TYR A CA 1
ATOM 2763 C C . TYR A 1 360 ? 39.931 -19.891 -37.835 1.00 81.38 360 TYR A C 1
ATOM 2765 O O . TYR A 1 360 ? 40.436 -19.842 -38.959 1.00 81.38 360 TYR A O 1
ATOM 2773 N N . GLU A 1 361 ? 39.454 -21.037 -37.343 1.00 81.44 361 GLU A N 1
ATOM 2774 C CA . GLU A 1 361 ? 39.435 -22.286 -38.114 1.00 81.44 361 GLU A CA 1
ATOM 2775 C C . GLU A 1 361 ? 38.531 -22.191 -39.352 1.00 81.44 361 GLU A C 1
ATOM 2777 O O . GLU A 1 361 ? 38.921 -22.652 -40.431 1.00 81.44 361 GLU A O 1
ATOM 2782 N N . GLU A 1 362 ? 37.364 -21.553 -39.232 1.00 79.19 362 GLU A N 1
ATOM 2783 C CA . GLU A 1 362 ? 36.453 -21.348 -40.361 1.00 79.19 362 GLU A CA 1
ATOM 2784 C C . GLU A 1 362 ? 37.037 -20.373 -41.397 1.00 79.19 362 GLU A C 1
ATOM 2786 O O . GLU A 1 362 ? 36.980 -20.652 -42.594 1.00 79.19 362 GLU A O 1
ATOM 2791 N N . GLU A 1 363 ? 37.700 -19.290 -40.985 1.00 79.12 363 GLU A N 1
ATOM 2792 C CA . GLU A 1 363 ? 38.389 -18.374 -41.907 1.00 79.12 363 GLU A CA 1
ATOM 2793 C C . GLU A 1 363 ? 39.533 -19.058 -42.667 1.00 79.12 363 GLU A C 1
ATOM 2795 O O . GLU A 1 363 ? 39.676 -18.881 -43.880 1.00 79.12 363 GLU A O 1
ATOM 2800 N N . ARG A 1 364 ? 40.318 -19.912 -41.996 1.00 82.44 364 ARG A N 1
ATOM 2801 C CA . ARG A 1 364 ? 41.358 -20.718 -42.661 1.00 82.44 364 ARG A CA 1
ATOM 2802 C C . ARG A 1 364 ? 40.772 -21.698 -43.668 1.00 82.44 364 ARG A C 1
ATOM 2804 O O . ARG A 1 364 ? 41.349 -21.910 -44.738 1.00 82.44 364 ARG A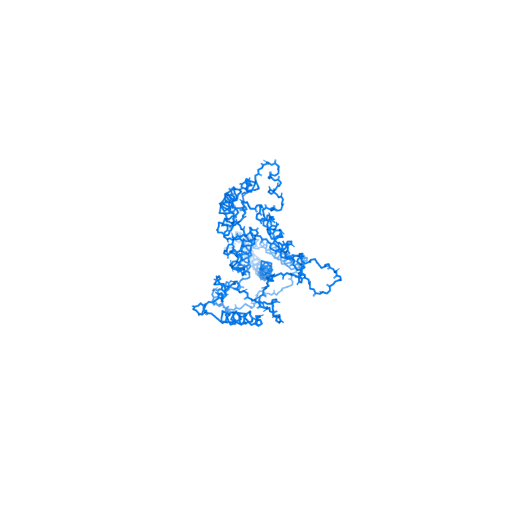 O 1
ATOM 2811 N N . ARG A 1 365 ? 39.632 -22.302 -43.336 1.00 82.31 365 ARG A N 1
ATOM 2812 C CA . ARG A 1 365 ? 38.905 -23.184 -44.248 1.00 82.31 365 ARG A CA 1
ATOM 2813 C C . ARG A 1 365 ? 38.401 -22.410 -45.463 1.00 82.31 365 ARG A C 1
ATOM 2815 O O . ARG A 1 365 ? 38.555 -22.899 -46.579 1.00 82.31 365 ARG A O 1
ATOM 2822 N N . LEU A 1 366 ? 37.851 -21.212 -45.270 1.00 79.19 366 LEU A N 1
ATOM 2823 C CA . LEU A 1 366 ? 37.405 -20.341 -46.359 1.00 79.19 366 LEU A CA 1
ATOM 2824 C C . LEU A 1 366 ? 38.567 -19.922 -47.258 1.00 79.19 366 LEU A C 1
ATOM 2826 O O . LEU A 1 366 ? 38.452 -20.045 -48.474 1.00 79.19 366 LEU A O 1
ATOM 2830 N N . PHE A 1 367 ? 39.708 -19.534 -46.688 1.00 81.56 367 PHE A N 1
ATOM 2831 C CA . PHE A 1 367 ? 40.921 -19.258 -47.459 1.00 81.56 367 PHE A CA 1
ATOM 2832 C C . PHE A 1 367 ? 41.318 -20.452 -48.343 1.00 81.56 367 PHE A C 1
ATOM 2834 O O . PHE A 1 367 ? 41.536 -20.292 -49.543 1.00 81.56 367 PHE A O 1
ATOM 2841 N N . TYR A 1 368 ? 41.336 -21.669 -47.788 1.00 82.19 368 TYR A N 1
ATOM 2842 C CA . TYR A 1 368 ? 41.649 -22.877 -48.558 1.00 82.19 368 TYR A CA 1
ATOM 2843 C C . TYR A 1 368 ? 40.623 -23.148 -49.670 1.00 82.19 368 TYR A C 1
ATOM 2845 O O . TYR A 1 368 ? 40.983 -23.491 -50.798 1.00 82.19 368 TYR A O 1
ATOM 2853 N N . VAL A 1 369 ? 39.332 -22.949 -49.386 1.00 81.31 369 VAL A N 1
ATOM 2854 C CA . VAL A 1 369 ? 38.277 -23.030 -50.405 1.00 81.31 369 VAL A CA 1
ATOM 2855 C C . VAL A 1 369 ? 38.536 -22.023 -51.521 1.00 81.31 369 VAL A C 1
ATOM 2857 O O . VAL A 1 369 ? 38.413 -22.395 -52.681 1.00 81.31 369 VAL A O 1
ATOM 2860 N N . ALA A 1 370 ? 38.928 -20.793 -51.195 1.00 79.12 370 ALA A N 1
ATOM 2861 C CA . ALA A 1 370 ? 39.158 -19.730 -52.164 1.00 79.12 370 ALA A CA 1
ATOM 2862 C C . ALA A 1 370 ? 40.366 -20.014 -53.077 1.00 79.12 370 ALA A C 1
ATOM 2864 O O . ALA A 1 370 ? 40.257 -19.887 -54.295 1.00 79.12 370 ALA A O 1
ATOM 2865 N N . VAL A 1 371 ? 41.487 -20.480 -52.510 1.00 81.62 371 VAL A N 1
ATOM 2866 C CA . VAL A 1 371 ? 42.700 -20.848 -53.271 1.00 81.62 371 VAL A CA 1
ATOM 2867 C C . VAL A 1 371 ? 42.437 -22.024 -54.218 1.00 81.62 371 VAL A C 1
ATOM 2869 O O . VAL A 1 371 ? 42.949 -22.049 -55.331 1.00 81.62 371 VAL A O 1
ATOM 2872 N N . THR A 1 372 ? 41.588 -22.972 -53.816 1.00 83.69 372 THR A N 1
ATOM 2873 C CA . THR A 1 372 ? 41.224 -24.144 -54.636 1.00 83.69 372 THR A CA 1
ATOM 2874 C C . THR A 1 372 ? 40.173 -23.855 -55.714 1.00 83.69 372 THR A C 1
ATOM 2876 O O . THR A 1 372 ? 39.674 -24.791 -56.329 1.00 83.69 372 THR A O 1
ATOM 2879 N N . ARG A 1 373 ? 39.778 -22.589 -55.925 1.00 83.19 373 ARG A N 1
ATOM 2880 C CA . ARG A 1 373 ? 38.878 -22.210 -57.030 1.00 83.19 373 ARG A CA 1
ATOM 2881 C C . ARG A 1 373 ? 39.623 -21.972 -58.347 1.00 83.19 373 ARG A C 1
ATOM 2883 O O . ARG A 1 373 ? 38.966 -21.880 -59.379 1.00 83.19 373 ARG A O 1
ATOM 2890 N N . ALA A 1 374 ? 40.947 -21.817 -58.317 1.00 81.12 374 ALA A N 1
ATOM 2891 C CA . ALA A 1 374 ? 41.750 -21.759 -59.534 1.00 81.12 374 ALA A CA 1
ATOM 2892 C C . ALA A 1 374 ? 41.868 -23.169 -60.133 1.00 81.12 374 ALA A C 1
ATOM 2894 O O . ALA A 1 374 ? 42.109 -24.116 -59.381 1.00 81.12 374 ALA A O 1
ATOM 2895 N N . ARG A 1 375 ? 41.657 -23.292 -61.448 1.00 74.50 375 ARG A N 1
ATOM 2896 C CA . ARG A 1 375 ? 41.818 -24.551 -62.190 1.00 74.50 375 ARG A CA 1
ATOM 2897 C C . ARG A 1 375 ? 43.250 -25.068 -62.211 1.00 74.50 375 ARG A C 1
ATOM 2899 O O . ARG A 1 375 ? 44.183 -24.235 -62.259 1.00 74.50 375 ARG A O 1
#

Mean predicted aligned error: 19.98 Å

Foldseek 3Di:
DLVVLLVLLVVLVVVLVVVVLVVLLVVLQLVLLVLVVVLVVLVVVLVVLVVVLVVLVVCVVVVPPPRDPVNSVVSVVVSVVSVVCNVVSVVVNQVSQCVSCVSVVHPRDDDDHDHNVPDDDDPDDPPDDPVVVCVVRSNNSSVVSVVVSVVVVVVVVVCLQAFDQDPDDDDDDDPDDDDPDPQVLVSVVSSVVSNCVSLCPPCPLVVQCVVVVHRSLVSVLPPPDVPDADPVNNVVSVQVVVLVVVQQPDQLLSVLCCVVPVVVVVVVCVVVPNDPVVSVVLNVLSVVGGHVVVSSVVSVVVSVCVVPDDDDPPDPDDDDALVRCQPAADQDADDDCVVVVCQVVDDPVRQDDPVSVVSNVVSVVSVVSRVVRHD

Organism: NCBI:txid408170

Secondary structure (DSSP, 8-state):
-HHHHHHHHHHHHHHHHHHHHHHHHHHHHHHHHHHHHHHHHHHHHHHHHHHHHHHHHHHHHTT-TT--HHHHHHHHHHHHHHHHHHHHHHHHHHHHHHHHHHHTT--S-------GGG----S------HHHHHHH-HHHHHHHHHHHHHHHHHHHHHHTTS------------SSSS-----HHHHHHHHHHHHHGGGS-TTHHHHHHHHHT--HHHHHHS---TTTS-HHHHHHHHHHHHHHHHHHTS-HHHHHHIIIIIT-HHHHHHHTT--THHHHHHHHHHHT-SSHHHHHHHHHHHHHHHHH----TT-S-----TTTTTT--BS----HHHHTT-SSSS-GGG--SHHHHHHHHHHHHHHHHHHTTB-

InterPro domains:
  IPR003423 Outer membrane efflux protein [PF02321] (2-102)
  IPR003423 Outer membrane efflux protein [PF02321] (132-204)
  IPR010131 Multidrug resistance outer membrane protein MdtP/Nodulation protein T-like [PTHR30203] (2-205)
  IPR014017 UvrD-like helicase, C-terminal [PF13361] (296-375)
  IPR027417 P-loop containing nucleoside triphosphate hydrolase [G3DSA:3.40.50.300] (214-375)
  IPR027417 P-loop containing nucleoside triphosphate hydrolase [SSF52540] (234-375)

Sequence (375 aa):
RQAKVSLKQTQFYEQAVQTQVIAGVANMYYTLLMLDRQLQITEGTVEILKKNLETVQAMKDAGIYGTTSAAVEQSRTAYAQVMASLPDIRQSIRETENALCLMLHQPAQSIARGVLEEQQLPTEFSVGIPLQLLSNRPDVKAAEMSLAASYYNTNSARAAFYPQITLSGSGGWTNNSGAGIVNPGKLLASAIGSLTQPLFYRGAACKISSQRHITITDALLGIDTGTQISVNSKRNIKQTAQLMQQAQNSSATEVLSIILHGMQYADYAHKNGLDENKYDILRMLARNVNSSAELIDRLSELSGIMAEHKDDPDSKFTLSTVHSSKGLEYDCVYLLDVIDNVLPCITKDKLNDKEDIKQYEEERRLFYVAVTRAR